Protein AF-0000000085087329 (afdb_homodimer)

Foldseek 3Di:
DPPPDDPDPPDPVQWAWDDWQDADPVQGKTWTWTAGPVRQIKIKIKGKDDFDPVCVVVCVVFKAWDWDDDDVVDTDTDIDGDVVRIDMDMDMDPRDDPVNSVVSHDFDKDKDKAFLVNCVPQVVVVLVVQLVVCVQVVCCLVLVVVVHVQVVAWQDWDPDQQQIWIKTFDPPDPVAPQLWGKIKIAHNDFPAQFLQRFFPVCLSNLVCCLPVVLVSVCVVRVNHSVQWFKWGFVVDPTRGDMIMIGGVSHDPPCDPLTIGGSVRSSVQRVVPRNRSSGDIGIHIDTPPDPSNVSVVVD/DDPPDDPDPPDPVQWAWDDWQDADPVQGKTWTWTAGPVRQIKIKIKGKDDFDPVCVVVCVVFKAWDWDDDDVVDTDTDIDGDVVRIDMDMDMDPRDDPVNSVVSHDFDKDKDKAFLVNCVPQVVVVLVVQLVVCVQVVCCLVLVVVVHVQVVAWQDWDPDQQQIWIKTFDPPDPVAPQLWGKIKIAHNDFPAQFLQRFFPSCLSNLVCCLPVVLVSVCVVRVNHSVQWFKWGFVVDPTRGDMIMIGGVSHDPPCDPLTIGGSVVSSVQRVVPRNRSSGDIGIHIDTPPDPSNVSVVVD

Radius of gyration: 25.57 Å; Cα contacts (8 Å, |Δi|>4): 1222; chains: 2; bounding box: 70×67×62 Å

pLDDT: mean 89.97, std 11.2, range [29.17, 98.88]

Nearest PDB structures (foldseek):
  1vlr-assembly1_B  TM=9.242E-01  e=2.473E-30  Mus musculus
  1xmm-assembly2_C  TM=8.039E-01  e=1.491E-29  Homo sapiens
  3bla-assembly1_B  TM=7.694E-01  e=6.250E-30  Homo sapiens
  1st4-assembly1_B  TM=7.820E-01  e=3.993E-29  Homo sapiens
  4qdv-assembly2_D  TM=7.706E-01  e=2.111E-29  Homo sapiens

Organism: Oikopleura dioica (NCBI:txid34765)

Sequence (596 aa):
MSLKESGKYKSLDFLKFEEVLNENPENPSITILAKDENDEKAVILLRKKPFQSNECQEMLSECDLDLDLKNDRYHTFDGTIAAKYQPLRYSMTYPASELHIAKARSAPTEIWIETKEMFERLHQPFISSQLHSLQWVYNILDKNREKCNEVDRIVVEDPDPKTGFLVVPDLKWDGKDTKQLNLCVLINRRDIPTVRHLNSDHLDLLENILDKSSKEIAAKYKIPEKQLRMYFHYPPSHYHLHVHITSTFFGQGCNTERAILLTDVIENIKMKSSFYAERTMSLPLRVGHKLHNIFENEMSLKESGKYKSLDFLKFEEVLNENPENPSITILAKDENDEKAVILLRKKPFQSNECQEMLSECDLDLDLKNDRYHTFDGTIAAKYQPLRYSMTYPASELHIAKARSAPTEIWIETKEMFERLHQPFISSQLHSLQWVYNILDKNREKCNEVDRIVVEDPDPKTGFLVVPDLKWDGKDTKQLNLCVLINRRDIPTVRHLNSDHLDLLENILDKSSKEIAAKYKIPEKQLRMYFHYPPSHYHLHVHITSTFFGQGCNTERAILLTDVIENIKMKSSFYAERTMSLPLRVGHKLHNIFENE

Structure (mmCIF, N/CA/C/O backbone):
data_AF-0000000085087329-model_v1
#
loop_
_entity.id
_entity.type
_entity.pdbx_description
1 polymer 'm7GpppX diphosphatase'
#
loop_
_atom_site.group_PDB
_atom_site.id
_atom_site.type_symbol
_atom_site.label_atom_id
_atom_site.label_alt_id
_atom_site.label_comp_id
_atom_site.label_asym_id
_atom_site.label_entity_id
_atom_site.label_seq_id
_atom_site.pdbx_PDB_ins_code
_atom_site.Cartn_x
_atom_site.Cartn_y
_atom_site.Cartn_z
_atom_site.occupancy
_atom_site.B_iso_or_equiv
_atom_site.auth_seq_id
_atom_site.auth_comp_id
_atom_site.auth_asym_id
_atom_site.auth_atom_id
_atom_site.pdbx_PDB_model_num
ATOM 1 N N . MET A 1 1 ? -20.781 25.375 30.203 1 29.61 1 MET A N 1
ATOM 2 C CA . MET A 1 1 ? -21.484 25.641 28.938 1 29.61 1 MET A CA 1
ATOM 3 C C . MET A 1 1 ? -21.547 24.391 28.078 1 29.61 1 MET A C 1
ATOM 5 O O . MET A 1 1 ? -20.516 23.781 27.781 1 29.61 1 MET A O 1
ATOM 9 N N . SER A 1 2 ? -22.625 23.656 27.953 1 35.22 2 SER A N 1
ATOM 10 C CA . SER A 1 2 ? -22.953 22.391 27.297 1 35.22 2 SER A CA 1
ATOM 11 C C . SER A 1 2 ? -22.484 22.375 25.859 1 35.22 2 SER A C 1
ATOM 13 O O . SER A 1 2 ? -22.453 23.422 25.203 1 35.22 2 SER A O 1
ATOM 15 N N . LEU A 1 3 ? -21.719 21.562 25.406 1 43.72 3 LEU A N 1
ATOM 16 C CA . LEU A 1 3 ? -21.359 21.406 24 1 43.72 3 LEU A CA 1
ATOM 17 C C . LEU A 1 3 ? -22.531 21.766 23.094 1 43.72 3 LEU A C 1
ATOM 19 O O . LEU A 1 3 ? -22.422 21.672 21.875 1 43.72 3 LEU A O 1
ATOM 23 N N . LYS A 1 4 ? -23.781 21.703 23.531 1 40.72 4 LYS A N 1
ATOM 24 C CA . LYS A 1 4 ? -25.156 21.656 23.047 1 40.72 4 LYS A CA 1
ATOM 25 C C . LYS A 1 4 ? -25.516 22.922 22.266 1 40.72 4 LYS A C 1
ATOM 27 O O . LYS A 1 4 ? -26.219 22.859 21.25 1 40.72 4 LYS A O 1
ATOM 32 N N . GLU A 1 5 ? -25.625 24.078 22.844 1 40.22 5 GLU A N 1
ATOM 33 C CA . GLU A 1 5 ? -26.516 25.125 22.344 1 40.22 5 GLU A CA 1
ATOM 34 C C . GLU A 1 5 ? -25.984 25.75 21.062 1 40.22 5 GLU A C 1
ATOM 36 O O . GLU A 1 5 ? -26.75 26.031 20.141 1 40.22 5 GLU A O 1
ATOM 41 N N . SER A 1 6 ? -24.859 26.625 21.016 1 39.94 6 SER A N 1
ATOM 42 C CA . SER A 1 6 ? -24.719 27.578 19.922 1 39.94 6 SER A CA 1
ATOM 43 C C . SER A 1 6 ? -23.906 26.969 18.781 1 39.94 6 SER A C 1
ATOM 45 O O . SER A 1 6 ? -23.719 27.609 17.734 1 39.94 6 SER A O 1
ATOM 47 N N . GLY A 1 7 ? -23.953 25.703 18.234 1 48.5 7 GLY A N 1
ATOM 48 C CA . GLY A 1 7 ? -23.391 25.125 17.031 1 48.5 7 GLY A CA 1
ATOM 49 C C . GLY A 1 7 ? -21.938 25.484 16.812 1 48.5 7 GLY A C 1
ATOM 50 O O . GLY A 1 7 ? -21.328 25.047 15.836 1 48.5 7 GLY A O 1
ATOM 51 N N . LYS A 1 8 ? -21.453 26.547 17.484 1 55.28 8 LYS A N 1
ATOM 52 C CA . LYS A 1 8 ? -20.141 27.078 17.141 1 55.28 8 LYS A CA 1
ATOM 53 C C . LYS A 1 8 ? -19.047 26.469 18.016 1 55.28 8 LYS A C 1
ATOM 55 O O . LYS A 1 8 ? -18.922 26.812 19.188 1 55.28 8 LYS A O 1
ATOM 60 N N . TYR A 1 9 ? -18.609 25.219 17.875 1 64.12 9 TYR A N 1
ATOM 61 C CA . TYR A 1 9 ? -17.453 24.672 18.594 1 64.12 9 TYR A CA 1
ATOM 62 C C . TYR A 1 9 ? -16.172 25.391 18.188 1 64.12 9 TYR A C 1
ATOM 64 O O . TYR A 1 9 ? -15.766 25.328 17.031 1 64.12 9 TYR A O 1
ATOM 72 N N . LYS A 1 10 ? -15.719 26.359 19.031 1 74.12 10 LYS A N 1
ATOM 73 C CA . LYS A 1 10 ? -14.438 26.984 18.688 1 74.12 10 LYS A CA 1
ATOM 74 C C . LYS A 1 10 ? -13.273 26.078 19.078 1 74.12 10 LYS A C 1
ATOM 76 O O . LYS A 1 10 ? -12.211 26.125 18.453 1 74.12 10 LYS A O 1
ATOM 81 N N . SER A 1 11 ? -13.562 25.156 20.203 1 87.19 11 SER A N 1
ATOM 82 C CA . SER A 1 11 ? -12.547 24.188 20.625 1 87.19 11 SER A CA 1
ATOM 83 C C . SER A 1 11 ? -13.188 22.984 21.297 1 87.19 11 SER A C 1
ATOM 85 O O . SER A 1 11 ? -14.414 22.922 21.438 1 87.19 11 SER A O 1
ATOM 87 N N . LEU A 1 12 ? -12.43 21.984 21.562 1 92.38 12 LEU A N 1
ATOM 88 C CA . LEU A 1 12 ? -12.875 20.797 22.281 1 92.38 12 LEU A CA 1
ATOM 89 C C . LEU A 1 12 ? -12.305 20.766 23.688 1 92.38 12 LEU A C 1
ATOM 91 O O . LEU A 1 12 ? -11.922 19.703 24.188 1 92.38 12 LEU A O 1
ATOM 95 N N . ASP A 1 13 ? -12.25 21.906 24.312 1 90.94 13 ASP A N 1
ATOM 96 C CA . ASP A 1 13 ? -11.609 22.062 25.609 1 90.94 13 ASP A CA 1
ATOM 97 C C . ASP A 1 13 ? -12.438 21.422 26.719 1 90.94 13 ASP A C 1
ATOM 99 O O . ASP A 1 13 ? -11.961 21.234 27.844 1 90.94 13 ASP A O 1
ATOM 103 N N . PHE A 1 14 ? -13.625 21.016 26.469 1 91.31 14 PHE A N 1
ATOM 104 C CA . PHE A 1 14 ? -14.484 20.359 27.453 1 91.31 14 PHE A CA 1
ATOM 105 C C . PHE A 1 14 ? -14.125 18.891 27.578 1 91.31 14 PHE A C 1
ATOM 107 O O . PHE A 1 14 ? -14.617 18.188 28.469 1 91.31 14 PHE A O 1
ATOM 114 N N . LEU A 1 15 ? -13.297 18.406 26.688 1 94.62 15 LEU A N 1
ATOM 115 C CA . LEU A 1 15 ? -12.859 17.016 26.719 1 94.62 15 LEU A CA 1
ATOM 116 C C . LEU A 1 15 ? -11.461 16.906 27.312 1 94.62 15 LEU A C 1
ATOM 118 O O . LEU A 1 15 ? -10.602 17.75 27.062 1 94.62 15 LEU A O 1
ATOM 122 N N . LYS A 1 16 ? -11.258 15.922 28.125 1 95.56 16 LYS A N 1
ATOM 123 C CA . LYS A 1 16 ? -9.945 15.578 28.672 1 95.56 16 LYS A CA 1
ATOM 124 C C . LYS A 1 16 ? -9.375 14.344 27.969 1 95.56 16 LYS A C 1
ATOM 126 O O . LYS A 1 16 ? -10.047 13.312 27.875 1 95.56 16 LYS A O 1
ATOM 131 N N . PHE A 1 17 ? -8.188 14.469 27.609 1 95.94 17 PHE A N 1
ATOM 132 C CA . PHE A 1 17 ? -7.496 13.383 26.906 1 95.94 17 PHE A CA 1
ATOM 133 C C . PHE A 1 17 ? -7.34 12.172 27.828 1 95.94 17 PHE A C 1
ATOM 135 O O . PHE A 1 17 ? -6.988 12.312 29 1 95.94 17 PHE A O 1
ATOM 142 N N . GLU A 1 18 ? -7.59 10.977 27.25 1 94.94 18 GLU A N 1
ATOM 143 C CA . GLU A 1 18 ? -7.387 9.742 28 1 94.94 18 GLU A CA 1
ATOM 144 C C . GLU A 1 18 ? -6.262 8.906 27.406 1 94.94 18 GLU A C 1
ATOM 146 O O . GLU A 1 18 ? -5.281 8.602 28.078 1 94.94 18 GLU A O 1
ATOM 151 N N . GLU A 1 19 ? -6.414 8.539 26.156 1 93.88 19 GLU A N 1
ATOM 152 C CA . GLU A 1 19 ? -5.383 7.727 25.516 1 93.88 19 GLU A CA 1
ATOM 153 C C . GLU A 1 19 ? -5.465 7.828 24 1 93.88 19 GLU A C 1
ATOM 155 O O . GLU A 1 19 ? -6.484 8.266 23.453 1 93.88 19 GLU A O 1
ATOM 160 N N . VAL A 1 20 ? -4.371 7.516 23.391 1 91.81 20 VAL A N 1
ATOM 161 C CA . VAL A 1 20 ? -4.344 7.383 21.938 1 91.81 20 VAL A CA 1
ATOM 162 C C . VAL A 1 20 ? -4.852 5.996 21.531 1 91.81 20 VAL A C 1
ATOM 164 O O . VAL A 1 20 ? -4.348 4.98 22.016 1 91.81 20 VAL A O 1
ATOM 167 N N . LEU A 1 21 ? -5.91 5.996 20.688 1 89.19 21 LEU A N 1
ATOM 168 C CA . LEU A 1 21 ? -6.496 4.738 20.234 1 89.19 21 LEU A CA 1
ATOM 169 C C . LEU A 1 21 ? -5.773 4.211 19 1 89.19 21 LEU A C 1
ATOM 171 O O . LEU A 1 21 ? -5.684 2.998 18.797 1 89.19 21 LEU A O 1
ATOM 175 N N . ASN A 1 22 ? -5.34 5.121 18.188 1 86.12 22 ASN A N 1
ATOM 176 C CA . ASN A 1 22 ? -4.727 4.746 16.922 1 86.12 22 ASN A CA 1
ATOM 177 C C . ASN A 1 22 ? -3.859 5.875 16.359 1 86.12 22 ASN A C 1
ATOM 179 O O . ASN A 1 22 ? -4.184 7.051 16.531 1 86.12 22 ASN A O 1
ATOM 183 N N . GLU A 1 23 ? -2.762 5.504 15.859 1 81.69 23 GLU A N 1
ATOM 184 C CA . GLU A 1 23 ? -1.896 6.434 15.141 1 81.69 23 GLU A CA 1
ATOM 185 C C . GLU A 1 23 ? -1.461 5.859 13.797 1 81.69 23 GLU A C 1
ATOM 187 O O . GLU A 1 23 ? -1.172 4.664 13.688 1 81.69 23 GLU A O 1
ATOM 192 N N . ASN A 1 24 ? -1.629 6.676 12.773 1 74.06 24 ASN A N 1
ATOM 193 C CA . ASN A 1 24 ? -1.161 6.293 11.445 1 74.06 24 ASN A CA 1
ATOM 194 C C . ASN A 1 24 ? -0.101 7.262 10.93 1 74.06 24 ASN A C 1
ATOM 196 O O . ASN A 1 24 ? -0.427 8.359 10.477 1 74.06 24 ASN A O 1
ATOM 200 N N . PRO A 1 25 ? 1.104 6.887 10.945 1 64.69 25 PRO A N 1
ATOM 201 C CA . PRO A 1 25 ? 2.164 7.801 10.523 1 64.69 25 PRO A CA 1
ATOM 202 C C . PRO A 1 25 ? 2.213 7.984 9.008 1 64.69 25 PRO A C 1
ATOM 204 O O . PRO A 1 25 ? 2.738 8.992 8.523 1 64.69 25 PRO A O 1
ATOM 207 N N . GLU A 1 26 ? 1.748 7 8.25 1 64.38 26 GLU A N 1
ATOM 208 C CA . GLU A 1 26 ? 1.775 7.105 6.793 1 64.38 26 GLU A CA 1
ATOM 209 C C . GLU A 1 26 ? 0.733 8.102 6.293 1 64.38 26 GLU A C 1
ATOM 211 O O . GLU A 1 26 ? 0.994 8.867 5.363 1 64.38 26 GLU A O 1
ATOM 216 N N . ASN A 1 27 ? -0.421 7.93 6.793 1 66.25 27 ASN A N 1
ATOM 217 C CA . ASN A 1 27 ? -1.467 8.938 6.66 1 66.25 27 ASN A CA 1
ATOM 218 C C . ASN A 1 27 ? -1.706 9.672 7.977 1 66.25 27 ASN A C 1
ATOM 220 O O . ASN A 1 27 ? -2.52 9.242 8.797 1 66.25 27 ASN A O 1
ATOM 224 N N . PRO A 1 28 ? -0.811 10.664 8.062 1 72.69 28 PRO A N 1
ATOM 225 C CA . PRO A 1 28 ? -0.733 11.203 9.422 1 72.69 28 PRO A CA 1
ATOM 226 C C . PRO A 1 28 ? -2.107 11.492 10.023 1 72.69 28 PRO A C 1
ATOM 228 O O . PRO A 1 28 ? -2.77 12.453 9.625 1 72.69 28 PRO A O 1
ATOM 231 N N . SER A 1 29 ? -2.578 10.602 10.781 1 83.31 29 SER A N 1
ATOM 232 C CA . SER A 1 29 ? -3.799 10.719 11.57 1 83.31 29 SER A CA 1
ATOM 233 C C . SER A 1 29 ? -3.609 10.133 12.969 1 83.31 29 SER A C 1
ATOM 235 O O . SER A 1 29 ? -2.68 9.367 13.203 1 83.31 29 SER A O 1
ATOM 237 N N . ILE A 1 30 ? -4.391 10.656 13.883 1 88.44 30 ILE A N 1
ATOM 238 C CA . ILE A 1 30 ? -4.375 10.156 15.258 1 88.44 30 ILE A CA 1
ATOM 239 C C . ILE A 1 30 ? -5.801 10.062 15.789 1 88.44 30 ILE A C 1
ATOM 241 O O . ILE A 1 30 ? -6.633 10.93 15.508 1 88.44 30 ILE A O 1
ATOM 245 N N . THR A 1 31 ? -6.094 8.969 16.375 1 92.31 31 THR A N 1
ATOM 246 C CA . THR A 1 31 ? -7.383 8.797 17.047 1 92.31 31 THR A CA 1
ATOM 247 C C . THR A 1 31 ? -7.227 8.828 18.562 1 92.31 31 THR A C 1
ATOM 249 O O . THR A 1 31 ? -6.453 8.055 19.125 1 92.31 31 THR A O 1
ATOM 252 N N . ILE A 1 32 ? -8.062 9.711 19.172 1 94.75 32 ILE A N 1
ATOM 253 C CA . ILE A 1 32 ? -7.926 9.992 20.594 1 94.75 32 ILE A CA 1
ATOM 254 C C . ILE A 1 32 ? -9.211 9.602 21.312 1 94.75 32 ILE A C 1
ATOM 256 O O . ILE A 1 32 ? -10.312 9.852 20.828 1 94.75 32 ILE A O 1
ATOM 260 N N . LEU A 1 33 ? -9.016 8.938 22.406 1 96.12 33 LEU A N 1
ATOM 261 C CA . LEU A 1 33 ? -10.102 8.773 23.375 1 96.12 33 LEU A CA 1
ATOM 262 C C . LEU A 1 33 ? -10.07 9.891 24.422 1 96.12 33 LEU A C 1
ATOM 264 O O . LEU A 1 33 ? -9.016 10.188 24.984 1 96.12 33 LEU A O 1
ATOM 268 N N . ALA A 1 34 ? -11.133 10.516 24.578 1 96.38 34 ALA A N 1
ATOM 269 C CA . ALA A 1 34 ? -11.258 11.586 25.578 1 96.38 34 ALA A CA 1
ATOM 270 C C . ALA A 1 34 ? -12.562 11.453 26.359 1 96.38 34 ALA A C 1
ATOM 272 O O . ALA A 1 34 ? -13.414 10.625 26.016 1 96.38 34 ALA A O 1
ATOM 273 N N . LYS A 1 35 ? -12.609 12.125 27.469 1 96.44 35 LYS A N 1
ATOM 274 C CA . LYS A 1 35 ? -13.812 12.125 28.281 1 96.44 35 LYS A CA 1
ATOM 275 C C . LYS A 1 35 ? -14.18 13.539 28.734 1 96.44 35 LYS A C 1
ATOM 277 O O . LYS A 1 35 ? -13.305 14.398 28.859 1 96.44 35 LYS A O 1
ATOM 282 N N . ASP A 1 36 ? -15.445 13.703 29.016 1 94.38 36 ASP A N 1
ATOM 283 C CA . ASP A 1 36 ? -15.875 14.984 29.562 1 94.38 36 ASP A CA 1
ATOM 284 C C . ASP A 1 36 ? -15.961 14.93 31.078 1 94.38 36 ASP A C 1
ATOM 286 O O . ASP A 1 36 ? -15.484 13.984 31.703 1 94.38 36 ASP A O 1
ATOM 290 N N . GLU A 1 37 ? -16.469 16 31.656 1 92.81 37 GLU A N 1
ATOM 291 C CA . GLU A 1 37 ? -16.531 16.109 33.125 1 92.81 37 GLU A CA 1
ATOM 292 C C . GLU A 1 37 ? -17.438 15.039 33.719 1 92.81 37 GLU A C 1
ATOM 294 O O . GLU A 1 37 ? -17.266 14.641 34.875 1 92.81 37 GLU A O 1
ATOM 299 N N . ASN A 1 38 ? -18.375 14.531 32.969 1 94.06 38 ASN A N 1
ATOM 300 C CA . ASN A 1 38 ? -19.312 13.508 33.406 1 94.06 38 ASN A CA 1
ATOM 301 C C . ASN A 1 38 ? -18.859 12.109 33.031 1 94.06 38 ASN A C 1
ATOM 303 O O . ASN A 1 38 ? -19.641 11.156 33.031 1 94.06 38 ASN A O 1
ATOM 307 N N . ASP A 1 39 ? -17.734 11.953 32.5 1 93.06 39 ASP A N 1
ATOM 308 C CA . ASP A 1 39 ? -17.094 10.688 32.125 1 93.06 39 ASP A CA 1
ATOM 309 C C . ASP A 1 39 ? -17.719 10.109 30.859 1 93.06 39 ASP A C 1
ATOM 311 O O . ASP A 1 39 ? -17.641 8.898 30.625 1 93.06 39 ASP A O 1
ATOM 315 N N . GLU A 1 40 ? -18.406 11.016 30.234 1 94.19 40 GLU A N 1
ATOM 316 C CA . GLU A 1 40 ? -18.844 10.594 28.906 1 94.19 40 GLU A CA 1
ATOM 317 C C . GLU A 1 40 ? -17.672 10.562 27.922 1 94.19 40 GLU A C 1
ATOM 319 O O . GLU A 1 40 ? -16.906 11.523 27.828 1 94.19 40 GLU A O 1
ATOM 324 N N . LYS A 1 41 ? -17.594 9.547 27.156 1 95.81 41 LYS A N 1
ATOM 325 C CA . LYS A 1 41 ? -16.422 9.297 26.328 1 95.81 41 LYS A CA 1
ATOM 326 C C . LYS A 1 41 ? -16.594 9.891 24.938 1 95.81 41 LYS A C 1
ATOM 328 O O . LYS A 1 41 ? -17.719 9.984 24.438 1 95.81 41 LYS A O 1
ATOM 333 N N . ALA A 1 42 ? -15.516 10.328 24.344 1 96 42 ALA A N 1
ATOM 334 C CA . ALA A 1 42 ? -15.461 10.812 22.969 1 96 42 ALA A CA 1
ATOM 335 C C . ALA A 1 42 ? -14.305 10.172 22.203 1 96 42 ALA A C 1
ATOM 337 O O . ALA A 1 42 ? -13.219 9.992 22.75 1 96 42 ALA A O 1
ATOM 338 N N . VAL A 1 43 ? -14.57 9.758 20.969 1 95.56 43 VAL A N 1
ATOM 339 C CA . VAL A 1 43 ? -13.539 9.305 20.047 1 95.56 43 VAL A CA 1
ATOM 340 C C . VAL A 1 43 ? -13.312 10.359 18.953 1 95.56 43 VAL A C 1
ATOM 342 O O . VAL A 1 43 ? -14.25 10.734 18.25 1 95.56 43 VAL A O 1
ATOM 345 N N . ILE A 1 44 ? -12.094 10.828 18.922 1 94.88 44 ILE A N 1
ATOM 346 C CA . ILE A 1 44 ? -11.797 11.914 17.984 1 94.88 44 ILE A CA 1
ATOM 347 C C . ILE A 1 44 ? -10.688 11.477 17.031 1 94.88 44 ILE A C 1
ATOM 349 O O . ILE A 1 44 ? -9.586 11.133 17.469 1 94.88 44 ILE A O 1
ATOM 353 N N . LEU A 1 45 ? -11 11.492 15.781 1 92.5 45 LEU A N 1
ATOM 354 C CA . LEU A 1 45 ? -10.023 11.234 14.727 1 92.5 45 LEU A CA 1
ATOM 355 C C . LEU A 1 45 ? -9.531 12.547 14.117 1 92.5 45 LEU A C 1
ATOM 357 O O . LEU A 1 45 ? -10.328 13.344 13.625 1 92.5 45 LEU A O 1
ATOM 361 N N . LEU A 1 46 ? -8.234 12.781 14.25 1 91.44 46 LEU A N 1
ATOM 362 C CA . LEU A 1 46 ? -7.598 13.938 13.633 1 91.44 46 LEU A CA 1
ATOM 363 C C . LEU A 1 46 ? -6.844 13.523 12.367 1 91.44 46 LEU A C 1
ATOM 365 O O . LEU A 1 46 ? -6.043 12.586 12.398 1 91.44 46 LEU A O 1
ATOM 369 N N . ARG A 1 47 ? -7.09 14.25 11.297 1 86.81 47 ARG A N 1
ATOM 370 C CA . ARG A 1 47 ? -6.398 14.016 10.031 1 86.81 47 ARG A CA 1
ATOM 371 C C . ARG A 1 47 ? -5.84 15.32 9.469 1 86.81 47 ARG A C 1
ATOM 373 O O . ARG A 1 47 ? -6.496 16.359 9.523 1 86.81 47 ARG A O 1
ATOM 380 N N . LYS A 1 48 ? -4.641 15.195 8.984 1 86.56 48 LYS A N 1
ATOM 381 C CA . LYS A 1 48 ? -4.059 16.344 8.297 1 86.56 48 LYS A CA 1
ATOM 382 C C . LYS A 1 48 ? -4.57 16.438 6.859 1 86.56 48 LYS A C 1
ATOM 384 O O . LYS A 1 48 ? -4.59 15.445 6.133 1 86.56 48 LYS A O 1
ATOM 389 N N . LYS A 1 49 ? -4.98 17.578 6.406 1 83 49 LYS A N 1
ATOM 390 C CA . LYS A 1 49 ? -5.41 17.781 5.027 1 83 49 LYS A CA 1
ATOM 391 C C . LYS A 1 49 ? -4.215 17.938 4.098 1 83 49 LYS A C 1
ATOM 393 O O . LYS A 1 49 ? -3.145 18.391 4.52 1 83 49 LYS A O 1
ATOM 398 N N . PRO A 1 50 ? -4.41 17.578 2.844 1 81.06 50 PRO A N 1
ATOM 399 C CA . PRO A 1 50 ? -3.316 17.719 1.883 1 81.06 50 PRO A CA 1
ATOM 400 C C . PRO A 1 50 ? -2.92 19.188 1.662 1 81.06 50 PRO A C 1
ATOM 402 O O . PRO A 1 50 ? -3.703 20.094 1.953 1 81.06 50 PRO A O 1
ATOM 405 N N . PHE A 1 51 ? -1.674 19.312 1.177 1 84.88 51 PHE A N 1
ATOM 406 C CA . PHE A 1 51 ? -1.216 20.641 0.791 1 84.88 51 PHE A CA 1
ATOM 407 C C . PHE A 1 51 ? -2.027 21.172 -0.385 1 84.88 51 PHE A C 1
ATOM 409 O O . PHE A 1 51 ? -2.486 20.406 -1.229 1 84.88 51 PHE A O 1
ATOM 416 N N . GLN A 1 52 ? -2.182 22.422 -0.387 1 81.44 52 GLN A N 1
ATOM 417 C CA . GLN A 1 52 ? -2.848 23.047 -1.518 1 81.44 52 GLN A CA 1
ATOM 418 C C . GLN A 1 52 ? -1.835 23.703 -2.461 1 81.44 52 GLN A C 1
ATOM 420 O O . GLN A 1 52 ? -0.988 24.484 -2.029 1 81.44 52 GLN A O 1
ATOM 425 N N . SER A 1 53 ? -1.992 23.438 -3.746 1 82.31 53 SER A N 1
ATOM 426 C CA . SER A 1 53 ? -1.025 23.891 -4.742 1 82.31 53 SER A CA 1
ATOM 427 C C . SER A 1 53 ? -1.002 25.406 -4.852 1 82.31 53 SER A C 1
ATOM 429 O O . SER A 1 53 ? 0.029 26 -5.184 1 82.31 53 SER A O 1
ATOM 431 N N . ASN A 1 54 ? -2.111 26 -4.59 1 85.5 54 ASN A N 1
ATOM 432 C CA . ASN A 1 54 ? -2.195 27.453 -4.742 1 85.5 54 ASN A CA 1
ATOM 433 C C . ASN A 1 54 ? -1.507 28.172 -3.588 1 85.5 54 ASN A C 1
ATOM 435 O O . ASN A 1 54 ? -1.402 29.406 -3.596 1 85.5 54 ASN A O 1
ATOM 439 N N . GLU A 1 55 ? -0.996 27.469 -2.676 1 89.44 55 GLU A N 1
ATOM 440 C CA . GLU A 1 55 ? -0.362 28.078 -1.51 1 89.44 55 GLU A CA 1
ATOM 441 C C . GLU A 1 55 ? 1.144 27.828 -1.507 1 89.44 55 GLU A C 1
ATOM 443 O O . GLU A 1 55 ? 1.818 28.078 -0.507 1 89.44 55 GLU A O 1
ATOM 448 N N . CYS A 1 56 ? 1.672 27.359 -2.562 1 91.62 56 CYS A N 1
ATOM 449 C CA . CYS A 1 56 ? 3.061 26.906 -2.609 1 91.62 56 CYS A CA 1
ATOM 450 C C . CYS A 1 56 ? 4.012 28.078 -2.387 1 91.62 56 CYS A C 1
ATOM 452 O O . CYS A 1 56 ? 5.035 27.938 -1.712 1 91.62 56 CYS A O 1
ATOM 454 N N . GLN A 1 57 ? 3.65 29.219 -2.951 1 92.81 57 GLN A N 1
ATOM 455 C CA . GLN A 1 57 ? 4.527 30.359 -2.748 1 92.81 57 GLN A CA 1
ATOM 456 C C . GLN A 1 57 ? 4.582 30.75 -1.275 1 92.81 57 GLN A C 1
ATOM 458 O O . GLN A 1 57 ? 5.652 31.078 -0.754 1 92.81 57 GLN A O 1
ATOM 463 N N . GLU A 1 58 ? 3.504 30.766 -0.641 1 91.5 58 GLU A N 1
ATOM 464 C CA . GLU A 1 58 ? 3.439 31.109 0.777 1 91.5 58 GLU A CA 1
ATOM 465 C C . GLU A 1 58 ? 4.207 30.094 1.622 1 91.5 58 GLU A C 1
ATOM 467 O O . GLU A 1 58 ? 4.801 30.438 2.641 1 91.5 58 GLU A O 1
ATOM 472 N N . MET A 1 59 ? 4.211 28.859 1.218 1 91.12 59 MET A N 1
ATOM 473 C CA . MET A 1 59 ? 4.926 27.812 1.932 1 91.12 59 MET A CA 1
ATOM 474 C C . MET A 1 59 ? 6.43 28.062 1.912 1 91.12 59 MET A C 1
ATOM 476 O O . MET A 1 59 ? 7.152 27.594 2.793 1 91.12 59 MET A O 1
ATOM 480 N N . LEU A 1 60 ? 6.805 28.812 0.904 1 92.06 60 LEU A N 1
ATOM 481 C CA . LEU A 1 60 ? 8.219 29.141 0.792 1 92.06 60 LEU A CA 1
ATOM 482 C C . LEU A 1 60 ? 8.539 30.438 1.534 1 92.06 60 LEU A C 1
ATOM 484 O O . LEU A 1 60 ? 9.57 30.531 2.197 1 92.06 60 LEU A O 1
ATOM 488 N N . SER A 1 61 ? 7.578 31.312 1.512 1 91.25 61 SER A N 1
ATOM 489 C CA . SER A 1 61 ? 7.883 32.688 1.966 1 91.25 61 SER A CA 1
ATOM 490 C C . SER A 1 61 ? 7.461 32.875 3.418 1 91.25 61 SER A C 1
ATOM 492 O O . SER A 1 61 ? 7.992 33.75 4.105 1 91.25 61 SER A O 1
ATOM 494 N N . GLU A 1 62 ? 6.551 32.156 3.867 1 88.31 62 GLU A N 1
ATOM 495 C CA . GLU A 1 62 ? 5.996 32.375 5.199 1 88.31 62 GLU A CA 1
ATOM 496 C C . GLU A 1 62 ? 6.344 31.234 6.145 1 88.31 62 GLU A C 1
ATOM 498 O O . GLU A 1 62 ? 5.551 30.875 7.023 1 88.31 62 GLU A O 1
ATOM 503 N N . CYS A 1 63 ? 7.43 30.641 5.918 1 89.5 63 CYS A N 1
ATOM 504 C CA . CYS A 1 63 ? 7.84 29.531 6.77 1 89.5 63 CYS A CA 1
ATOM 505 C C . CYS A 1 63 ? 8.906 29.969 7.766 1 89.5 63 CYS A C 1
ATOM 507 O O . CYS A 1 63 ? 9.531 31.016 7.594 1 89.5 63 CYS A O 1
ATOM 509 N N . ASP A 1 64 ? 8.945 29.328 8.922 1 91.06 64 ASP A N 1
ATOM 510 C CA . ASP A 1 64 ? 10.008 29.422 9.914 1 91.06 64 ASP A CA 1
ATOM 511 C C . ASP A 1 64 ? 10.844 28.141 9.945 1 91.06 64 ASP A C 1
ATOM 513 O O . ASP A 1 64 ? 10.367 27.094 10.375 1 91.06 64 ASP A O 1
ATOM 517 N N . LEU A 1 65 ? 12.094 28.266 9.516 1 91.88 65 LEU A N 1
ATOM 518 C CA . LEU A 1 65 ? 12.867 27.062 9.266 1 91.88 65 LEU A CA 1
ATOM 519 C C . LEU A 1 65 ? 14.078 26.984 10.195 1 91.88 65 LEU A C 1
ATOM 521 O O . LEU A 1 65 ? 14.68 28.016 10.523 1 91.88 65 LEU A O 1
ATOM 525 N N . ASP A 1 66 ? 14.359 25.797 10.68 1 88.62 66 ASP A N 1
ATOM 526 C CA . ASP A 1 66 ? 15.586 25.453 11.383 1 88.62 66 ASP A CA 1
ATOM 527 C C . ASP A 1 66 ? 16.406 24.438 10.594 1 88.62 66 ASP A C 1
ATOM 529 O O . ASP A 1 66 ? 15.922 23.328 10.312 1 88.62 66 ASP A O 1
ATOM 533 N N . LEU A 1 67 ? 17.594 24.828 10.258 1 85.31 67 LEU A N 1
ATOM 534 C CA . LEU A 1 67 ? 18.438 23.922 9.492 1 85.31 67 LEU A CA 1
ATOM 535 C C . LEU A 1 67 ? 18.844 22.719 10.336 1 85.31 67 LEU A C 1
ATOM 537 O O . LEU A 1 67 ? 19.328 22.875 11.461 1 85.31 67 LEU A O 1
ATOM 541 N N . ASP A 1 68 ? 18.562 21.656 9.852 1 78.56 68 ASP A N 1
ATOM 542 C CA . ASP A 1 68 ? 18.906 20.391 10.516 1 78.56 68 ASP A CA 1
ATOM 543 C C . ASP A 1 68 ? 20.188 19.812 9.961 1 78.56 68 ASP A C 1
ATOM 545 O O . ASP A 1 68 ? 21.125 19.5 10.711 1 78.56 68 ASP A O 1
ATOM 549 N N . LEU A 1 69 ? 20.219 19.656 8.617 1 71.62 69 LEU A N 1
ATOM 550 C CA . LEU A 1 69 ? 21.359 19.031 7.941 1 71.62 69 LEU A CA 1
ATOM 551 C C . LEU A 1 69 ? 21.672 19.734 6.625 1 71.62 69 LEU A C 1
ATOM 553 O O . LEU A 1 69 ? 20.75 20.109 5.887 1 71.62 69 LEU A O 1
ATOM 557 N N . LYS A 1 70 ? 22.953 20.031 6.395 1 77.19 70 LYS A N 1
ATOM 558 C CA . LYS A 1 70 ? 23.438 20.562 5.117 1 77.19 70 LYS A CA 1
ATOM 559 C C . LYS A 1 70 ? 24.578 19.719 4.562 1 77.19 70 LYS A C 1
ATOM 561 O O . LYS A 1 70 ? 25.578 19.5 5.254 1 77.19 70 LYS A O 1
ATOM 566 N N . ASN A 1 71 ? 24.391 19.141 3.438 1 69.31 71 ASN A N 1
ATOM 567 C CA . ASN A 1 71 ? 25.406 18.375 2.705 1 69.31 71 ASN A CA 1
ATOM 568 C C . ASN A 1 71 ? 25.453 18.781 1.236 1 69.31 71 ASN A C 1
ATOM 570 O O . ASN A 1 71 ? 24.719 18.25 0.413 1 69.31 71 ASN A O 1
ATOM 574 N N . ASP A 1 72 ? 26.422 19.578 0.894 1 80.06 72 ASP A N 1
ATOM 575 C CA . ASP A 1 72 ? 26.547 20.047 -0.483 1 80.06 72 ASP A CA 1
ATOM 576 C C . ASP A 1 72 ? 25.297 20.812 -0.918 1 80.06 72 ASP A C 1
ATOM 578 O O . ASP A 1 72 ? 25 21.875 -0.372 1 80.06 72 ASP A O 1
ATOM 582 N N . ARG A 1 73 ? 24.609 20.234 -1.893 1 82.31 73 ARG A N 1
ATOM 583 C CA . ARG A 1 73 ? 23.453 20.906 -2.465 1 82.31 73 ARG A CA 1
ATOM 584 C C . ARG A 1 73 ? 22.172 20.516 -1.736 1 82.31 73 ARG A C 1
ATOM 586 O O . ARG A 1 73 ? 21.094 21.047 -2.031 1 82.31 73 ARG A O 1
ATOM 593 N N . TYR A 1 74 ? 22.344 19.672 -0.715 1 80.75 74 TYR A N 1
ATOM 594 C CA . TYR A 1 74 ? 21.172 19.141 -0.014 1 80.75 74 TYR A CA 1
ATOM 595 C C . TYR A 1 74 ? 21.016 19.812 1.346 1 80.75 74 TYR A C 1
ATOM 597 O O . TYR A 1 74 ? 21.969 19.875 2.129 1 80.75 74 TYR A O 1
ATOM 605 N N . HIS A 1 75 ? 19.828 20.375 1.508 1 83.06 75 HIS A N 1
ATOM 606 C CA . HIS A 1 75 ? 19.469 21.031 2.764 1 83.06 75 HIS A CA 1
ATOM 607 C C . HIS A 1 75 ? 18.203 20.422 3.363 1 83.06 75 HIS A C 1
ATOM 609 O O . HIS A 1 75 ? 17.234 20.188 2.652 1 83.06 75 HIS A O 1
ATOM 615 N N . THR A 1 76 ? 18.266 20.062 4.566 1 84.81 76 THR A N 1
ATOM 616 C CA . THR A 1 76 ? 17.078 19.609 5.281 1 84.81 76 THR A CA 1
ATOM 617 C C . THR A 1 76 ? 16.75 20.547 6.441 1 84.81 76 THR A C 1
ATOM 619 O O . THR A 1 76 ? 17.641 20.922 7.207 1 84.81 76 THR A O 1
ATOM 622 N N . PHE A 1 77 ? 15.43 20.984 6.488 1 87.56 77 PHE A N 1
ATOM 623 C CA . PHE A 1 77 ? 14.977 21.891 7.531 1 87.56 77 PHE A CA 1
ATOM 624 C C . PHE A 1 77 ? 13.812 21.297 8.305 1 87.56 77 PHE A C 1
ATOM 626 O O . PHE A 1 77 ? 12.977 20.594 7.73 1 87.56 77 PHE A O 1
ATOM 633 N N . ASP A 1 78 ? 13.812 21.5 9.547 1 88.44 78 ASP A N 1
ATOM 634 C CA . ASP A 1 78 ? 12.555 21.438 10.297 1 88.44 78 ASP A CA 1
ATOM 635 C C . ASP A 1 78 ? 11.891 22.812 10.344 1 88.44 78 ASP A C 1
ATOM 637 O O . ASP A 1 78 ? 12.562 23.828 10.516 1 88.44 78 ASP A O 1
ATOM 641 N N . GLY A 1 79 ? 10.633 22.812 10.047 1 91.06 79 GLY A N 1
ATOM 642 C CA . GLY A 1 79 ? 10.016 24.125 10 1 91.06 79 GLY A CA 1
ATOM 643 C C . GLY A 1 79 ? 8.539 24.109 10.352 1 91.06 79 GLY A C 1
ATOM 644 O O . GLY A 1 79 ? 7.984 23.047 10.641 1 91.06 79 GLY A O 1
ATOM 645 N N . THR A 1 80 ? 7.988 25.312 10.477 1 92.44 80 THR A N 1
ATOM 646 C CA . THR A 1 80 ? 6.559 25.516 10.672 1 92.44 80 THR A CA 1
ATOM 647 C C . THR A 1 80 ? 6.031 26.594 9.727 1 92.44 80 THR A C 1
ATOM 649 O O . THR A 1 80 ? 6.801 27.406 9.211 1 92.44 80 THR A O 1
ATOM 652 N N . ILE A 1 81 ? 4.824 26.5 9.461 1 92.31 81 ILE A N 1
ATOM 653 C CA . ILE A 1 81 ? 4.102 27.516 8.695 1 92.31 81 ILE A CA 1
ATOM 654 C C . ILE A 1 81 ? 2.811 27.891 9.422 1 92.31 81 ILE A C 1
ATOM 656 O O . ILE A 1 81 ? 2.441 27.25 10.414 1 92.31 81 ILE A O 1
ATOM 660 N N . ALA A 1 82 ? 2.273 28.984 8.922 1 90.19 82 ALA A N 1
ATOM 661 C CA . ALA A 1 82 ? 1.034 29.453 9.539 1 90.19 82 ALA A CA 1
ATOM 662 C C . ALA A 1 82 ? -0.021 28.344 9.539 1 90.19 82 ALA A C 1
ATOM 664 O O . ALA A 1 82 ? -0.127 27.578 8.578 1 90.19 82 ALA A O 1
ATOM 665 N N . ALA A 1 83 ? -0.833 28.344 10.539 1 90.75 83 ALA A N 1
ATOM 666 C CA . ALA A 1 83 ? -1.835 27.312 10.766 1 90.75 83 ALA A CA 1
ATOM 667 C C . ALA A 1 83 ? -2.844 27.266 9.617 1 90.75 83 ALA A C 1
ATOM 669 O O . ALA A 1 83 ? -3.344 26.188 9.266 1 90.75 83 ALA A O 1
ATOM 670 N N . LYS A 1 84 ? -3.062 28.438 9.055 1 89.75 84 LYS A N 1
ATOM 671 C CA . LYS A 1 84 ? -4.066 28.5 8 1 89.75 84 LYS A CA 1
ATOM 672 C C . LYS A 1 84 ? -3.666 27.656 6.801 1 89.75 84 LYS A C 1
ATOM 674 O O . LYS A 1 84 ? -4.523 27.234 6.02 1 89.75 84 LYS A O 1
ATOM 679 N N . TYR A 1 85 ? -2.387 27.328 6.68 1 90.12 85 TYR A N 1
ATOM 680 C CA . TYR A 1 85 ? -1.895 26.547 5.543 1 90.12 85 TYR A CA 1
ATOM 681 C C . TYR A 1 85 ? -1.854 25.062 5.871 1 90.12 85 TYR A C 1
ATOM 683 O O . TYR A 1 85 ? -1.47 24.25 5.027 1 90.12 85 TYR A O 1
ATOM 691 N N . GLN A 1 86 ? -2.242 24.734 7.109 1 89.75 86 GLN A N 1
ATOM 692 C CA . GLN A 1 86 ? -2.23 23.344 7.535 1 89.75 86 GLN A CA 1
ATOM 693 C C . GLN A 1 86 ? -3.547 22.953 8.211 1 89.75 86 GLN A C 1
ATOM 695 O O . GLN A 1 86 ? -3.562 22.578 9.383 1 89.75 86 GLN A O 1
ATOM 700 N N . PRO A 1 87 ? -4.523 23.031 7.48 1 89.44 87 PRO A N 1
ATOM 701 C CA . PRO A 1 87 ? -5.809 22.672 8.086 1 89.44 87 PRO A CA 1
ATOM 702 C C . PRO A 1 87 ? -5.891 21.203 8.469 1 89.44 87 PRO A C 1
ATOM 704 O O . PRO A 1 87 ? -5.176 20.375 7.902 1 89.44 87 PRO A O 1
ATOM 707 N N . LEU A 1 88 ? -6.73 20.938 9.492 1 91.12 88 LEU A N 1
ATOM 708 C CA . LEU A 1 88 ? -6.996 19.594 9.992 1 91.12 88 LEU A CA 1
ATOM 709 C C . LEU A 1 88 ? -8.469 19.234 9.852 1 91.12 88 LEU A C 1
ATOM 711 O O . LEU A 1 88 ? -9.32 20.125 9.758 1 91.12 88 LEU A O 1
ATOM 715 N N . ARG A 1 89 ? -8.703 18.047 9.742 1 88.12 89 ARG A N 1
ATOM 716 C CA . ARG A 1 89 ? -10.062 17.531 9.836 1 88.12 89 ARG A CA 1
ATOM 717 C C . ARG A 1 89 ? -10.258 16.734 11.125 1 88.12 89 ARG A C 1
ATOM 719 O O . ARG A 1 89 ? -9.477 15.828 11.43 1 88.12 89 ARG A O 1
ATOM 726 N N . TYR A 1 90 ? -11.297 17.109 11.883 1 90.62 90 TYR A N 1
ATOM 727 C CA . TYR A 1 90 ? -11.68 16.406 13.109 1 90.62 90 TYR A CA 1
ATOM 728 C C . TYR A 1 90 ? -12.961 15.609 12.898 1 90.62 90 TYR A C 1
ATOM 730 O O . TYR A 1 90 ? -13.977 16.156 12.461 1 90.62 90 TYR A O 1
ATOM 738 N N . SER A 1 91 ? -12.93 14.391 13.141 1 90.19 91 SER A N 1
ATOM 739 C CA . SER A 1 91 ? -14.117 13.547 13.195 1 90.19 91 SER A CA 1
ATOM 740 C C . SER A 1 91 ? -14.352 13.023 14.609 1 90.19 91 SER A C 1
ATOM 742 O O . SER A 1 91 ? -13.578 12.211 15.117 1 90.19 91 SER A O 1
ATOM 744 N N . MET A 1 92 ? -15.477 13.469 15.18 1 91.25 92 MET A N 1
ATOM 745 C CA . MET A 1 92 ? -15.711 13.141 16.578 1 91.25 92 MET A CA 1
ATOM 746 C C . MET A 1 92 ? -17 12.328 16.734 1 91.25 92 MET A C 1
ATOM 748 O O . MET A 1 92 ? -18.016 12.648 16.141 1 91.25 92 MET A O 1
ATOM 752 N N . THR A 1 93 ? -16.906 11.289 17.406 1 91.12 93 THR A N 1
ATOM 753 C CA . THR A 1 93 ? -18.047 10.539 17.906 1 91.12 93 THR A CA 1
ATOM 754 C C . THR A 1 93 ? -18.281 10.812 19.391 1 91.12 93 THR A C 1
ATOM 756 O O . THR A 1 93 ? -17.453 10.477 20.219 1 91.12 93 THR A O 1
ATOM 759 N N . TYR A 1 94 ? -19.438 11.438 19.703 1 91.31 94 TYR A N 1
ATOM 760 C CA . TYR A 1 94 ? -19.703 11.867 21.062 1 91.31 94 TYR A CA 1
ATOM 761 C C . TYR A 1 94 ? -21.203 11.93 21.328 1 91.31 94 TYR A C 1
ATOM 763 O O . TYR A 1 94 ? -21.938 12.617 20.625 1 91.31 94 TYR A O 1
ATOM 771 N N . PRO A 1 95 ? -21.656 11.297 22.359 1 92.62 95 PRO A N 1
ATOM 772 C CA . PRO A 1 95 ? -20.922 10.344 23.203 1 92.62 95 PRO A CA 1
ATOM 773 C C . PRO A 1 95 ? -20.531 9.078 22.453 1 92.62 95 PRO A C 1
ATOM 775 O O . PRO A 1 95 ? -21.203 8.68 21.5 1 92.62 95 PRO A O 1
ATOM 778 N N . ALA A 1 96 ? -19.422 8.5 22.812 1 93.06 96 ALA A N 1
ATOM 779 C CA . ALA A 1 96 ? -18.922 7.285 22.172 1 93.06 96 ALA A CA 1
ATOM 780 C C . ALA A 1 96 ? -19.203 6.059 23.031 1 93.06 96 ALA A C 1
ATOM 782 O O . ALA A 1 96 ? -18.969 6.07 24.234 1 93.06 96 ALA A O 1
ATOM 783 N N . SER A 1 97 ? -19.75 5.039 22.484 1 88.69 97 SER A N 1
ATOM 784 C CA . SER A 1 97 ? -19.953 3.764 23.172 1 88.69 97 SER A CA 1
ATOM 785 C C . SER A 1 97 ? -18.688 2.922 23.141 1 88.69 97 SER A C 1
ATOM 787 O O . SER A 1 97 ? -17.703 3.289 22.484 1 88.69 97 SER A O 1
ATOM 789 N N . GLU A 1 98 ? -18.719 1.798 23.859 1 87.75 98 GLU A N 1
ATOM 790 C CA . GLU A 1 98 ? -17.594 0.873 23.859 1 87.75 98 GLU A CA 1
ATOM 791 C C . GLU A 1 98 ? -17.328 0.319 22.469 1 87.75 98 GLU A C 1
ATOM 793 O O . GLU A 1 98 ? -16.188 0.024 22.109 1 87.75 98 GLU A O 1
ATOM 798 N N . LEU A 1 99 ? -18.359 0.238 21.75 1 76.94 99 LEU A N 1
ATOM 799 C CA . LEU A 1 99 ? -18.234 -0.259 20.391 1 76.94 99 LEU A CA 1
ATOM 800 C C . LEU A 1 99 ? -17.453 0.718 19.516 1 76.94 99 LEU A C 1
ATOM 802 O O . LEU A 1 99 ? -16.594 0.305 18.734 1 76.94 99 LEU A O 1
ATOM 806 N N . HIS A 1 100 ? -17.734 2.012 19.672 1 83.69 100 HIS A N 1
ATOM 807 C CA . HIS A 1 100 ? -17 3.041 18.938 1 83.69 100 HIS A CA 1
ATOM 808 C C . HIS A 1 100 ? -15.516 3.018 19.281 1 83.69 100 HIS A C 1
ATOM 810 O O . HIS A 1 100 ? -14.672 3.125 18.391 1 83.69 100 HIS A O 1
ATOM 816 N N . ILE A 1 101 ? -15.273 2.861 20.484 1 89.38 101 ILE A N 1
ATOM 817 C CA . ILE A 1 101 ? -13.898 2.863 20.984 1 89.38 101 ILE A CA 1
ATOM 818 C C . ILE A 1 101 ? -13.148 1.656 20.438 1 89.38 101 ILE A C 1
ATOM 820 O O . ILE A 1 101 ? -12.023 1.785 19.953 1 89.38 101 ILE A O 1
ATOM 824 N N . ALA A 1 102 ? -13.758 0.529 20.484 1 77.62 102 ALA A N 1
ATOM 825 C CA . ALA A 1 102 ? -13.148 -0.701 19.984 1 77.62 102 ALA A CA 1
ATOM 826 C C . ALA A 1 102 ? -12.812 -0.586 18.5 1 77.62 102 ALA A C 1
ATOM 828 O O . ALA A 1 102 ? -11.742 -1.024 18.062 1 77.62 102 ALA A O 1
ATOM 829 N N . LYS A 1 103 ? -13.703 0.006 17.859 1 73 103 LYS A N 1
ATOM 830 C CA . LYS A 1 103 ? -13.508 0.172 16.406 1 73 103 LYS A CA 1
ATOM 831 C C . LYS A 1 103 ? -12.344 1.106 16.125 1 73 103 LYS A C 1
ATOM 833 O O . LYS A 1 103 ? -11.648 0.944 15.109 1 73 103 LYS A O 1
ATOM 838 N N . ALA A 1 104 ? -12.164 2.086 16.953 1 81 104 ALA A N 1
ATOM 839 C CA . ALA A 1 104 ? -11.141 3.105 16.75 1 81 104 ALA A CA 1
ATOM 840 C C . ALA A 1 104 ? -9.766 2.594 17.156 1 81 104 ALA A C 1
ATOM 842 O O . ALA A 1 104 ? -8.742 3.145 16.75 1 81 104 ALA A O 1
ATOM 843 N N . ARG A 1 105 ? -9.836 1.651 17.922 1 80.94 105 ARG A N 1
ATOM 844 C CA . ARG A 1 105 ? -8.578 1.112 18.422 1 80.94 105 ARG A CA 1
ATOM 845 C C . ARG A 1 105 ? -7.848 0.338 17.328 1 80.94 105 ARG A C 1
ATOM 847 O O . ARG A 1 105 ? -8.461 -0.446 16.609 1 80.94 105 ARG A O 1
ATOM 854 N N . SER A 1 106 ? -6.59 0.84 17.234 1 75.62 106 SER A N 1
ATOM 855 C CA . SER A 1 106 ? -5.754 0.175 16.25 1 75.62 106 SER A CA 1
ATOM 856 C C . SER A 1 106 ? -5.559 -1.299 16.578 1 75.62 106 SER A C 1
ATOM 858 O O . SER A 1 106 ? -5.273 -1.645 17.734 1 75.62 106 SER A O 1
ATOM 860 N N . ALA A 1 107 ? -6.07 -2.09 15.766 1 80.5 107 ALA A N 1
ATOM 861 C CA . ALA A 1 107 ? -5.789 -3.516 15.922 1 80.5 107 ALA A CA 1
ATOM 862 C C . ALA A 1 107 ? -4.805 -3.998 14.859 1 80.5 107 ALA A C 1
ATOM 864 O O . ALA A 1 107 ? -4.863 -3.564 13.703 1 80.5 107 ALA A O 1
ATOM 865 N N . PRO A 1 108 ? -3.803 -4.699 15.336 1 86.88 108 PRO A N 1
ATOM 866 C CA . PRO A 1 108 ? -2.838 -5.207 14.359 1 86.88 108 PRO A CA 1
ATOM 867 C C . PRO A 1 108 ? -3.457 -6.207 13.383 1 86.88 108 PRO A C 1
ATOM 869 O O . PRO A 1 108 ? -4.453 -6.859 13.711 1 86.88 108 PRO A O 1
ATOM 872 N N . THR A 1 109 ? -3.01 -6.168 12.164 1 92.62 109 THR A N 1
ATOM 873 C CA . THR A 1 109 ? -3.338 -7.215 11.203 1 92.62 109 THR A CA 1
ATOM 874 C C . THR A 1 109 ? -2.348 -8.367 11.305 1 92.62 109 THR A C 1
ATOM 876 O O . THR A 1 109 ? -1.139 -8.148 11.414 1 92.62 109 THR A O 1
ATOM 879 N N . GLU A 1 110 ? -2.857 -9.555 11.414 1 96.56 110 GLU A N 1
ATOM 880 C CA . GLU A 1 110 ? -2.035 -10.758 11.398 1 96.56 110 GLU A CA 1
ATOM 881 C C . GLU A 1 110 ? -2.199 -11.516 10.078 1 96.56 110 GLU A C 1
ATOM 883 O O . GLU A 1 110 ? -3.312 -11.656 9.57 1 96.56 110 GLU A O 1
ATOM 888 N N . ILE A 1 111 ? -1.087 -11.961 9.523 1 97.56 111 ILE A N 1
ATOM 889 C CA . ILE A 1 111 ? -1.139 -12.734 8.289 1 97.56 111 ILE A CA 1
ATOM 890 C C . ILE A 1 111 ? -1.177 -14.227 8.625 1 97.56 111 ILE A C 1
ATOM 892 O O . ILE A 1 111 ? -0.17 -14.805 9.047 1 97.56 111 ILE A O 1
ATOM 896 N N . TRP A 1 112 ? -2.277 -14.836 8.406 1 96.94 112 TRP A N 1
ATOM 897 C CA . TRP A 1 112 ? -2.484 -16.266 8.625 1 96.94 112 TRP A CA 1
ATOM 898 C C . TRP A 1 112 ? -2.232 -17.047 7.336 1 96.94 112 TRP A C 1
ATOM 900 O O . TRP A 1 112 ? -2.289 -16.484 6.242 1 96.94 112 TRP A O 1
ATOM 910 N N . ILE A 1 113 ? -1.853 -18.281 7.48 1 96.06 113 ILE A N 1
ATOM 911 C CA . ILE A 1 113 ? -1.727 -19.219 6.363 1 96.06 113 ILE A CA 1
ATOM 912 C C . ILE A 1 113 ? -2.941 -20.141 6.32 1 96.06 113 ILE A C 1
ATOM 914 O O . ILE A 1 113 ? -3.148 -20.938 7.23 1 96.06 113 ILE A O 1
ATOM 918 N N . GLU A 1 114 ? -3.699 -20.016 5.301 1 97.62 114 GLU A N 1
ATOM 919 C CA . GLU A 1 114 ? -4.941 -20.766 5.168 1 97.62 114 GLU A CA 1
ATOM 920 C C . GLU A 1 114 ? -4.777 -21.922 4.188 1 97.62 114 GLU A C 1
ATOM 922 O O . GLU A 1 114 ? -4.719 -21.719 2.975 1 97.62 114 GLU A O 1
ATOM 927 N N . THR A 1 115 ? -4.711 -23.125 4.672 1 96.94 115 THR A N 1
ATOM 928 C CA . THR A 1 115 ? -4.688 -24.312 3.836 1 96.94 115 THR A CA 1
ATOM 929 C C . THR A 1 115 ? -6.078 -24.609 3.279 1 96.94 115 THR A C 1
ATOM 931 O O . THR A 1 115 ? -7.066 -24.031 3.723 1 96.94 115 THR A O 1
ATOM 934 N N . LYS A 1 116 ? -6.082 -25.531 2.318 1 97.12 116 LYS A N 1
ATOM 935 C CA . LYS A 1 116 ? -7.359 -25.969 1.765 1 97.12 116 LYS A CA 1
ATOM 936 C C . LYS A 1 116 ? -8.289 -26.484 2.863 1 97.12 116 LYS A C 1
ATOM 938 O O . LYS A 1 116 ? -9.469 -26.141 2.891 1 97.12 116 LYS A O 1
ATOM 943 N N . GLU A 1 117 ? -7.766 -27.234 3.719 1 97.44 117 GLU A N 1
ATOM 944 C CA . GLU A 1 117 ? -8.539 -27.812 4.809 1 97.44 117 GLU A CA 1
ATOM 945 C C . GLU A 1 117 ? -9.102 -26.734 5.73 1 97.44 117 GLU A C 1
ATOM 947 O O . GLU A 1 117 ? -10.258 -26.797 6.141 1 97.44 117 GLU A O 1
ATOM 952 N N . MET A 1 118 ? -8.273 -25.812 6.062 1 97.25 118 MET A N 1
ATOM 953 C CA . MET A 1 118 ? -8.703 -24.719 6.93 1 97.25 118 MET A CA 1
ATOM 954 C C . MET A 1 118 ? -9.812 -23.922 6.27 1 97.25 118 MET A C 1
ATOM 956 O O . MET A 1 118 ? -10.766 -23.5 6.938 1 97.25 118 MET A O 1
ATOM 960 N N . PHE A 1 119 ? -9.688 -23.703 5.008 1 98.12 119 PHE A N 1
ATOM 961 C CA . PHE A 1 119 ? -10.727 -23 4.277 1 98.12 119 PHE A CA 1
ATOM 962 C C . PHE A 1 119 ? -12.062 -23.719 4.387 1 98.12 119 PHE A C 1
ATOM 964 O O . PHE A 1 119 ? -13.078 -23.109 4.734 1 98.12 119 PHE A O 1
ATOM 971 N N . GLU A 1 120 ? -12.023 -24.906 4.141 1 97.81 120 GLU A N 1
ATOM 972 C CA . GLU A 1 120 ? -13.242 -25.703 4.117 1 97.81 120 GLU A CA 1
ATOM 973 C C . GLU A 1 120 ? -13.867 -25.812 5.504 1 97.81 120 GLU A C 1
ATOM 975 O O . GLU A 1 120 ? -15.086 -25.75 5.648 1 97.81 120 GLU A O 1
ATOM 980 N N . ARG A 1 121 ? -13.062 -25.812 6.449 1 97.44 121 ARG A N 1
ATOM 981 C CA . ARG A 1 121 ? -13.547 -26.078 7.797 1 97.44 121 ARG A CA 1
ATOM 982 C C . ARG A 1 121 ? -13.922 -24.781 8.508 1 97.44 121 ARG A C 1
ATOM 984 O O . ARG A 1 121 ? -14.867 -24.766 9.312 1 97.44 121 ARG A O 1
ATOM 991 N N . LEU A 1 122 ? -13.195 -23.766 8.258 1 97.88 122 LEU A N 1
ATOM 992 C CA . LEU A 1 122 ? -13.344 -22.562 9.07 1 97.88 122 LEU A CA 1
ATOM 993 C C . LEU A 1 122 ? -13.906 -21.406 8.25 1 97.88 122 LEU A C 1
ATOM 995 O O . LEU A 1 122 ? -14.906 -20.797 8.641 1 97.88 122 LEU A O 1
ATOM 999 N N . HIS A 1 123 ? -13.281 -21.172 7.113 1 98.06 123 HIS A N 1
ATOM 1000 C CA . HIS A 1 123 ? -13.625 -19.984 6.344 1 98.06 123 HIS A CA 1
ATOM 1001 C C . HIS A 1 123 ? -14.938 -20.156 5.598 1 98.06 123 HIS A C 1
ATOM 1003 O O . HIS A 1 123 ? -15.766 -19.25 5.559 1 98.06 123 HIS A O 1
ATOM 1009 N N . GLN A 1 124 ? -15.141 -21.328 5 1 97.75 124 GLN A N 1
ATOM 1010 C CA . GLN A 1 124 ? -16.328 -21.562 4.184 1 97.75 124 GLN A CA 1
ATOM 1011 C C . GLN A 1 124 ? -17.609 -21.438 5.02 1 97.75 124 GLN A C 1
ATOM 1013 O O . GLN A 1 124 ? -18.562 -20.797 4.598 1 97.75 124 GLN A O 1
ATOM 1018 N N . PRO A 1 125 ? -17.625 -22.047 6.195 1 97.31 125 PRO A N 1
ATOM 1019 C CA . PRO A 1 125 ? -18.812 -21.844 7.039 1 97.31 125 PRO A CA 1
ATOM 1020 C C . PRO A 1 125 ? -19.016 -20.375 7.41 1 97.31 125 PRO A C 1
ATOM 1022 O O . PRO A 1 125 ? -20.156 -19.906 7.484 1 97.31 125 PRO A O 1
ATOM 1025 N N . PHE A 1 126 ? -18.016 -19.719 7.695 1 97.12 126 PHE A N 1
ATOM 1026 C CA . PHE A 1 126 ? -18.109 -18.297 7.984 1 97.12 126 PHE A CA 1
ATOM 1027 C C . PHE A 1 126 ? -18.703 -17.531 6.809 1 97.12 126 PHE A C 1
ATOM 1029 O O . PHE A 1 126 ? -19.594 -16.688 6.992 1 97.12 126 PHE A O 1
ATOM 1036 N N . ILE A 1 127 ? -18.203 -17.828 5.621 1 96.69 127 ILE A N 1
ATOM 1037 C CA . ILE A 1 127 ? -18.719 -17.203 4.406 1 96.69 127 ILE A CA 1
ATOM 1038 C C . ILE A 1 127 ? -20.219 -17.438 4.32 1 96.69 127 ILE A C 1
ATOM 1040 O O . ILE A 1 127 ? -20.984 -16.5 4.062 1 96.69 127 ILE A O 1
ATOM 1044 N N . SER A 1 128 ? -20.625 -18.625 4.535 1 95.75 128 SER A N 1
ATOM 1045 C CA . SER A 1 128 ? -22.047 -18.969 4.461 1 95.75 128 SER A CA 1
ATOM 1046 C C . SER A 1 128 ? -22.859 -18.156 5.449 1 95.75 128 SER A C 1
ATOM 1048 O O . SER A 1 128 ? -24 -17.766 5.152 1 95.75 128 SER A O 1
ATOM 1050 N N . SER A 1 129 ? -22.297 -17.844 6.535 1 93.94 129 SER A N 1
ATOM 1051 C CA . SER A 1 129 ? -23 -17.094 7.566 1 93.94 129 SER A CA 1
ATOM 1052 C C . SER A 1 129 ? -23.078 -15.609 7.207 1 93.94 129 SER A C 1
ATOM 1054 O O . SER A 1 129 ? -23.891 -14.875 7.77 1 93.94 129 SER A O 1
ATOM 1056 N N . GLN A 1 130 ? -22.203 -15.164 6.355 1 89.62 130 GLN A N 1
ATOM 1057 C CA . GLN A 1 130 ? -22.125 -13.75 6 1 89.62 130 GLN A CA 1
ATOM 1058 C C . GLN A 1 130 ? -23.016 -13.445 4.797 1 89.62 130 GLN A C 1
ATOM 1060 O O . GLN A 1 130 ? -23.25 -12.273 4.477 1 89.62 130 GLN A O 1
ATOM 1065 N N . LEU A 1 131 ? -23.594 -14.43 4.16 1 86.88 131 LEU A N 1
ATOM 1066 C CA . LEU A 1 131 ? -24.281 -14.25 2.889 1 86.88 131 LEU A CA 1
ATOM 1067 C C . LEU A 1 131 ? -25.578 -13.477 3.078 1 86.88 131 LEU A C 1
ATOM 1069 O O . LEU A 1 131 ? -26.078 -12.859 2.137 1 86.88 131 LEU A O 1
ATOM 1073 N N . HIS A 1 132 ? -26.031 -13.398 4.246 1 84.19 132 HIS A N 1
ATOM 1074 C CA . HIS A 1 132 ? -27.266 -12.68 4.516 1 84.19 132 HIS A CA 1
ATOM 1075 C C . HIS A 1 132 ? -27.031 -11.172 4.523 1 84.19 132 HIS A C 1
ATOM 1077 O O . HIS A 1 132 ? -27.984 -10.398 4.375 1 84.19 132 HIS A O 1
ATOM 1083 N N . SER A 1 133 ? -25.844 -10.742 4.59 1 83.62 133 SER A N 1
ATOM 1084 C CA . SER A 1 133 ? -25.531 -9.328 4.719 1 83.62 133 SER A CA 1
ATOM 1085 C C . SER A 1 133 ? -25.234 -8.703 3.363 1 83.62 133 SER A C 1
ATOM 1087 O O . SER A 1 133 ? -24.656 -7.609 3.293 1 83.62 133 SER A O 1
ATOM 1089 N N . LEU A 1 134 ? -25.656 -9.336 2.275 1 90.25 134 LEU A N 1
ATOM 1090 C CA . LEU A 1 134 ? -25.266 -8.883 0.945 1 90.25 134 LEU A CA 1
ATOM 1091 C C . LEU A 1 134 ? -26.375 -8.031 0.316 1 90.25 134 LEU A C 1
ATOM 1093 O O . LEU A 1 134 ? -26.344 -7.773 -0.89 1 90.25 134 LEU A O 1
ATOM 1097 N N . GLN A 1 135 ? -27.266 -7.598 1.077 1 86.25 135 GLN A N 1
ATOM 1098 C CA . GLN A 1 135 ? -28.422 -6.883 0.541 1 86.25 135 GLN A CA 1
ATOM 1099 C C . GLN A 1 135 ? -28 -5.59 -0.145 1 86.25 135 GLN A C 1
ATOM 1101 O O . GLN A 1 135 ? -28.562 -5.211 -1.172 1 86.25 135 GLN A O 1
ATOM 1106 N N . TRP A 1 136 ? -27.078 -4.867 0.405 1 80.94 136 TRP A N 1
ATOM 1107 C CA . TRP A 1 136 ? -26.594 -3.641 -0.21 1 80.94 136 TRP A CA 1
ATOM 1108 C C . TRP A 1 136 ? -26.094 -3.9 -1.631 1 80.94 136 TRP A C 1
ATOM 1110 O O . TRP A 1 136 ? -26.438 -3.16 -2.557 1 80.94 136 TRP A O 1
ATOM 1120 N N . VAL A 1 137 ? -25.281 -4.961 -1.799 1 90.12 137 VAL A N 1
ATOM 1121 C CA . VAL A 1 137 ? -24.734 -5.332 -3.1 1 90.12 137 VAL A CA 1
ATOM 1122 C C . VAL A 1 137 ? -25.875 -5.648 -4.066 1 90.12 137 VAL A C 1
ATOM 1124 O O . VAL A 1 137 ? -25.891 -5.168 -5.203 1 90.12 137 VAL A O 1
ATOM 1127 N N . TYR A 1 138 ? -26.844 -6.379 -3.613 1 93.06 138 TYR A N 1
ATOM 1128 C CA . TYR A 1 138 ? -27.938 -6.82 -4.473 1 93.06 138 TYR A CA 1
ATOM 1129 C C . TYR A 1 138 ? -28.859 -5.66 -4.82 1 93.06 138 TYR A C 1
ATOM 1131 O O . TYR A 1 138 ? -29.422 -5.613 -5.914 1 93.06 138 TYR A O 1
ATOM 1139 N N . ASN A 1 139 ? -28.984 -4.691 -3.924 1 89.81 139 ASN A N 1
ATOM 1140 C CA . ASN A 1 139 ? -29.734 -3.486 -4.246 1 89.81 139 ASN A CA 1
ATOM 1141 C C . ASN A 1 139 ? -29.094 -2.721 -5.402 1 89.81 139 ASN A C 1
ATOM 1143 O O . ASN A 1 139 ? -29.812 -2.162 -6.246 1 89.81 139 ASN A O 1
ATOM 1147 N N . ILE A 1 140 ? -27.812 -2.641 -5.418 1 89.44 140 ILE A N 1
ATOM 1148 C CA . ILE A 1 140 ? -27.109 -1.98 -6.516 1 89.44 140 ILE A CA 1
ATOM 1149 C C . ILE A 1 140 ? -27.344 -2.75 -7.812 1 89.44 140 ILE A C 1
ATOM 1151 O O . ILE A 1 140 ? -27.719 -2.162 -8.836 1 89.44 140 ILE A O 1
ATOM 1155 N N . LEU A 1 141 ? -27.188 -4.102 -7.758 1 94.25 141 LEU A N 1
ATOM 1156 C CA . LEU A 1 141 ? -27.312 -4.953 -8.938 1 94.25 141 LEU A CA 1
ATOM 1157 C C . LEU A 1 141 ? -28.719 -4.914 -9.492 1 94.25 141 LEU A C 1
ATOM 1159 O O . LEU A 1 141 ? -28.922 -4.953 -10.711 1 94.25 141 LEU A O 1
ATOM 1163 N N . ASP A 1 142 ? -29.625 -4.797 -8.625 1 93.69 142 ASP A N 1
ATOM 1164 C CA . ASP A 1 142 ? -31.031 -4.777 -9.039 1 93.69 142 ASP A CA 1
ATOM 1165 C C . ASP A 1 142 ? -31.484 -3.359 -9.383 1 93.69 142 ASP A C 1
ATOM 1167 O O . ASP A 1 142 ? -32.625 -3.145 -9.773 1 93.69 142 ASP A O 1
ATOM 1171 N N . LYS A 1 143 ? -30.656 -2.412 -9.281 1 92.31 143 LYS A N 1
ATOM 1172 C CA . LYS A 1 143 ? -30.922 -1.015 -9.609 1 92.31 143 LYS A CA 1
ATOM 1173 C C . LYS A 1 143 ? -32.094 -0.474 -8.805 1 92.31 143 LYS A C 1
ATOM 1175 O O . LYS A 1 143 ? -33 0.163 -9.359 1 92.31 143 LYS A O 1
ATOM 1180 N N . ASN A 1 144 ? -32.062 -0.878 -7.57 1 87.38 144 ASN A N 1
ATOM 1181 C CA . ASN A 1 144 ? -33.062 -0.356 -6.652 1 87.38 144 ASN A CA 1
ATOM 1182 C C . ASN A 1 144 ? -32.719 1.058 -6.191 1 87.38 144 ASN A C 1
ATOM 1184 O O . ASN A 1 144 ? -32.188 1.243 -5.102 1 87.38 144 ASN A O 1
ATOM 1188 N N . ARG A 1 145 ? -33.219 2.039 -6.805 1 80.69 145 ARG A N 1
ATOM 1189 C CA . ARG A 1 145 ? -32.875 3.443 -6.602 1 80.69 145 ARG A CA 1
ATOM 1190 C C . ARG A 1 145 ? -33.375 3.932 -5.242 1 80.69 145 ARG A C 1
ATOM 1192 O O . ARG A 1 145 ? -32.719 4.762 -4.605 1 80.69 145 ARG A O 1
ATOM 1199 N N . GLU A 1 146 ? -34.375 3.457 -4.871 1 78.94 146 GLU A N 1
ATOM 1200 C CA . GLU A 1 146 ? -34.969 3.906 -3.619 1 78.94 146 GLU A CA 1
ATOM 1201 C C . GLU A 1 146 ? -34.125 3.477 -2.416 1 78.94 146 GLU A C 1
ATOM 1203 O O . GLU A 1 146 ? -34.125 4.152 -1.384 1 78.94 146 GLU A O 1
ATOM 1208 N N . LYS A 1 147 ? -33.438 2.525 -2.732 1 72.75 147 LYS A N 1
ATOM 1209 C CA . LYS A 1 147 ? -32.75 1.94 -1.581 1 72.75 147 LYS A CA 1
ATOM 1210 C C . LYS A 1 147 ? -31.25 2.24 -1.612 1 72.75 147 LYS A C 1
ATOM 1212 O O . LYS A 1 147 ? -30.562 2.104 -0.599 1 72.75 147 LYS A O 1
ATOM 1217 N N . CYS A 1 148 ? -30.766 2.566 -2.785 1 76.19 148 CYS A N 1
ATOM 1218 C CA . CYS A 1 148 ? -29.328 2.711 -2.885 1 76.19 148 CYS A CA 1
ATOM 1219 C C . CYS A 1 148 ? -28.953 3.854 -3.822 1 76.19 148 CYS A C 1
ATOM 1221 O O . CYS A 1 148 ? -29.281 3.824 -5.008 1 76.19 148 CYS A O 1
ATOM 1223 N N . ASN A 1 149 ? -28.219 4.859 -3.342 1 73.38 149 ASN A N 1
ATOM 1224 C CA . ASN A 1 149 ? -27.828 6.039 -4.102 1 73.38 149 ASN A CA 1
ATOM 1225 C C . ASN A 1 149 ? -26.766 5.707 -5.145 1 73.38 149 ASN A C 1
ATOM 1227 O O . ASN A 1 149 ? -26.609 6.43 -6.129 1 73.38 149 ASN A O 1
ATOM 1231 N N . GLU A 1 150 ? -26.094 4.613 -4.945 1 76.62 150 GLU A N 1
ATOM 1232 C CA . GLU A 1 150 ? -25.016 4.215 -5.848 1 76.62 150 GLU A CA 1
ATOM 1233 C C . GLU A 1 150 ? -25.547 3.912 -7.246 1 76.62 150 GLU A C 1
ATOM 1235 O O . GLU A 1 150 ? -24.812 3.996 -8.227 1 76.62 150 GLU A O 1
ATOM 1240 N N . VAL A 1 151 ? -26.812 3.602 -7.379 1 82.69 151 VAL A N 1
ATOM 1241 C CA . VAL A 1 151 ? -27.438 3.236 -8.648 1 82.69 151 VAL A CA 1
ATOM 1242 C C . VAL A 1 151 ? -27.297 4.387 -9.641 1 82.69 151 VAL A C 1
ATOM 1244 O O . VAL A 1 151 ? -27.062 4.164 -10.836 1 82.69 151 VAL A O 1
ATOM 1247 N N . ASP A 1 152 ? -27.328 5.586 -9.188 1 84.75 152 ASP A N 1
ATOM 1248 C CA . ASP A 1 152 ? -27.25 6.758 -10.055 1 84.75 152 ASP A CA 1
ATOM 1249 C C . ASP A 1 152 ? -25.812 7.062 -10.438 1 84.75 152 ASP A C 1
ATOM 1251 O O . ASP A 1 152 ? -25.547 7.914 -11.289 1 84.75 152 ASP A O 1
ATOM 1255 N N . ARG A 1 153 ? -24.938 6.285 -9.891 1 87.5 153 ARG A N 1
ATOM 1256 C CA . ARG A 1 153 ? -23.531 6.582 -10.094 1 87.5 153 ARG A CA 1
ATOM 1257 C C . ARG A 1 153 ? -22.859 5.492 -10.922 1 87.5 153 ARG A C 1
ATOM 1259 O O . ARG A 1 153 ? -21.625 5.477 -11.062 1 87.5 153 ARG A O 1
ATOM 1266 N N . ILE A 1 154 ? -23.641 4.598 -11.43 1 92.88 154 ILE A N 1
ATOM 1267 C CA . ILE A 1 154 ? -23.094 3.527 -12.258 1 92.88 154 ILE A CA 1
ATOM 1268 C C . ILE A 1 154 ? -22.391 4.121 -13.477 1 92.88 154 ILE A C 1
ATOM 1270 O O . ILE A 1 154 ? -22.969 4.953 -14.188 1 92.88 154 ILE A O 1
ATOM 1274 N N . VAL A 1 155 ? -21.188 3.627 -13.773 1 95.31 155 VAL A N 1
ATOM 1275 C CA . VAL A 1 155 ? -20.438 4.258 -14.852 1 95.31 155 VAL A CA 1
ATOM 1276 C C . VAL A 1 155 ? -20.266 3.277 -16.016 1 95.31 155 VAL A C 1
ATOM 1278 O O . VAL A 1 155 ? -20 3.686 -17.141 1 95.31 155 VAL A O 1
ATOM 1281 N N . VAL A 1 156 ? -20.281 2.012 -15.789 1 96.75 156 VAL A N 1
ATOM 1282 C CA . VAL A 1 156 ? -20.234 0.964 -16.812 1 96.75 156 VAL A CA 1
ATOM 1283 C C . VAL A 1 156 ? -21.234 -0.135 -16.469 1 96.75 156 VAL A C 1
ATOM 1285 O O . VAL A 1 156 ? -21.406 -0.474 -15.289 1 96.75 156 VAL A O 1
ATOM 1288 N N . GLU A 1 157 ? -21.859 -0.599 -17.453 1 96.81 157 GLU A N 1
ATOM 1289 C CA . GLU A 1 157 ? -22.797 -1.697 -17.25 1 96.81 157 GLU A CA 1
ATOM 1290 C C . GLU A 1 157 ? -22.719 -2.711 -18.391 1 96.81 157 GLU A C 1
ATOM 1292 O O . GLU A 1 157 ? -22.719 -2.336 -19.562 1 96.81 157 GLU A O 1
ATOM 1297 N N . ASP A 1 158 ? -22.562 -3.898 -18.078 1 98 158 ASP A N 1
ATOM 1298 C CA . ASP A 1 158 ? -22.734 -5.059 -18.953 1 98 158 ASP A CA 1
ATOM 1299 C C . ASP A 1 158 ? -23.844 -5.973 -18.438 1 98 158 ASP A C 1
ATOM 1301 O O . ASP A 1 158 ? -23.688 -6.637 -17.406 1 98 158 ASP A O 1
ATOM 1305 N N . PRO A 1 159 ? -24.938 -6.105 -19.094 1 96.94 159 PRO A N 1
ATOM 1306 C CA . PRO A 1 159 ? -26.141 -6.762 -18.562 1 96.94 159 PRO A CA 1
ATOM 1307 C C . PRO A 1 159 ? -26.094 -8.281 -18.688 1 96.94 159 PRO A C 1
ATOM 1309 O O . PRO A 1 159 ? -26.984 -8.977 -18.203 1 96.94 159 PRO A O 1
ATOM 1312 N N . ASP A 1 160 ? -25.047 -8.812 -19.328 1 98.06 160 ASP A N 1
ATOM 1313 C CA . ASP A 1 160 ? -25 -10.258 -19.484 1 98.06 160 ASP A CA 1
ATOM 1314 C C . ASP A 1 160 ? -25.141 -10.961 -18.141 1 98.06 160 ASP A C 1
ATOM 1316 O O . ASP A 1 160 ? -24.422 -10.641 -17.188 1 98.06 160 ASP A O 1
ATOM 1320 N N . PRO A 1 161 ? -26 -11.922 -18 1 97 161 PRO A N 1
ATOM 1321 C CA . PRO A 1 161 ? -26.234 -12.547 -16.703 1 97 161 PRO A CA 1
ATOM 1322 C C . PRO A 1 161 ? -25.062 -13.414 -16.234 1 97 161 PRO A C 1
ATOM 1324 O O . PRO A 1 161 ? -24.891 -13.633 -15.031 1 97 161 PRO A O 1
ATOM 1327 N N . LYS A 1 162 ? -24.25 -13.891 -17.109 1 97.69 162 LYS A N 1
ATOM 1328 C CA . LYS A 1 162 ? -23.188 -14.812 -16.75 1 97.69 162 LYS A CA 1
ATOM 1329 C C . LYS A 1 162 ? -21.828 -14.086 -16.703 1 97.69 162 LYS A C 1
ATOM 1331 O O . LYS A 1 162 ? -21.031 -14.336 -15.805 1 97.69 162 LYS A O 1
ATOM 1336 N N . THR A 1 163 ? -21.578 -13.195 -17.625 1 98.38 163 THR A N 1
ATOM 1337 C CA . THR A 1 163 ? -20.266 -12.57 -17.734 1 98.38 163 THR A CA 1
ATOM 1338 C C . THR A 1 163 ? -20.359 -11.062 -17.516 1 98.38 163 THR A C 1
ATOM 1340 O O . THR A 1 163 ? -19.375 -10.336 -17.719 1 98.38 163 THR A O 1
ATOM 1343 N N . GLY A 1 164 ? -21.516 -10.609 -17.141 1 98.5 164 GLY A N 1
ATOM 1344 C CA . GLY A 1 164 ? -21.734 -9.18 -17.016 1 98.5 164 GLY A CA 1
ATOM 1345 C C . GLY A 1 164 ? -21.453 -8.656 -15.617 1 98.5 164 GLY A C 1
ATOM 1346 O O . GLY A 1 164 ? -21.203 -9.43 -14.695 1 98.5 164 GLY A O 1
ATOM 1347 N N . PHE A 1 165 ? -21.5 -7.305 -15.484 1 98.62 165 PHE A N 1
ATOM 1348 C CA . PHE A 1 165 ? -21.125 -6.621 -14.25 1 98.62 165 PHE A CA 1
ATOM 1349 C C . PHE A 1 165 ? -21.547 -5.156 -14.289 1 98.62 165 PHE A C 1
ATOM 1351 O O . PHE A 1 165 ? -21.938 -4.648 -15.344 1 98.62 165 PHE A O 1
ATOM 1358 N N . LEU A 1 166 ? -21.516 -4.57 -13.18 1 97.5 166 LEU A N 1
ATOM 1359 C CA . LEU A 1 166 ? -21.672 -3.131 -13.008 1 97.5 166 LEU A CA 1
ATOM 1360 C C . LEU A 1 166 ? -20.406 -2.523 -12.391 1 97.5 166 LEU A C 1
ATOM 1362 O O . LEU A 1 166 ? -19.734 -3.17 -11.594 1 97.5 166 LEU A O 1
ATOM 1366 N N . VAL A 1 167 ? -20.094 -1.274 -12.812 1 97.62 167 VAL A N 1
ATOM 1367 C CA . VAL A 1 167 ? -18.984 -0.542 -12.188 1 97.62 167 VAL A CA 1
ATOM 1368 C C . VAL A 1 167 ? -19.531 0.7 -11.484 1 97.62 167 VAL A C 1
ATOM 1370 O O . VAL A 1 167 ? -20.234 1.505 -12.094 1 97.62 167 VAL A O 1
ATOM 1373 N N . VAL A 1 168 ? -19.172 0.841 -10.203 1 93.31 168 VAL A N 1
ATOM 1374 C CA . VAL A 1 168 ? -19.641 1.979 -9.414 1 93.31 168 VAL A CA 1
ATOM 1375 C C . VAL A 1 168 ? -18.469 2.635 -8.703 1 93.31 168 VAL A C 1
ATOM 1377 O O . VAL A 1 168 ? -17.516 1.953 -8.305 1 93.31 168 VAL A O 1
ATOM 1380 N N . PRO A 1 169 ? -18.484 3.936 -8.531 1 91.19 169 PRO A N 1
ATOM 1381 C CA . PRO A 1 169 ? -17.422 4.59 -7.742 1 91.19 169 PRO A CA 1
ATOM 1382 C C . PRO A 1 169 ? -17.562 4.328 -6.246 1 91.19 169 PRO A C 1
ATOM 1384 O O . PRO A 1 169 ? -18.688 4.184 -5.738 1 91.19 169 PRO A O 1
ATOM 1387 N N . ASP A 1 170 ? -16.375 4.18 -5.641 1 81.31 170 ASP A N 1
ATOM 1388 C CA . ASP A 1 170 ? -16.375 4.191 -4.184 1 81.31 170 ASP A CA 1
ATOM 1389 C C . ASP A 1 170 ? -17.031 5.461 -3.645 1 81.31 170 ASP A C 1
ATOM 1391 O O . ASP A 1 170 ? -16.891 6.539 -4.23 1 81.31 170 ASP A O 1
ATOM 1395 N N . LEU A 1 171 ? -17.641 5.363 -2.551 1 67.44 171 LEU A N 1
ATOM 1396 C CA . LEU A 1 171 ? -18.359 6.488 -1.983 1 67.44 171 LEU A CA 1
ATOM 1397 C C . LEU A 1 171 ? -17.422 7.617 -1.601 1 67.44 171 LEU A C 1
ATOM 1399 O O . LEU A 1 171 ? -17.797 8.789 -1.613 1 67.44 171 LEU A O 1
ATOM 1403 N N . LYS A 1 172 ? -16.203 7.25 -1.26 1 63.03 172 LYS A N 1
ATOM 1404 C CA . LYS A 1 172 ? -15.242 8.242 -0.77 1 63.03 172 LYS A CA 1
ATOM 1405 C C . LYS A 1 172 ? -14.594 8.992 -1.926 1 63.03 172 LYS A C 1
ATOM 1407 O O . LYS A 1 172 ? -13.977 10.047 -1.721 1 63.03 172 LYS A O 1
ATOM 1412 N N . TRP A 1 173 ? -14.633 8.469 -3.115 1 78.81 173 TRP A N 1
ATOM 1413 C CA . TRP A 1 173 ? -14.031 9.125 -4.273 1 78.81 173 TRP A CA 1
ATOM 1414 C C . TRP A 1 173 ? -14.938 10.219 -4.82 1 78.81 173 TRP A C 1
ATOM 1416 O O . TRP A 1 173 ? -16.156 10.031 -4.918 1 78.81 173 TRP A O 1
ATOM 1426 N N . ASP A 1 174 ? -14.391 11.289 -5.152 1 71.56 174 ASP A N 1
ATOM 1427 C CA . ASP A 1 174 ? -15.172 12.445 -5.578 1 71.56 174 ASP A CA 1
ATOM 1428 C C . ASP A 1 174 ? -15.594 12.312 -7.039 1 71.56 174 ASP A C 1
ATOM 1430 O O . ASP A 1 174 ? -16.391 13.125 -7.535 1 71.56 174 ASP A O 1
ATOM 1434 N N . GLY A 1 175 ? -15.055 11.367 -7.707 1 81.19 175 GLY A N 1
ATOM 1435 C CA . GLY A 1 175 ? -15.438 11.141 -9.094 1 81.19 175 GLY A CA 1
ATOM 1436 C C . GLY A 1 175 ? -14.688 12.031 -10.07 1 81.19 175 GLY A C 1
ATOM 1437 O O . GLY A 1 175 ? -14.875 11.922 -11.281 1 81.19 175 GLY A O 1
ATOM 1438 N N . LYS A 1 176 ? -13.742 12.805 -9.562 1 79.88 176 LYS A N 1
ATOM 1439 C CA . LYS A 1 176 ? -13.094 13.797 -10.414 1 79.88 176 LYS A CA 1
ATOM 1440 C C . LYS A 1 176 ? -11.578 13.609 -10.43 1 79.88 176 LYS A C 1
ATOM 1442 O O . LYS A 1 176 ? -10.961 13.578 -11.492 1 79.88 176 LYS A O 1
ATOM 1447 N N . ASP A 1 177 ? -10.969 13.508 -9.352 1 81.44 177 ASP A N 1
ATOM 1448 C CA . ASP A 1 177 ? -9.516 13.359 -9.273 1 81.44 177 ASP A CA 1
ATOM 1449 C C . ASP A 1 177 ? -9.086 11.969 -9.734 1 81.44 177 ASP A C 1
ATOM 1451 O O . ASP A 1 177 ? -9.172 11 -8.977 1 81.44 177 ASP A O 1
ATOM 1455 N N . THR A 1 178 ? -8.547 11.898 -10.82 1 88.88 178 THR A N 1
ATOM 1456 C CA . THR A 1 178 ? -8.219 10.609 -11.43 1 88.88 178 THR A CA 1
ATOM 1457 C C . THR A 1 178 ? -7.047 9.953 -10.711 1 88.88 178 THR A C 1
ATOM 1459 O O . THR A 1 178 ? -6.855 8.742 -10.797 1 88.88 178 THR A O 1
ATOM 1462 N N . LYS A 1 179 ? -6.23 10.664 -10.031 1 83.94 179 LYS A N 1
ATOM 1463 C CA . LYS A 1 179 ? -5.156 10.086 -9.227 1 83.94 179 LYS A CA 1
ATOM 1464 C C . LYS A 1 179 ? -5.711 9.312 -8.039 1 83.94 179 LYS A C 1
ATOM 1466 O O . LYS A 1 179 ? -5.039 8.43 -7.5 1 83.94 179 LYS A O 1
ATOM 1471 N N . GLN A 1 180 ? -6.969 9.664 -7.719 1 83.44 180 GLN A N 1
ATOM 1472 C CA . GLN A 1 180 ? -7.629 8.992 -6.605 1 83.44 180 GLN A CA 1
ATOM 1473 C C . GLN A 1 180 ? -8.758 8.086 -7.098 1 83.44 180 GLN A C 1
ATOM 1475 O O . GLN A 1 180 ? -9.664 7.754 -6.34 1 83.44 180 GLN A O 1
ATOM 1480 N N . LEU A 1 181 ? -8.711 7.82 -8.352 1 92.69 181 LEU A N 1
ATOM 1481 C CA . LEU A 1 181 ? -9.734 6.965 -8.945 1 92.69 181 LEU A CA 1
ATOM 1482 C C . LEU A 1 181 ? -9.93 5.695 -8.117 1 92.69 181 LEU A C 1
ATOM 1484 O O . LEU A 1 181 ? -8.953 5.023 -7.773 1 92.69 181 LEU A O 1
ATOM 1488 N N . ASN A 1 182 ? -11.102 5.422 -7.754 1 92.56 182 ASN A N 1
ATOM 1489 C CA . ASN A 1 182 ? -11.5 4.281 -6.934 1 92.56 182 ASN A CA 1
ATOM 1490 C C . ASN A 1 182 ? -12.883 3.77 -7.316 1 92.56 182 ASN A C 1
ATOM 1492 O O . ASN A 1 182 ? -13.898 4.367 -6.945 1 92.56 182 ASN A O 1
ATOM 1496 N N . LEU A 1 183 ? -12.883 2.666 -8.055 1 96.75 183 LEU A N 1
ATOM 1497 C CA . LEU A 1 183 ? -14.109 2.061 -8.555 1 96.75 183 LEU A CA 1
ATOM 1498 C C . LEU A 1 183 ? -14.219 0.604 -8.117 1 96.75 183 LEU A C 1
ATOM 1500 O O . LEU A 1 183 ? -13.227 0.006 -7.691 1 96.75 183 LEU A O 1
ATOM 1504 N N . CYS A 1 184 ? -15.406 0.073 -8.219 1 96.44 184 CYS A N 1
ATOM 1505 C CA . CYS A 1 184 ? -15.672 -1.318 -7.871 1 96.44 184 CYS A CA 1
ATOM 1506 C C . CYS A 1 184 ? -16.531 -1.998 -8.938 1 96.44 184 CYS A C 1
ATOM 1508 O O . CYS A 1 184 ? -17.578 -1.479 -9.32 1 96.44 184 CYS A O 1
ATOM 1510 N N . VAL A 1 185 ? -16.062 -3.086 -9.422 1 98.31 185 VAL A N 1
ATOM 1511 C CA . VAL A 1 185 ? -16.812 -3.922 -10.344 1 98.31 185 VAL A CA 1
ATOM 1512 C C . VAL A 1 185 ? -17.609 -4.969 -9.57 1 98.31 185 VAL A C 1
ATOM 1514 O O . VAL A 1 185 ? -17.031 -5.785 -8.852 1 98.31 185 VAL A O 1
ATOM 1517 N N . LEU A 1 186 ? -18.922 -4.969 -9.703 1 97.69 186 LEU A N 1
ATOM 1518 C CA . LEU A 1 186 ? -19.812 -5.965 -9.117 1 97.69 186 LEU A CA 1
ATOM 1519 C C . LEU A 1 186 ? -20.359 -6.902 -10.18 1 97.69 186 LEU A C 1
ATOM 1521 O O . LEU A 1 186 ? -21.047 -6.461 -11.109 1 97.69 186 LEU A O 1
ATOM 1525 N N . ILE A 1 187 ? -20.094 -8.172 -10.023 1 98.75 187 ILE A N 1
ATOM 1526 C CA . ILE A 1 187 ? -20.547 -9.117 -11.047 1 98.75 187 ILE A CA 1
ATOM 1527 C C . ILE A 1 187 ? -22.047 -9.359 -10.883 1 98.75 187 ILE A C 1
ATOM 1529 O O . ILE A 1 187 ? -22.578 -9.281 -9.773 1 98.75 187 ILE A O 1
ATOM 1533 N N . ASN A 1 188 ? -22.688 -9.734 -11.984 1 98.06 188 ASN A N 1
ATOM 1534 C CA . ASN A 1 188 ? -24.125 -9.992 -11.945 1 98.06 188 ASN A CA 1
ATOM 1535 C C . ASN A 1 188 ? -24.438 -11.32 -11.266 1 98.06 188 ASN A C 1
ATOM 1537 O O . ASN A 1 188 ? -25.453 -11.445 -10.586 1 98.06 188 ASN A O 1
ATOM 1541 N N . ARG A 1 189 ? -23.531 -12.25 -11.5 1 97.75 189 ARG A N 1
ATOM 1542 C CA . ARG A 1 189 ? -23.719 -13.547 -10.844 1 97.75 189 ARG A CA 1
ATOM 1543 C C . ARG A 1 189 ? -23.688 -13.398 -9.328 1 97.75 189 ARG A C 1
ATOM 1545 O O . ARG A 1 189 ? -22.969 -12.562 -8.789 1 97.75 189 ARG A O 1
ATOM 1552 N N . ARG A 1 190 ? -24.422 -14.281 -8.656 1 96.75 190 ARG A N 1
ATOM 1553 C CA . ARG A 1 190 ? -24.531 -14.164 -7.203 1 96.75 190 ARG A CA 1
ATOM 1554 C C . ARG A 1 190 ? -24.016 -15.414 -6.508 1 96.75 190 ARG A C 1
ATOM 1556 O O . ARG A 1 190 ? -24.188 -15.578 -5.297 1 96.75 190 ARG A O 1
ATOM 1563 N N . ASP A 1 191 ? -23.344 -16.297 -7.227 1 96.88 191 ASP A N 1
ATOM 1564 C CA . ASP A 1 191 ? -22.953 -17.609 -6.699 1 96.88 191 ASP A CA 1
ATOM 1565 C C . ASP A 1 191 ? -21.438 -17.672 -6.473 1 96.88 191 ASP A C 1
ATOM 1567 O O . ASP A 1 191 ? -20.906 -18.75 -6.199 1 96.88 191 ASP A O 1
ATOM 1571 N N . ILE A 1 192 ? -20.703 -16.625 -6.617 1 98.06 192 ILE A N 1
ATOM 1572 C CA . ILE A 1 192 ? -19.25 -16.609 -6.449 1 98.06 192 ILE A CA 1
ATOM 1573 C C . ILE A 1 192 ? -18.875 -15.672 -5.309 1 98.06 192 ILE A C 1
ATOM 1575 O O . ILE A 1 192 ? -18.766 -14.461 -5.508 1 98.06 192 ILE A O 1
ATOM 1579 N N . PRO A 1 193 ? -18.516 -16.188 -4.215 1 97.75 193 PRO A N 1
ATOM 1580 C CA . PRO A 1 193 ? -18.25 -15.312 -3.064 1 97.75 193 PRO A CA 1
ATOM 1581 C C . PRO A 1 193 ? -16.844 -14.703 -3.105 1 97.75 193 PRO A C 1
ATOM 1583 O O . PRO A 1 193 ? -16.672 -13.516 -2.805 1 97.75 193 PRO A O 1
ATOM 1586 N N . THR A 1 194 ? -15.836 -15.5 -3.369 1 97.81 194 THR A N 1
ATOM 1587 C CA . THR A 1 194 ? -14.453 -15.039 -3.328 1 97.81 194 THR A CA 1
ATOM 1588 C C . THR A 1 194 ? -13.641 -15.656 -4.465 1 97.81 194 THR A C 1
ATOM 1590 O O . THR A 1 194 ? -14.156 -16.469 -5.23 1 97.81 194 THR A O 1
ATOM 1593 N N . VAL A 1 195 ? -12.359 -15.297 -4.527 1 98.44 195 VAL A N 1
ATOM 1594 C CA . VAL A 1 195 ? -11.43 -15.812 -5.539 1 98.44 195 VAL A CA 1
ATOM 1595 C C . VAL A 1 195 ? -11.266 -17.312 -5.371 1 98.44 195 VAL A C 1
ATOM 1597 O O . VAL A 1 195 ? -10.977 -18.031 -6.336 1 98.44 195 VAL A O 1
ATOM 1600 N N . ARG A 1 196 ? -11.477 -17.859 -4.184 1 98 196 ARG A N 1
ATOM 1601 C CA . ARG A 1 196 ? -11.289 -19.281 -3.936 1 98 196 ARG A CA 1
ATOM 1602 C C . ARG A 1 196 ? -12.352 -20.109 -4.656 1 98 196 ARG A C 1
ATOM 1604 O O . ARG A 1 196 ? -12.211 -21.328 -4.805 1 98 196 ARG A O 1
ATOM 1611 N N . HIS A 1 197 ? -13.383 -19.516 -5.105 1 98.31 197 HIS A N 1
ATOM 1612 C CA . HIS A 1 197 ? -14.477 -20.203 -5.777 1 98.31 197 HIS A CA 1
ATOM 1613 C C . HIS A 1 197 ? -14.328 -20.125 -7.293 1 98.31 197 HIS A C 1
ATOM 1615 O O . HIS A 1 197 ? -15.188 -20.609 -8.031 1 98.31 197 HIS A O 1
ATOM 1621 N N . LEU A 1 198 ? -13.25 -19.531 -7.758 1 98.69 198 LEU A N 1
ATOM 1622 C CA . LEU A 1 198 ? -13.031 -19.344 -9.188 1 98.69 198 LEU A CA 1
ATOM 1623 C C . LEU A 1 198 ? -12.344 -20.562 -9.805 1 98.69 198 LEU A C 1
ATOM 1625 O O . LEU A 1 198 ? -11.523 -21.203 -9.148 1 98.69 198 LEU A O 1
ATOM 1629 N N . ASN A 1 199 ? -12.633 -20.859 -11 1 98.5 199 ASN A N 1
ATOM 1630 C CA . ASN A 1 199 ? -12.008 -21.875 -11.836 1 98.5 199 ASN A CA 1
ATOM 1631 C C . ASN A 1 199 ? -12.125 -21.531 -13.32 1 98.5 199 ASN A C 1
ATOM 1633 O O . ASN A 1 199 ? -12.461 -20.406 -13.68 1 98.5 199 ASN A O 1
ATOM 1637 N N . SER A 1 200 ? -11.828 -22.484 -14.188 1 98.5 200 SER A N 1
ATOM 1638 C CA . SER A 1 200 ? -11.766 -22.234 -15.625 1 98.5 200 SER A CA 1
ATOM 1639 C C . SER A 1 200 ? -13.133 -21.859 -16.188 1 98.5 200 SER A C 1
ATOM 1641 O O . SER A 1 200 ? -13.234 -21.203 -17.219 1 98.5 200 SER A O 1
ATOM 1643 N N . ASP A 1 201 ? -14.211 -22.25 -15.516 1 98.38 201 ASP A N 1
ATOM 1644 C CA . ASP A 1 201 ? -15.562 -21.922 -15.961 1 98.38 201 ASP A CA 1
ATOM 1645 C C . ASP A 1 201 ? -15.828 -20.422 -15.844 1 98.38 201 ASP A C 1
ATOM 1647 O O . ASP A 1 201 ? -16.797 -19.906 -16.406 1 98.38 201 ASP A O 1
ATOM 1651 N N . HIS A 1 202 ? -15 -19.75 -15.133 1 98.69 202 HIS A N 1
ATOM 1652 C CA . HIS A 1 202 ? -15.242 -18.328 -14.859 1 98.69 202 HIS A CA 1
ATOM 1653 C C . HIS A 1 202 ? -14.305 -17.438 -15.672 1 98.69 202 HIS A C 1
ATOM 1655 O O . HIS A 1 202 ? -14.297 -16.219 -15.5 1 98.69 202 HIS A O 1
ATOM 1661 N N . LEU A 1 203 ? -13.453 -17.984 -16.531 1 98.75 203 LEU A N 1
ATOM 1662 C CA . LEU A 1 203 ? -12.445 -17.234 -17.266 1 98.75 203 LEU A CA 1
ATOM 1663 C C . LEU A 1 203 ? -13.094 -16.188 -18.172 1 98.75 203 LEU A C 1
ATOM 1665 O O . LEU A 1 203 ? -12.602 -15.062 -18.266 1 98.75 203 LEU A O 1
ATOM 1669 N N . ASP A 1 204 ? -14.195 -16.547 -18.797 1 98.69 204 ASP A N 1
ATOM 1670 C CA . ASP A 1 204 ? -14.883 -15.602 -19.672 1 98.69 204 ASP A CA 1
ATOM 1671 C C . ASP A 1 204 ? -15.32 -14.352 -18.906 1 98.69 204 ASP A C 1
ATOM 1673 O O . ASP A 1 204 ? -15.203 -13.234 -19.406 1 98.69 204 ASP A O 1
ATOM 1677 N N . LEU A 1 205 ? -15.844 -14.562 -17.766 1 98.81 205 LEU A N 1
ATOM 1678 C CA . LEU A 1 205 ? -16.266 -13.461 -16.906 1 98.81 205 LEU A CA 1
ATOM 1679 C C . LEU A 1 205 ? -15.086 -12.562 -16.54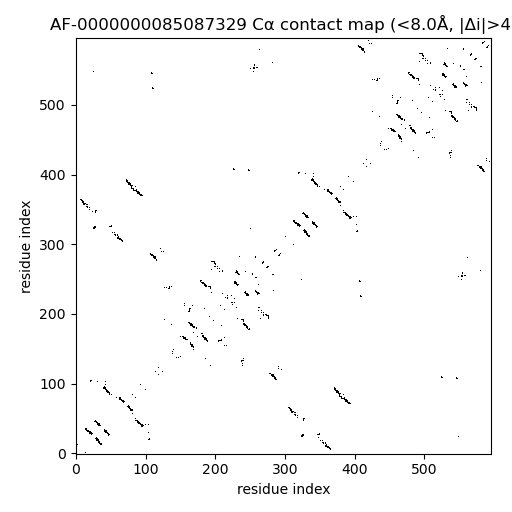7 1 98.81 205 LEU A C 1
ATOM 1681 O O . LEU A 1 205 ? -15.172 -11.344 -16.703 1 98.81 205 LEU A O 1
ATOM 1685 N N . LEU A 1 206 ? -14.008 -13.164 -16.109 1 98.88 206 LEU A N 1
ATOM 1686 C CA . LEU A 1 206 ? -12.828 -12.43 -15.656 1 98.88 206 LEU A CA 1
ATOM 1687 C C . LEU A 1 206 ? -12.195 -11.656 -16.812 1 98.88 206 LEU A C 1
ATOM 1689 O O . LEU A 1 206 ? -11.82 -10.492 -16.641 1 98.88 206 LEU A O 1
ATOM 1693 N N . GLU A 1 207 ? -12.102 -12.289 -17.922 1 98.75 207 GLU A N 1
ATOM 1694 C CA . GLU A 1 207 ? -11.516 -11.641 -19.094 1 98.75 207 GLU A CA 1
ATOM 1695 C C . GLU A 1 207 ? -12.406 -10.516 -19.594 1 98.75 207 GLU A C 1
ATOM 1697 O O . GLU A 1 207 ? -11.906 -9.492 -20.094 1 98.75 207 GLU A O 1
ATOM 1702 N N . ASN A 1 208 ? -13.68 -10.727 -19.531 1 98.81 208 ASN A N 1
ATOM 1703 C CA . ASN A 1 208 ? -14.602 -9.664 -19.906 1 98.81 208 ASN A CA 1
ATOM 1704 C C . ASN A 1 208 ? -14.438 -8.438 -19 1 98.81 208 ASN A C 1
ATOM 1706 O O . ASN A 1 208 ? -14.43 -7.305 -19.484 1 98.81 208 ASN A O 1
ATOM 1710 N N . ILE A 1 209 ? -14.375 -8.641 -17.719 1 98.75 209 ILE A N 1
ATOM 1711 C CA . ILE A 1 209 ? -14.172 -7.551 -16.781 1 98.75 209 ILE A CA 1
ATOM 1712 C C . ILE A 1 209 ? -12.883 -6.805 -17.125 1 98.75 209 ILE A C 1
ATOM 1714 O O . ILE A 1 209 ? -12.883 -5.574 -17.234 1 98.75 209 ILE A O 1
ATOM 1718 N N . LEU A 1 210 ? -11.82 -7.574 -17.328 1 98.5 210 LEU A N 1
ATOM 1719 C CA . LEU A 1 210 ? -10.516 -6.988 -17.625 1 98.5 210 LEU A CA 1
ATOM 1720 C C . LEU A 1 210 ? -10.578 -6.129 -18.875 1 98.5 210 LEU A C 1
ATOM 1722 O O . LEU A 1 210 ? -10.117 -4.988 -18.875 1 98.5 210 LEU A O 1
ATOM 1726 N N . ASP A 1 211 ? -11.148 -6.621 -19.875 1 97.88 211 ASP A N 1
ATOM 1727 C CA . ASP A 1 211 ? -11.156 -5.973 -21.172 1 97.88 211 ASP A CA 1
ATOM 1728 C C . ASP A 1 211 ? -12.141 -4.805 -21.203 1 97.88 211 ASP A C 1
ATOM 1730 O O . ASP A 1 211 ? -11.742 -3.656 -21.422 1 97.88 211 ASP A O 1
ATOM 1734 N N . LYS A 1 212 ? -13.375 -5.074 -20.938 1 97.94 212 LYS A N 1
ATOM 1735 C CA . LYS A 1 212 ? -14.43 -4.074 -21.094 1 97.94 212 LYS A CA 1
ATOM 1736 C C . LYS A 1 212 ? -14.281 -2.957 -20.062 1 97.94 212 LYS A C 1
ATOM 1738 O O . LYS A 1 212 ? -14.375 -1.776 -20.406 1 97.94 212 LYS A O 1
ATOM 1743 N N . SER A 1 213 ? -14.102 -3.312 -18.797 1 97.12 213 SER A N 1
ATOM 1744 C CA . SER A 1 213 ? -14.023 -2.277 -17.766 1 97.12 213 SER A CA 1
ATOM 1745 C C . SER A 1 213 ? -12.805 -1.383 -17.969 1 97.12 213 SER A C 1
ATOM 1747 O O . SER A 1 213 ? -12.898 -0.162 -17.828 1 97.12 213 SER A O 1
ATOM 1749 N N . SER A 1 214 ? -11.672 -1.992 -18.25 1 97.12 214 SER A N 1
ATOM 1750 C CA . SER A 1 214 ? -10.461 -1.193 -18.422 1 97.12 214 SER A CA 1
ATOM 1751 C C . SER A 1 214 ? -10.617 -0.196 -19.578 1 97.12 214 SER A C 1
ATOM 1753 O O . SER A 1 214 ? -10.266 0.977 -19.438 1 97.12 214 SER A O 1
ATOM 1755 N N . LYS A 1 215 ? -11.141 -0.607 -20.703 1 97.44 215 LYS A N 1
ATOM 1756 C CA . LYS A 1 215 ? -11.312 0.241 -21.875 1 97.44 215 LYS A CA 1
ATOM 1757 C C . LYS A 1 215 ? -12.297 1.372 -21.609 1 97.44 215 LYS A C 1
ATOM 1759 O O . LYS A 1 215 ? -12.016 2.535 -21.891 1 97.44 215 LYS A O 1
ATOM 1764 N N . GLU A 1 216 ? -13.398 1.029 -21.062 1 97.75 216 GLU A N 1
ATOM 1765 C CA . GLU A 1 216 ? -14.445 2.021 -20.844 1 97.75 216 GLU A CA 1
ATOM 1766 C C . GLU A 1 216 ? -14.039 3.033 -19.781 1 97.75 216 GLU A C 1
ATOM 1768 O O . GLU A 1 216 ? -14.312 4.227 -19.906 1 97.75 216 GLU A O 1
ATOM 1773 N N . ILE A 1 217 ? -13.438 2.562 -18.719 1 97.44 217 ILE A N 1
ATOM 1774 C CA . ILE A 1 217 ? -13 3.459 -17.656 1 97.44 217 ILE A CA 1
ATOM 1775 C C . ILE A 1 217 ? -11.891 4.375 -18.188 1 97.44 217 ILE A C 1
ATOM 1777 O O . ILE A 1 217 ? -11.883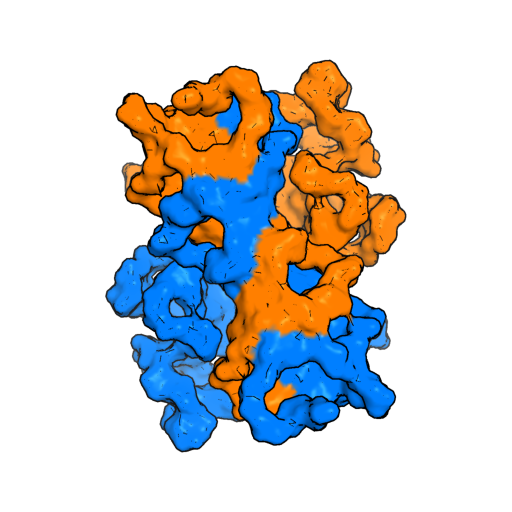 5.574 -17.891 1 97.44 217 ILE A O 1
ATOM 1781 N N . ALA A 1 218 ? -10.93 3.793 -18.906 1 96.81 218 ALA A N 1
ATOM 1782 C CA . ALA A 1 218 ? -9.852 4.578 -19.5 1 96.81 218 ALA A CA 1
ATOM 1783 C C . ALA A 1 218 ? -10.406 5.691 -20.391 1 96.81 218 ALA A C 1
ATOM 1785 O O . ALA A 1 218 ? -9.938 6.828 -20.328 1 96.81 218 ALA A O 1
ATOM 1786 N N . ALA A 1 219 ? -11.359 5.348 -21.188 1 96.69 219 ALA A N 1
ATOM 1787 C CA . ALA A 1 219 ? -11.977 6.312 -22.094 1 96.69 219 ALA A CA 1
ATOM 1788 C C . ALA A 1 219 ? -12.742 7.379 -21.312 1 96.69 219 ALA A C 1
ATOM 1790 O O . ALA A 1 219 ? -12.625 8.57 -21.609 1 96.69 219 ALA A O 1
ATOM 1791 N N . LYS A 1 220 ? -13.492 6.973 -20.359 1 96 220 LYS A N 1
ATOM 1792 C CA . LYS A 1 220 ? -14.367 7.871 -19.609 1 96 220 LYS A CA 1
ATOM 1793 C C . LYS A 1 220 ? -13.562 8.891 -18.828 1 96 220 LYS A C 1
ATOM 1795 O O . LYS A 1 220 ? -13.906 10.078 -18.781 1 96 220 LYS A O 1
ATOM 1800 N N . TYR A 1 221 ? -12.57 8.445 -18.203 1 95.62 221 TYR A N 1
ATOM 1801 C CA . TYR A 1 221 ? -11.844 9.312 -17.281 1 95.62 221 TYR A CA 1
ATOM 1802 C C . TYR A 1 221 ? -10.531 9.781 -17.891 1 95.62 221 TYR A C 1
ATOM 1804 O O . TYR A 1 221 ? -9.742 10.453 -17.234 1 95.62 221 TYR A O 1
ATOM 1812 N N . LYS A 1 222 ? -10.195 9.352 -19.094 1 95 222 LYS A N 1
ATOM 1813 C CA . LYS A 1 222 ? -9.008 9.766 -19.828 1 95 222 LYS A CA 1
ATOM 1814 C C . LYS A 1 222 ? -7.734 9.383 -19.078 1 95 222 LYS A C 1
ATOM 1816 O O . LYS A 1 222 ? -6.852 10.227 -18.875 1 95 222 LYS A O 1
ATOM 1821 N N . ILE A 1 223 ? -7.672 8.219 -18.656 1 94.19 223 ILE A N 1
ATOM 1822 C CA . ILE A 1 223 ? -6.527 7.605 -17.984 1 94.19 223 ILE A CA 1
ATOM 1823 C C . ILE A 1 223 ? -6.07 6.383 -18.781 1 94.19 223 ILE A C 1
ATOM 1825 O O . ILE A 1 223 ? -6.887 5.551 -19.188 1 94.19 223 ILE A O 1
ATOM 1829 N N . PRO A 1 224 ? -4.777 6.352 -19.031 1 95.25 224 PRO A N 1
ATOM 1830 C CA . PRO A 1 224 ? -4.312 5.164 -19.75 1 95.25 224 PRO A CA 1
ATOM 1831 C C . PRO A 1 224 ? -4.664 3.865 -19.031 1 95.25 224 PRO A C 1
ATOM 1833 O O . PRO A 1 224 ? -4.598 3.799 -17.812 1 95.25 224 PRO A O 1
ATOM 1836 N N . GLU A 1 225 ? -4.969 2.826 -19.766 1 97.06 225 GLU A N 1
ATOM 1837 C CA . GLU A 1 225 ? -5.305 1.521 -19.203 1 97.06 225 GLU A CA 1
ATOM 1838 C C . GLU A 1 225 ? -4.184 0.996 -18.312 1 97.06 225 GLU A C 1
ATOM 1840 O O . GLU A 1 225 ? -4.441 0.389 -17.266 1 97.06 225 GLU A O 1
ATOM 1845 N N . LYS A 1 226 ? -2.994 1.298 -18.703 1 96.62 226 LYS A N 1
ATOM 1846 C CA . LYS A 1 226 ? -1.831 0.778 -17.984 1 96.62 226 LYS A CA 1
ATOM 1847 C C . LYS A 1 226 ? -1.647 1.487 -16.641 1 96.62 226 LYS A C 1
ATOM 1849 O O . LYS A 1 226 ? -0.809 1.088 -15.836 1 96.62 226 LYS A O 1
ATOM 1854 N N . GLN A 1 227 ? -2.426 2.445 -16.422 1 96.38 227 GLN A N 1
ATOM 1855 C CA . GLN A 1 227 ? -2.359 3.15 -15.148 1 96.38 227 GLN A CA 1
ATOM 1856 C C . GLN A 1 227 ? -3.535 2.775 -14.25 1 96.38 227 GLN A C 1
ATOM 1858 O O . GLN A 1 227 ? -3.773 3.424 -13.227 1 96.38 227 GLN A O 1
ATOM 1863 N N . LEU A 1 228 ? -4.242 1.758 -14.695 1 97.62 228 LEU A N 1
ATOM 1864 C CA . LEU A 1 228 ? -5.316 1.193 -13.883 1 97.62 228 LEU A CA 1
ATOM 1865 C C . LEU A 1 228 ? -4.855 -0.076 -13.172 1 97.62 228 LEU A C 1
ATOM 1867 O O . LEU A 1 228 ? -4.312 -0.984 -13.812 1 97.62 228 LEU A O 1
ATOM 1871 N N . ARG A 1 229 ? -5.02 -0.099 -11.891 1 97.69 229 ARG A N 1
ATOM 1872 C CA . ARG A 1 229 ? -4.797 -1.29 -11.078 1 97.69 229 ARG A CA 1
ATOM 1873 C C . ARG A 1 229 ? -6.105 -2.016 -10.797 1 97.69 229 ARG A C 1
ATOM 1875 O O . ARG A 1 229 ? -7.035 -1.431 -10.234 1 97.69 229 ARG A O 1
ATOM 1882 N N . MET A 1 230 ? -6.211 -3.281 -11.211 1 98.38 230 MET A N 1
ATOM 1883 C CA . MET A 1 230 ? -7.414 -4.082 -10.992 1 98.38 230 MET A CA 1
ATOM 1884 C C . MET A 1 230 ? -7.109 -5.305 -10.133 1 98.38 230 MET A C 1
ATOM 1886 O O . MET A 1 230 ? -6.238 -6.105 -10.477 1 98.38 230 MET A O 1
ATOM 1890 N N . TYR A 1 231 ? -7.84 -5.434 -9.047 1 98.69 231 TYR A N 1
ATOM 1891 C CA . TYR A 1 231 ? -7.465 -6.504 -8.125 1 98.69 231 TYR A CA 1
ATOM 1892 C C . TYR A 1 231 ? -8.648 -6.922 -7.266 1 98.69 231 TYR A C 1
ATOM 1894 O O . TYR A 1 231 ? -9.633 -6.184 -7.145 1 98.69 231 TYR A O 1
ATOM 1902 N N . PHE A 1 232 ? -8.531 -8.148 -6.699 1 98.62 232 PHE A N 1
ATOM 1903 C CA . PHE A 1 232 ? -9.438 -8.68 -5.691 1 98.62 232 PHE A CA 1
ATOM 1904 C C . PHE A 1 232 ? -8.875 -8.484 -4.293 1 98.62 232 PHE A C 1
ATOM 1906 O O . PHE A 1 232 ? -7.652 -8.398 -4.117 1 98.62 232 PHE A O 1
ATOM 1913 N N . HIS A 1 233 ? -9.766 -8.375 -3.369 1 97.44 233 HIS A N 1
ATOM 1914 C CA . HIS A 1 233 ? -9.367 -8.555 -1.977 1 97.44 233 HIS A CA 1
ATOM 1915 C C . HIS A 1 233 ? -9.664 -9.969 -1.496 1 97.44 233 HIS A C 1
ATOM 1917 O O . HIS A 1 233 ? -10.695 -10.539 -1.836 1 97.44 233 HIS A O 1
ATOM 1923 N N . TYR A 1 234 ? -8.758 -10.461 -0.673 1 97.38 234 TYR A N 1
ATOM 1924 C CA . TYR A 1 234 ? -9 -11.711 0.035 1 97.38 234 TYR A CA 1
ATOM 1925 C C . TYR A 1 234 ? -8.492 -11.633 1.471 1 97.38 234 TYR A C 1
ATOM 1927 O O . TYR A 1 234 ? -7.289 -11.484 1.706 1 97.38 234 TYR A O 1
ATOM 1935 N N . PRO A 1 235 ? -9.289 -11.719 2.535 1 96.12 235 PRO A N 1
ATOM 1936 C CA . PRO A 1 235 ? -10.734 -11.867 2.363 1 96.12 235 PRO A CA 1
ATOM 1937 C C . PRO A 1 235 ? -11.422 -10.562 1.953 1 96.12 235 PRO A C 1
ATOM 1939 O O . PRO A 1 235 ? -10.883 -9.477 2.191 1 96.12 235 PRO A O 1
ATOM 1942 N N . PRO A 1 236 ? -12.57 -10.711 1.242 1 94.75 236 PRO A N 1
ATOM 1943 C CA . PRO A 1 236 ? -13.312 -9.5 0.895 1 94.75 236 PRO A CA 1
ATOM 1944 C C . PRO A 1 236 ? -14.172 -8.984 2.047 1 94.75 236 PRO A C 1
ATOM 1946 O O . PRO A 1 236 ? -14.414 -9.711 3.016 1 94.75 236 PRO A O 1
ATOM 1949 N N . SER A 1 237 ? -14.531 -7.68 1.964 1 87.25 237 SER A N 1
ATOM 1950 C CA . SER A 1 237 ? -15.477 -7.133 2.93 1 87.25 237 SER A CA 1
ATOM 1951 C C . SER A 1 237 ? -16.891 -7.684 2.697 1 87.25 237 SER A C 1
ATOM 1953 O O . SER A 1 237 ? -17.625 -7.926 3.65 1 87.25 237 SER A O 1
ATOM 1955 N N . HIS A 1 238 ? -17.266 -7.844 1.454 1 90.19 238 HIS A N 1
ATOM 1956 C CA . HIS A 1 238 ? -18.516 -8.461 1.032 1 90.19 238 HIS A CA 1
ATOM 1957 C C . HIS A 1 238 ? -18.266 -9.734 0.237 1 90.19 238 HIS A C 1
ATOM 1959 O O . HIS A 1 238 ? -17.609 -9.703 -0.802 1 90.19 238 HIS A O 1
ATOM 1965 N N . TYR A 1 239 ? -18.859 -10.773 0.73 1 95.81 239 TYR A N 1
ATOM 1966 C CA . TYR A 1 239 ? -18.609 -12.062 0.107 1 95.81 239 TYR A CA 1
ATOM 1967 C C . TYR A 1 239 ? -19.453 -12.242 -1.148 1 95.81 239 TYR A C 1
ATOM 1969 O O . TYR A 1 239 ? -20.234 -13.188 -1.251 1 95.81 239 TYR A O 1
ATOM 1977 N N . HIS A 1 240 ? -19.344 -11.359 -2.033 1 97.5 240 HIS A N 1
ATOM 1978 C CA . HIS A 1 240 ? -19.75 -11.281 -3.428 1 97.5 240 HIS A CA 1
ATOM 1979 C C . HIS A 1 240 ? -18.594 -10.852 -4.328 1 97.5 240 HIS A C 1
ATOM 1981 O O . HIS A 1 240 ? -18.062 -9.758 -4.164 1 97.5 240 HIS A O 1
ATOM 1987 N N . LEU A 1 241 ? -18.219 -11.727 -5.227 1 98.38 241 LEU A N 1
ATOM 1988 C CA . LEU A 1 241 ? -17.031 -11.461 -6.016 1 98.38 241 LEU A CA 1
ATOM 1989 C C . LEU A 1 241 ? -17.078 -10.07 -6.641 1 98.38 241 LEU A C 1
ATOM 1991 O O . LEU A 1 241 ? -18.078 -9.711 -7.27 1 98.38 241 LEU A O 1
ATOM 1995 N N . HIS A 1 242 ? -16.078 -9.273 -6.445 1 98.38 242 HIS A N 1
ATOM 1996 C CA . HIS A 1 242 ? -15.984 -7.922 -6.984 1 98.38 242 HIS A CA 1
ATOM 1997 C C . HIS A 1 242 ? -14.531 -7.52 -7.211 1 98.38 242 HIS A C 1
ATOM 1999 O O . HIS A 1 242 ? -13.633 -8.047 -6.555 1 98.38 242 HIS A O 1
ATOM 2005 N N . VAL A 1 243 ? -14.273 -6.684 -8.164 1 98.62 243 VAL A N 1
ATOM 2006 C CA . VAL A 1 243 ? -12.938 -6.227 -8.531 1 98.62 243 VAL A CA 1
ATOM 2007 C C . VAL A 1 243 ? -12.797 -4.734 -8.227 1 98.62 243 VAL A C 1
ATOM 2009 O O . VAL A 1 243 ? -13.664 -3.938 -8.594 1 98.62 243 VAL A O 1
ATOM 2012 N N . HIS A 1 244 ? -11.766 -4.402 -7.539 1 98 244 HIS A N 1
ATOM 2013 C CA . HIS A 1 244 ? -11.422 -3 -7.355 1 98 244 HIS A CA 1
ATOM 2014 C C . HIS A 1 244 ? -10.617 -2.469 -8.539 1 98 244 HIS A C 1
ATOM 2016 O O . HIS A 1 244 ? -9.742 -3.164 -9.062 1 98 244 HIS A O 1
ATOM 2022 N N . ILE A 1 245 ? -10.93 -1.285 -8.961 1 98.06 245 ILE A N 1
ATOM 2023 C CA . ILE A 1 245 ? -10.156 -0.559 -9.969 1 98.06 245 ILE A CA 1
ATOM 2024 C C . ILE A 1 245 ? -9.664 0.763 -9.383 1 98.06 245 ILE A C 1
ATOM 2026 O O . ILE A 1 245 ? -10.469 1.636 -9.047 1 98.06 245 ILE A O 1
ATOM 2030 N N . THR A 1 246 ? -8.367 0.888 -9.305 1 96.44 246 THR A N 1
ATOM 2031 C CA . THR A 1 246 ? -7.793 2.117 -8.773 1 96.44 246 THR A CA 1
ATOM 2032 C C . THR A 1 246 ? -6.684 2.631 -9.688 1 96.44 246 THR A C 1
ATOM 2034 O O . THR A 1 246 ? -6.156 1.886 -10.516 1 96.44 246 THR A O 1
ATOM 2037 N N . SER A 1 247 ? -6.426 3.922 -9.555 1 94.06 247 SER A N 1
ATOM 2038 C CA . SER A 1 247 ? -5.23 4.484 -10.18 1 94.06 247 SER A CA 1
ATOM 2039 C C . SER A 1 247 ? -3.961 3.943 -9.531 1 94.06 247 SER A C 1
ATOM 2041 O O . SER A 1 247 ? -3.949 3.631 -8.344 1 94.06 247 SER A O 1
ATOM 2043 N N . THR A 1 248 ? -2.918 3.883 -10.297 1 93.5 248 THR A N 1
ATOM 2044 C CA . THR A 1 248 ? -1.644 3.438 -9.742 1 93.5 248 THR A CA 1
ATOM 2045 C C . THR A 1 248 ? -1.081 4.477 -8.773 1 93.5 248 THR A C 1
ATOM 2047 O O . THR A 1 248 ? -0.15 4.188 -8.023 1 93.5 248 THR A O 1
ATOM 2050 N N . PHE A 1 249 ? -1.7 5.609 -8.703 1 85.56 249 PHE A N 1
ATOM 2051 C CA . PHE A 1 249 ? -1.314 6.637 -7.742 1 85.56 249 PHE A CA 1
ATOM 2052 C C . PHE A 1 249 ? -1.96 6.379 -6.387 1 85.56 249 PHE A C 1
ATOM 2054 O O . PHE A 1 249 ? -1.495 6.891 -5.367 1 85.56 249 PHE A O 1
ATOM 2061 N N . PHE A 1 250 ? -3.002 5.605 -6.48 1 85.69 250 PHE A N 1
ATOM 2062 C CA . PHE A 1 250 ? -3.781 5.363 -5.273 1 85.69 250 PHE A CA 1
ATOM 2063 C C . PHE A 1 250 ? -3.238 4.164 -4.508 1 85.69 250 PHE A C 1
ATOM 2065 O O . PHE A 1 250 ? -3.389 3.021 -4.949 1 85.69 250 PHE A O 1
ATOM 2072 N N . GLY A 1 251 ? -2.805 4.312 -3.32 1 82.62 251 GLY A N 1
ATOM 2073 C CA . GLY A 1 251 ? -2.037 3.273 -2.65 1 82.62 251 GLY A CA 1
ATOM 2074 C C . GLY A 1 251 ? -2.82 2.555 -1.57 1 82.62 251 GLY A C 1
ATOM 2075 O O . GLY A 1 251 ? -2.355 1.556 -1.018 1 82.62 251 GLY A O 1
ATOM 2076 N N . GLN A 1 252 ? -3.99 2.945 -1.304 1 80.44 252 GLN A N 1
ATOM 2077 C CA . GLN A 1 252 ? -4.711 2.359 -0.18 1 80.44 252 GLN A CA 1
ATOM 2078 C C . GLN A 1 252 ? -5.406 1.062 -0.586 1 80.44 252 GLN A C 1
ATOM 2080 O O . GLN A 1 252 ? -6.027 0.991 -1.648 1 80.44 252 GLN A O 1
ATOM 2085 N N . GLY A 1 253 ? -5.188 0.02 0.224 1 87.38 253 GLY A N 1
ATOM 2086 C CA . GLY A 1 253 ? -5.961 -1.205 0.078 1 87.38 253 GLY A CA 1
ATOM 2087 C C . GLY A 1 253 ? -5.367 -2.164 -0.937 1 87.38 253 GLY A C 1
ATOM 2088 O O . GLY A 1 253 ? -5.98 -3.18 -1.271 1 87.38 253 GLY A O 1
ATOM 2089 N N . CY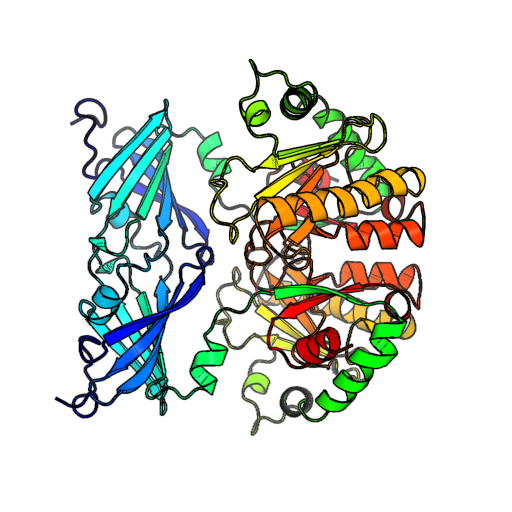S A 1 254 ? -4.219 -1.837 -1.399 1 92.94 254 CYS A N 1
ATOM 2090 C CA . CYS A 1 254 ? -3.662 -2.668 -2.463 1 92.94 254 CYS A CA 1
ATOM 2091 C C . CYS A 1 254 ? -2.43 -3.422 -1.978 1 92.94 254 CYS A C 1
ATOM 2093 O O . CYS A 1 254 ? -1.576 -3.805 -2.779 1 92.94 254 CYS A O 1
ATOM 2095 N N . ASN A 1 255 ? -2.357 -3.621 -0.713 1 94.69 255 ASN A N 1
ATOM 2096 C CA . ASN A 1 255 ? -1.236 -4.367 -0.154 1 94.69 255 ASN A CA 1
ATOM 2097 C C . ASN A 1 255 ? -1.229 -5.816 -0.642 1 94.69 255 ASN A C 1
ATOM 2099 O O . ASN A 1 255 ? -2.285 -6.438 -0.774 1 94.69 255 ASN A O 1
ATOM 2103 N N . THR A 1 256 ? -0.087 -6.395 -0.758 1 96.56 256 THR A N 1
ATOM 2104 C CA . THR A 1 256 ? 0.128 -7.668 -1.437 1 96.56 256 THR A CA 1
ATOM 2105 C C . THR A 1 256 ? -0.491 -8.812 -0.644 1 96.56 256 THR A C 1
ATOM 2107 O O . THR A 1 256 ? -0.803 -9.867 -1.204 1 96.56 256 THR A O 1
ATOM 2110 N N . GLU A 1 257 ? -0.666 -8.672 0.698 1 95.62 257 GLU A N 1
ATOM 2111 C CA . GLU A 1 257 ? -1.209 -9.789 1.476 1 95.62 257 GLU A CA 1
ATOM 2112 C C . GLU A 1 257 ? -2.727 -9.867 1.331 1 95.62 257 GLU A C 1
ATOM 2114 O O . GLU A 1 257 ? -3.33 -10.891 1.664 1 95.62 257 GLU A O 1
ATOM 2119 N N . ARG A 1 258 ? -3.209 -8.781 0.861 1 95.44 258 ARG A N 1
ATOM 2120 C CA . ARG A 1 258 ? -4.668 -8.727 0.821 1 95.44 258 ARG A CA 1
ATOM 2121 C C . ARG A 1 258 ? -5.172 -8.641 -0.614 1 95.44 258 ARG A C 1
ATOM 2123 O O . ARG A 1 258 ? -6.25 -9.148 -0.932 1 95.44 258 ARG A O 1
ATOM 2130 N N . ALA A 1 259 ? -4.449 -7.988 -1.415 1 97.62 259 ALA A N 1
ATOM 2131 C CA . ALA A 1 259 ? -4.871 -7.734 -2.791 1 97.62 259 ALA A CA 1
ATOM 2132 C C . ALA A 1 259 ? -4.258 -8.75 -3.748 1 97.62 259 ALA A C 1
ATOM 2134 O O . ALA A 1 259 ? -3.09 -9.125 -3.605 1 97.62 259 ALA A O 1
ATOM 2135 N N . ILE A 1 260 ? -5.039 -9.219 -4.715 1 98.19 260 ILE A N 1
ATOM 2136 C CA . ILE A 1 260 ? -4.602 -10.133 -5.766 1 98.19 260 ILE A CA 1
ATOM 2137 C C . ILE A 1 260 ? -4.984 -9.57 -7.133 1 98.19 260 ILE A C 1
ATOM 2139 O O . ILE A 1 260 ? -6.164 -9.352 -7.41 1 98.19 260 ILE A O 1
ATOM 2143 N N . LEU A 1 261 ? -4.012 -9.391 -7.988 1 98.38 261 LEU A N 1
ATOM 2144 C CA . LEU A 1 261 ? -4.262 -8.789 -9.297 1 98.38 261 LEU A CA 1
ATOM 2145 C C . LEU A 1 261 ? -5.184 -9.664 -10.133 1 98.38 261 LEU A C 1
ATOM 2147 O O . LEU A 1 261 ? -5.023 -10.891 -10.164 1 98.38 261 LEU A O 1
ATOM 2151 N N . LEU A 1 262 ? -6.125 -9.008 -10.812 1 98.69 262 LEU A N 1
ATOM 2152 C CA . LEU A 1 262 ? -7.023 -9.703 -11.727 1 98.69 262 LEU A CA 1
ATOM 2153 C C . LEU A 1 262 ? -6.238 -10.461 -12.789 1 98.69 262 LEU A C 1
ATOM 2155 O O . LEU A 1 262 ? -6.543 -11.617 -13.086 1 98.69 262 LEU A O 1
ATOM 2159 N N . THR A 1 263 ? -5.238 -9.859 -13.359 1 97.69 263 THR A N 1
ATOM 2160 C CA . THR A 1 263 ? -4.414 -10.484 -14.383 1 97.69 263 THR A CA 1
ATOM 2161 C C . THR A 1 263 ? -3.75 -11.75 -13.836 1 97.69 263 THR A C 1
ATOM 2163 O O . THR A 1 263 ? -3.652 -12.758 -14.539 1 97.69 263 THR A O 1
ATOM 2166 N N . ASP A 1 264 ? -3.293 -11.68 -12.609 1 97.12 264 ASP A N 1
ATOM 2167 C CA . ASP A 1 264 ? -2.689 -12.852 -11.992 1 97.12 264 ASP A CA 1
ATOM 2168 C C . ASP A 1 264 ? -3.715 -13.969 -11.812 1 97.12 264 ASP A C 1
ATOM 2170 O O . ASP A 1 264 ? -3.412 -15.141 -12.047 1 97.12 264 ASP A O 1
ATOM 2174 N N . VAL A 1 265 ? -4.871 -13.625 -11.352 1 98.38 265 VAL A N 1
ATOM 2175 C CA . VAL A 1 265 ? -5.926 -14.609 -11.148 1 98.38 265 VAL A CA 1
ATOM 2176 C C . VAL A 1 265 ? -6.23 -15.328 -12.461 1 98.38 265 VAL A C 1
ATOM 2178 O O . VAL A 1 265 ? -6.332 -16.547 -12.5 1 98.38 265 VAL A O 1
ATOM 2181 N N . ILE A 1 266 ? -6.348 -14.555 -13.508 1 98.31 266 ILE A N 1
ATOM 2182 C CA . ILE A 1 266 ? -6.633 -15.117 -14.828 1 98.31 266 ILE A CA 1
ATOM 2183 C C . ILE A 1 266 ? -5.52 -16.078 -15.227 1 98.31 266 ILE A C 1
ATOM 2185 O O . ILE A 1 266 ? -5.789 -17.219 -15.609 1 98.31 266 ILE A O 1
ATOM 2189 N N . GLU A 1 267 ? -4.289 -15.672 -15.062 1 97 267 GLU A N 1
ATOM 2190 C CA . GLU A 1 267 ? -3.154 -16.5 -15.453 1 97 267 GLU A CA 1
ATOM 2191 C C . GLU A 1 267 ? -3.076 -17.766 -14.594 1 97 267 GLU A C 1
ATOM 2193 O O . GLU A 1 267 ? -2.744 -18.844 -15.094 1 97 267 GLU A O 1
ATOM 2198 N N . ASN A 1 268 ? -3.318 -17.625 -13.32 1 97.44 268 ASN A N 1
ATOM 2199 C CA . ASN A 1 268 ? -3.281 -18.766 -12.414 1 97.44 268 ASN A CA 1
ATOM 2200 C C . ASN A 1 268 ? -4.332 -19.812 -12.789 1 97.44 268 ASN A C 1
ATOM 2202 O O . ASN A 1 268 ? -4.039 -21 -12.828 1 97.44 268 ASN A O 1
ATOM 2206 N N . ILE A 1 269 ? -5.496 -19.375 -13.094 1 97.94 269 ILE A N 1
ATOM 2207 C CA . ILE A 1 269 ? -6.586 -20.281 -13.438 1 97.94 269 ILE A CA 1
ATOM 2208 C C . ILE A 1 269 ? -6.293 -20.953 -14.773 1 97.94 269 ILE A C 1
ATOM 2210 O O . ILE A 1 269 ? -6.574 -22.141 -14.953 1 97.94 269 ILE A O 1
ATOM 2214 N N . LYS A 1 270 ? -5.734 -20.203 -15.719 1 96.81 270 LYS A N 1
ATOM 2215 C CA . LYS A 1 270 ? -5.348 -20.781 -17 1 96.81 270 LYS A CA 1
ATOM 2216 C C . LYS A 1 270 ? -4.332 -21.906 -16.812 1 96.81 270 LYS A C 1
ATOM 2218 O O . LYS A 1 270 ? -4.359 -22.906 -17.531 1 96.81 270 LYS A O 1
ATOM 2223 N N . MET A 1 271 ? -3.514 -21.734 -15.883 1 95.5 271 MET A N 1
ATOM 2224 C CA . MET A 1 271 ? -2.488 -22.734 -15.602 1 95.5 271 MET A CA 1
ATOM 2225 C C . MET A 1 271 ? -3.098 -23.953 -14.93 1 95.5 271 MET A C 1
ATOM 2227 O O . MET A 1 271 ? -2.736 -25.094 -15.25 1 95.5 271 MET A O 1
ATOM 2231 N N . LYS A 1 272 ? -3.941 -23.734 -14 1 96.44 272 LYS A N 1
ATOM 2232 C CA . LYS A 1 272 ? -4.625 -24.781 -13.258 1 96.44 272 LYS A CA 1
ATOM 2233 C C . LYS A 1 272 ? -6.02 -24.344 -12.828 1 96.44 272 LYS A C 1
ATOM 2235 O O . LYS A 1 272 ? -6.16 -23.438 -11.992 1 96.44 272 LYS A O 1
ATOM 2240 N N . SER A 1 273 ? -7.012 -25.016 -13.32 1 98.06 273 SER A N 1
ATOM 2241 C CA . SER A 1 273 ? -8.398 -24.641 -13.078 1 98.06 273 SER A CA 1
ATOM 2242 C C . SER A 1 273 ? -8.719 -24.594 -11.586 1 98.06 273 SER A C 1
ATOM 2244 O O . SER A 1 273 ? -9.453 -23.719 -11.125 1 98.06 273 SER A O 1
ATOM 2246 N N . SER A 1 274 ? -8.148 -25.562 -10.844 1 97.12 274 SER A N 1
ATOM 2247 C CA . SER A 1 274 ? -8.461 -25.672 -9.422 1 97.12 274 SER A CA 1
ATOM 2248 C C . SER A 1 274 ? -7.426 -24.938 -8.57 1 97.12 274 SER A C 1
ATOM 2250 O O . SER A 1 274 ? -7.238 -25.25 -7.398 1 97.12 274 SER A O 1
ATOM 2252 N N . PHE A 1 275 ? -6.684 -23.984 -9.18 1 97.62 275 PHE A N 1
ATOM 2253 C CA . PHE A 1 275 ? -5.574 -23.297 -8.531 1 97.62 275 PHE A CA 1
ATOM 2254 C C . PHE A 1 275 ? -5.992 -22.75 -7.168 1 97.62 275 PHE A C 1
ATOM 2256 O O . PHE A 1 275 ? -5.371 -23.078 -6.152 1 97.62 275 PHE A O 1
ATOM 2263 N N . TYR A 1 276 ? -7.07 -21.984 -7.09 1 97.88 276 TYR A N 1
ATOM 2264 C CA . TYR A 1 276 ? -7.438 -21.266 -5.879 1 97.88 276 TYR A CA 1
ATOM 2265 C C . TYR A 1 276 ? -8.195 -22.172 -4.91 1 97.88 276 TYR A C 1
ATOM 2267 O O . TYR A 1 276 ? -8.156 -21.953 -3.697 1 97.88 276 TYR A O 1
ATOM 2275 N N . ALA A 1 277 ? -8.828 -23.172 -5.426 1 96.12 277 ALA A N 1
ATOM 2276 C CA . ALA A 1 277 ? -9.555 -24.109 -4.574 1 96.12 277 ALA A CA 1
ATOM 2277 C C . ALA A 1 277 ? -8.602 -24.953 -3.736 1 96.12 277 ALA A C 1
ATOM 2279 O O . ALA A 1 277 ? -8.945 -25.375 -2.633 1 96.12 277 ALA A O 1
ATOM 2280 N N . GLU A 1 278 ? -7.383 -25.125 -4.223 1 95.94 278 GLU A N 1
ATOM 2281 C CA . GLU A 1 278 ? -6.516 -26.125 -3.602 1 95.94 278 GLU A CA 1
ATOM 2282 C C . GLU A 1 278 ? -5.332 -25.469 -2.896 1 95.94 278 GLU A C 1
ATOM 2284 O O . GLU A 1 278 ? -4.758 -26.047 -1.969 1 95.94 278 GLU A O 1
ATOM 2289 N N . ARG A 1 279 ? -4.996 -24.375 -3.344 1 95.38 279 ARG A N 1
ATOM 2290 C CA . ARG A 1 279 ? -3.715 -23.828 -2.91 1 95.38 279 ARG A CA 1
ATOM 2291 C C . ARG A 1 279 ? -3.805 -23.281 -1.487 1 95.38 279 ARG A C 1
ATOM 2293 O O . ARG A 1 279 ? -4.883 -22.891 -1.033 1 95.38 279 ARG A O 1
ATOM 2300 N N . THR A 1 280 ? -2.674 -23.266 -0.794 1 96.81 280 THR A N 1
ATOM 2301 C CA . THR A 1 280 ? -2.518 -22.547 0.461 1 96.81 280 THR A CA 1
ATOM 2302 C C . THR A 1 280 ? -2.383 -21.047 0.205 1 96.81 280 THR A C 1
ATOM 2304 O O . THR A 1 280 ? -1.61 -20.625 -0.658 1 96.81 280 THR A O 1
ATOM 2307 N N . MET A 1 281 ? -3.154 -20.281 0.938 1 96.25 281 MET A N 1
ATOM 2308 C CA . MET A 1 281 ? -3.172 -18.844 0.681 1 96.25 281 MET A CA 1
ATOM 2309 C C . MET A 1 281 ? -2.869 -18.062 1.954 1 96.25 281 MET A C 1
ATOM 2311 O O . MET A 1 281 ? -3.172 -18.516 3.057 1 96.25 281 MET A O 1
ATOM 2315 N N . SER A 1 282 ? -2.238 -16.922 1.746 1 95.69 282 SER A N 1
ATOM 2316 C CA . SER A 1 282 ? -2.123 -15.961 2.84 1 95.69 282 SER A CA 1
ATOM 2317 C C . SER A 1 282 ? -3.465 -15.305 3.141 1 95.69 282 SER A C 1
ATOM 2319 O O . SER A 1 282 ? -4.23 -14.992 2.225 1 95.69 282 SER A O 1
ATOM 2321 N N . LEU A 1 283 ? -3.711 -15.141 4.438 1 97.12 283 LEU A N 1
ATOM 2322 C CA . LEU A 1 283 ? -4.977 -14.594 4.91 1 97.12 283 LEU A CA 1
ATOM 2323 C C . LEU A 1 283 ? -4.742 -13.516 5.969 1 97.12 283 LEU A C 1
ATOM 2325 O O . LEU A 1 283 ? -4.594 -13.828 7.152 1 97.12 283 LEU A O 1
ATOM 2329 N N . PRO A 1 284 ? -4.68 -12.266 5.555 1 97.06 284 PRO A N 1
ATOM 2330 C CA . PRO A 1 284 ? -4.559 -11.203 6.559 1 97.06 284 PRO A CA 1
ATOM 2331 C C . PRO A 1 284 ? -5.844 -10.992 7.355 1 97.06 284 PRO A C 1
ATOM 2333 O O . PRO A 1 284 ? -6.906 -10.773 6.77 1 97.06 284 PRO A O 1
ATOM 2336 N N . LEU A 1 285 ? -5.758 -11.055 8.656 1 95.94 285 LEU A N 1
ATOM 2337 C CA . LEU A 1 285 ? -6.906 -10.875 9.539 1 95.94 285 LEU A CA 1
ATOM 2338 C C . LEU A 1 285 ? -6.609 -9.828 10.609 1 95.94 285 LEU A C 1
ATOM 2340 O O . LEU A 1 285 ? -5.574 -9.891 11.273 1 95.94 285 LEU A O 1
ATOM 2344 N N . ARG A 1 286 ? -7.457 -8.891 10.703 1 90.12 286 ARG A N 1
ATOM 2345 C CA . ARG A 1 286 ? -7.355 -7.93 11.797 1 90.12 286 ARG A CA 1
ATOM 2346 C C . ARG A 1 286 ? -7.684 -8.586 13.133 1 90.12 286 ARG A C 1
ATOM 2348 O O . ARG A 1 286 ? -8.672 -9.312 13.25 1 90.12 286 ARG A O 1
ATOM 2355 N N . VAL A 1 287 ? -6.867 -8.281 14.078 1 89.5 287 VAL A N 1
ATOM 2356 C CA . VAL A 1 287 ? -7.113 -8.82 15.414 1 89.5 287 VAL A CA 1
ATOM 2357 C C . VAL A 1 287 ? -8.438 -8.297 15.953 1 89.5 287 VAL A C 1
ATOM 2359 O O . VAL A 1 287 ? -8.719 -7.094 15.875 1 89.5 287 VAL A O 1
ATOM 2362 N N . GLY A 1 288 ? -9.273 -9.227 16.406 1 85.62 288 GLY A N 1
ATOM 2363 C CA . GLY A 1 288 ? -10.578 -8.836 16.922 1 85.62 288 GLY A CA 1
ATOM 2364 C C . GLY A 1 288 ? -11.711 -9.094 15.938 1 85.62 288 GLY A C 1
ATOM 2365 O O . GLY A 1 288 ? -12.875 -9.148 16.328 1 85.62 288 GLY A O 1
ATOM 2366 N N . HIS A 1 289 ? -11.398 -9.172 14.672 1 86.94 289 HIS A N 1
ATOM 2367 C CA . HIS A 1 289 ? -12.414 -9.523 13.68 1 86.94 289 HIS A CA 1
ATOM 2368 C C . HIS A 1 289 ? -13 -10.906 13.953 1 86.94 289 HIS A C 1
ATOM 2370 O O . HIS A 1 289 ? -12.305 -11.789 14.477 1 86.94 289 HIS A O 1
ATOM 2376 N N . LYS A 1 290 ? -14.227 -11.109 13.555 1 90.19 290 LYS A N 1
ATOM 2377 C CA . LYS A 1 290 ? -14.922 -12.375 13.805 1 90.19 290 LYS A CA 1
ATOM 2378 C C . LYS A 1 290 ? -14.164 -13.547 13.211 1 90.19 290 LYS A C 1
ATOM 2380 O O . LYS A 1 290 ? -13.992 -14.578 13.867 1 90.19 290 LYS A O 1
ATOM 2385 N N . LEU A 1 291 ? -13.75 -13.43 11.953 1 94.62 291 LEU A N 1
ATOM 2386 C CA . LEU A 1 291 ? -13.008 -14.508 11.305 1 94.62 291 LEU A CA 1
ATOM 2387 C C . LEU A 1 291 ? -11.688 -14.758 12.016 1 94.62 291 LEU A C 1
ATOM 2389 O O . LEU A 1 291 ? -11.258 -15.906 12.148 1 94.62 291 LEU A O 1
ATOM 2393 N N . HIS A 1 292 ? -10.992 -13.688 12.43 1 95.38 292 HIS A N 1
ATOM 2394 C CA . HIS A 1 292 ? -9.773 -13.828 13.211 1 95.38 292 HIS A CA 1
ATOM 2395 C C . HIS A 1 292 ? -10 -14.68 14.453 1 95.38 292 HIS A C 1
ATOM 2397 O O . HIS A 1 292 ? -9.203 -15.57 14.758 1 95.38 292 HIS A O 1
ATOM 2403 N N . ASN A 1 293 ? -11.078 -14.445 15.125 1 94.5 293 ASN A N 1
ATOM 2404 C CA . ASN A 1 293 ? -11.414 -15.188 16.344 1 94.5 293 ASN A CA 1
ATOM 2405 C C . ASN A 1 293 ? -11.625 -16.672 16.047 1 94.5 293 ASN A C 1
ATOM 2407 O O . ASN A 1 293 ? -11.242 -17.531 16.844 1 94.5 293 ASN A O 1
ATOM 2411 N N . ILE A 1 294 ? -12.242 -16.922 14.938 1 96.06 294 ILE A N 1
ATOM 2412 C CA . ILE A 1 294 ? -12.484 -18.297 14.523 1 96.06 294 ILE A CA 1
ATOM 2413 C C . ILE A 1 294 ? -11.156 -19.016 14.312 1 96.06 294 ILE A C 1
ATOM 2415 O O . ILE A 1 294 ? -10.969 -20.141 14.773 1 96.06 294 ILE A O 1
ATOM 2419 N N . PHE A 1 295 ? -10.203 -18.375 13.648 1 95.94 295 PHE A N 1
ATOM 2420 C CA . PHE A 1 295 ? -8.898 -18.969 13.359 1 95.94 295 PHE A CA 1
ATOM 2421 C C . PHE A 1 295 ? -8.078 -19.109 14.633 1 95.94 295 PHE A C 1
ATOM 2423 O O . PHE A 1 295 ? -7.359 -20.094 14.805 1 95.94 295 PHE A O 1
ATOM 2430 N N . GLU A 1 296 ? -8.172 -18.156 15.492 1 93.56 296 GLU A N 1
ATOM 2431 C CA . GLU A 1 296 ? -7.434 -18.172 16.75 1 93.56 296 GLU A CA 1
ATOM 2432 C C . GLU A 1 296 ? -7.91 -19.297 17.656 1 93.56 296 GLU A C 1
ATOM 2434 O O . GLU A 1 296 ? -7.121 -19.875 18.406 1 93.56 296 GLU A O 1
ATOM 2439 N N . ASN A 1 297 ? -9.086 -19.625 17.641 1 90.88 297 ASN A N 1
ATOM 2440 C CA . ASN A 1 297 ? -9.68 -20.625 18.531 1 90.88 297 ASN A CA 1
ATOM 2441 C C . ASN A 1 297 ? -9.578 -22.031 17.969 1 90.88 297 ASN A C 1
ATOM 2443 O O . ASN A 1 297 ? -9.977 -23 18.609 1 90.88 297 ASN A O 1
ATOM 2447 N N . GLU A 1 298 ? -9.031 -22.125 16.828 1 84.62 298 GLU A N 1
ATOM 2448 C CA . GLU A 1 298 ? -8.859 -23.453 16.266 1 84.62 298 GLU A CA 1
ATOM 2449 C C . GLU A 1 298 ? -7.609 -24.141 16.828 1 84.62 298 GLU A C 1
ATOM 2451 O O . GLU A 1 298 ? -6.574 -23.5 17.016 1 84.62 298 GLU A O 1
ATOM 2456 N N . MET B 1 1 ? 20.656 39.75 0.245 1 29.17 1 MET B N 1
ATOM 2457 C CA . MET B 1 1 ? 21.344 38.938 1.245 1 29.17 1 MET B CA 1
ATOM 2458 C C . MET B 1 1 ? 21.406 37.469 0.803 1 29.17 1 MET B C 1
ATOM 2460 O O . MET B 1 1 ? 20.391 36.875 0.494 1 29.17 1 MET B O 1
ATOM 2464 N N . SER B 1 2 ? 22.5 36.938 0.338 1 34.38 2 SER B N 1
ATOM 2465 C CA . SER B 1 2 ? 22.844 35.656 -0.267 1 34.38 2 SER B CA 1
ATOM 2466 C C . SER B 1 2 ? 22.375 34.469 0.599 1 34.38 2 SER B C 1
ATOM 2468 O O . SER B 1 2 ? 22.281 34.594 1.822 1 34.38 2 SER B O 1
ATOM 2470 N N . LEU B 1 3 ? 21.688 33.594 0.202 1 42.84 3 LEU B N 1
ATOM 2471 C CA . LEU B 1 3 ? 21.359 32.375 0.929 1 42.84 3 LEU B CA 1
ATOM 2472 C C . LEU B 1 3 ? 22.516 31.953 1.828 1 42.84 3 LEU B C 1
ATOM 2474 O O . LEU B 1 3 ? 22.438 30.922 2.506 1 42.84 3 LEU B O 1
ATOM 2478 N N . LYS B 1 4 ? 23.766 32.219 1.537 1 39.22 4 LYS B N 1
ATOM 2479 C CA . LYS B 1 4 ? 25.141 31.859 1.825 1 39.22 4 LYS B CA 1
ATOM 2480 C C . LYS B 1 4 ? 25.469 32.062 3.301 1 39.22 4 LYS B C 1
ATOM 2482 O O . LYS B 1 4 ? 26.188 31.25 3.898 1 39.22 4 LYS B O 1
ATOM 2487 N N . GLU B 1 5 ? 25.578 33.25 3.83 1 40.16 5 GLU B N 1
ATOM 2488 C CA . GLU B 1 5 ? 26.453 33.531 4.969 1 40.16 5 GLU B CA 1
ATOM 2489 C C . GLU B 1 5 ? 25.891 32.938 6.25 1 40.16 5 GLU B C 1
ATOM 2491 O O . GLU B 1 5 ? 26.641 32.375 7.066 1 40.16 5 GLU B O 1
ATOM 2496 N N . SER B 1 6 ? 24.734 33.469 7.004 1 39 6 SER B N 1
ATOM 2497 C CA . SER B 1 6 ? 24.484 33.094 8.391 1 39 6 SER B CA 1
ATOM 2498 C C . SER B 1 6 ? 23.594 31.875 8.477 1 39 6 SER B C 1
ATOM 2500 O O . SER B 1 6 ? 22.594 31.766 7.762 1 39 6 SER B O 1
ATOM 2502 N N . GLY B 1 7 ? 23.891 30.531 8.273 1 47.41 7 GLY B N 1
ATOM 2503 C CA . GLY B 1 7 ? 23.344 29.219 8.594 1 47.41 7 GLY B CA 1
ATOM 2504 C C . GLY B 1 7 ? 21.875 29.266 8.961 1 47.41 7 GLY B C 1
ATOM 2505 O O . GLY B 1 7 ? 21.266 28.219 9.242 1 47.41 7 GLY B O 1
ATOM 2506 N N . LYS B 1 8 ? 21.375 30.438 9.32 1 54.44 8 LYS B N 1
ATOM 2507 C CA . LYS B 1 8 ? 20.047 30.5 9.93 1 54.44 8 LYS B CA 1
ATOM 2508 C C . LYS B 1 8 ? 18.969 30.797 8.898 1 54.44 8 LYS B C 1
ATOM 2510 O O . LYS B 1 8 ? 18.844 31.922 8.438 1 54.44 8 LYS B O 1
ATOM 2515 N N . TYR B 1 9 ? 18.562 29.906 8 1 63.5 9 TYR B N 1
ATOM 2516 C CA . TYR B 1 9 ? 17.422 30.141 7.125 1 63.5 9 TYR B CA 1
ATOM 2517 C C . TYR B 1 9 ? 16.125 30.266 7.93 1 63.5 9 TYR B C 1
ATOM 2519 O O . TYR B 1 9 ? 15.711 29.328 8.609 1 63.5 9 TYR B O 1
ATOM 2527 N N . LYS B 1 10 ? 15.664 31.531 8.117 1 73.94 10 LYS B N 1
ATOM 2528 C CA . LYS B 1 10 ? 14.375 31.672 8.805 1 73.94 10 LYS B CA 1
ATOM 2529 C C . LYS B 1 10 ? 13.219 31.391 7.852 1 73.94 10 LYS B C 1
ATOM 2531 O O . LYS B 1 10 ? 12.148 30.953 8.281 1 73.94 10 LYS B O 1
ATOM 2536 N N . SER B 1 11 ? 13.508 31.672 6.414 1 86.81 11 SER B N 1
ATOM 2537 C CA . SER B 1 11 ? 12.508 31.375 5.398 1 86.81 11 SER B CA 1
ATOM 2538 C C . SER B 1 11 ? 13.148 31.125 4.039 1 86.81 11 SER B C 1
ATOM 2540 O O . SER B 1 11 ? 14.367 31.203 3.9 1 86.81 11 SER B O 1
ATOM 2542 N N . LEU B 1 12 ? 12.406 30.688 3.084 1 92.25 12 LEU B N 1
ATOM 2543 C CA . LEU B 1 12 ? 12.859 30.469 1.713 1 92.25 12 LEU B CA 1
ATOM 2544 C C . LEU B 1 12 ? 12.281 31.547 0.784 1 92.25 12 LEU B C 1
ATOM 2546 O O . LEU B 1 12 ? 11.906 31.234 -0.351 1 92.25 12 LEU B O 1
ATOM 2550 N N . ASP B 1 13 ? 12.234 32.75 1.267 1 90.81 13 ASP B N 1
ATOM 2551 C CA . ASP B 1 13 ? 11.586 33.844 0.549 1 90.81 13 ASP B CA 1
ATOM 2552 C C . ASP B 1 13 ? 12.422 34.281 -0.65 1 90.81 13 ASP B C 1
ATOM 2554 O O . ASP B 1 13 ? 11.938 35.031 -1.51 1 90.81 13 ASP B O 1
ATOM 2558 N N . PHE B 1 14 ? 13.602 33.844 -0.788 1 91.25 14 PHE B N 1
ATOM 2559 C CA . PHE B 1 14 ? 14.461 34.188 -1.916 1 91.25 14 PHE B CA 1
ATOM 2560 C C . PHE B 1 14 ? 14.117 33.344 -3.135 1 91.25 14 PHE B C 1
ATOM 2562 O O . PHE B 1 14 ? 14.617 33.594 -4.234 1 91.25 14 PHE B O 1
ATOM 2569 N N . LEU B 1 15 ? 13.289 32.344 -2.934 1 94.56 15 LEU B N 1
ATOM 2570 C CA . LEU B 1 15 ? 12.852 31.484 -4.023 1 94.56 15 LEU B CA 1
ATOM 2571 C C . LEU B 1 15 ? 11.453 31.875 -4.496 1 94.56 15 LEU B C 1
ATOM 2573 O O . LEU B 1 15 ? 10.586 32.219 -3.688 1 94.56 15 LEU B O 1
ATOM 2577 N N . LYS B 1 16 ? 11.266 31.875 -5.777 1 95.44 16 LYS B N 1
ATOM 2578 C CA . LYS B 1 16 ? 9.961 32.062 -6.395 1 95.44 16 LYS B CA 1
ATOM 2579 C C . LYS B 1 16 ? 9.391 30.75 -6.906 1 95.44 16 LYS B C 1
ATOM 2581 O O . LYS B 1 16 ? 10.062 30.016 -7.629 1 95.44 16 LYS B O 1
ATOM 2586 N N . PHE B 1 17 ? 8.195 30.531 -6.582 1 95.81 17 PHE B N 1
ATOM 2587 C CA . PHE B 1 17 ? 7.512 29.312 -6.977 1 95.81 17 PHE B CA 1
ATOM 2588 C C . PHE B 1 17 ? 7.363 29.234 -8.492 1 95.81 17 PHE B C 1
ATOM 2590 O O . PHE B 1 17 ? 7.02 30.234 -9.133 1 95.81 17 PHE B O 1
ATOM 2597 N N . GLU B 1 18 ? 7.629 28.031 -9.047 1 94.88 18 GLU B N 1
ATOM 2598 C CA . GLU B 1 18 ? 7.434 27.828 -10.477 1 94.88 18 GLU B CA 1
ATOM 2599 C C . GLU B 1 18 ? 6.316 26.828 -10.742 1 94.88 18 GLU B C 1
ATOM 2601 O O . GLU B 1 18 ? 5.336 27.141 -11.422 1 94.88 18 GLU B O 1
ATOM 2606 N N . GLU B 1 19 ? 6.465 25.625 -10.234 1 93.75 19 GLU B N 1
ATOM 2607 C CA . GLU B 1 19 ? 5.441 24.609 -10.461 1 93.75 19 GLU B CA 1
ATOM 2608 C C . GLU B 1 19 ? 5.52 23.516 -9.406 1 93.75 19 GLU B C 1
ATOM 2610 O O . GLU B 1 19 ? 6.531 23.375 -8.719 1 93.75 19 GLU B O 1
ATOM 2615 N N . VAL B 1 20 ? 4.414 22.844 -9.266 1 91.75 20 VAL B N 1
ATOM 2616 C CA . VAL B 1 20 ? 4.391 21.641 -8.438 1 91.75 20 VAL B CA 1
ATOM 2617 C C . VAL B 1 20 ? 4.906 20.438 -9.242 1 91.75 20 VAL B C 1
ATOM 2619 O O . VAL B 1 20 ? 4.414 20.172 -10.344 1 91.75 20 VAL B O 1
ATOM 2622 N N . LEU B 1 21 ? 5.969 19.797 -8.703 1 89.19 21 LEU B N 1
ATOM 2623 C CA . LEU B 1 21 ? 6.566 18.656 -9.383 1 89.19 21 LEU B CA 1
ATOM 2624 C C . LEU B 1 21 ? 5.852 17.359 -9 1 89.19 21 LEU B C 1
ATOM 2626 O O . LEU B 1 21 ? 5.773 16.422 -9.805 1 89.19 21 LEU B O 1
ATOM 2630 N N . ASN B 1 22 ? 5.41 17.312 -7.777 1 86.12 22 ASN B N 1
ATOM 2631 C CA . ASN B 1 22 ? 4.801 16.094 -7.258 1 86.12 22 ASN B CA 1
ATOM 2632 C C . ASN B 1 22 ? 3.928 16.375 -6.039 1 86.12 22 ASN B C 1
ATOM 2634 O O . ASN B 1 22 ? 4.242 17.25 -5.238 1 86.12 22 ASN B O 1
ATOM 2638 N N . GLU B 1 23 ? 2.84 15.742 -6.008 1 81.5 23 GLU B N 1
ATOM 2639 C CA . GLU B 1 23 ? 1.967 15.781 -4.836 1 81.5 23 GLU B CA 1
ATOM 2640 C C . GLU B 1 23 ? 1.535 14.375 -4.426 1 81.5 23 GLU B C 1
ATOM 2642 O O . GLU B 1 23 ? 1.247 13.539 -5.281 1 81.5 23 GLU B O 1
ATOM 2647 N N . ASN B 1 24 ? 1.703 14.117 -3.146 1 73.81 24 ASN B N 1
ATOM 2648 C CA . ASN B 1 24 ? 1.239 12.844 -2.598 1 73.81 24 ASN B CA 1
ATOM 2649 C C . ASN B 1 24 ? 0.173 13.055 -1.525 1 73.81 24 ASN B C 1
ATOM 2651 O O . ASN B 1 24 ? 0.49 13.414 -0.391 1 73.81 24 ASN B O 1
ATOM 2655 N N . PRO B 1 25 ? -1.018 12.828 -1.825 1 64.25 25 PRO B N 1
ATOM 2656 C CA . PRO B 1 25 ? -2.086 13.078 -0.854 1 64.25 25 PRO B CA 1
ATOM 2657 C C . PRO B 1 25 ? -2.127 12.031 0.258 1 64.25 25 PRO B C 1
ATOM 2659 O O . PRO B 1 25 ? -2.666 12.289 1.337 1 64.25 25 PRO B O 1
ATOM 2662 N N . GLU B 1 26 ? -1.642 10.828 -0.005 1 64.25 26 GLU B N 1
ATOM 2663 C CA . GLU B 1 26 ? -1.667 9.781 1.01 1 64.25 26 GLU B CA 1
ATOM 2664 C C . GLU B 1 26 ? -0.629 10.039 2.098 1 64.25 26 GLU B C 1
ATOM 2666 O O . GLU B 1 26 ? -0.891 9.812 3.279 1 64.25 26 GLU B O 1
ATOM 2671 N N . ASN B 1 27 ? 0.525 10.297 1.645 1 65.94 27 ASN B N 1
ATOM 2672 C CA . ASN B 1 27 ? 1.564 10.844 2.508 1 65.94 27 ASN B CA 1
ATOM 2673 C C . ASN B 1 27 ? 1.79 12.336 2.236 1 65.94 27 ASN B C 1
ATOM 2675 O O . ASN B 1 27 ? 2.609 12.695 1.391 1 65.94 27 ASN B O 1
ATOM 2679 N N . PRO B 1 28 ? 0.875 13.039 2.924 1 72.38 28 PRO B N 1
ATOM 2680 C CA . PRO B 1 28 ? 0.786 14.43 2.477 1 72.38 28 PRO B CA 1
ATOM 2681 C C . PRO B 1 28 ? 2.154 15.086 2.316 1 72.38 28 PRO B C 1
ATOM 2683 O O . PRO B 1 28 ? 2.814 15.398 3.311 1 72.38 28 PRO B O 1
ATOM 2686 N N . SER B 1 29 ? 2.639 15.086 1.154 1 82.94 29 SER B N 1
ATOM 2687 C CA . SER B 1 29 ? 3.854 15.781 0.744 1 82.94 29 SER B CA 1
ATOM 2688 C C . SER B 1 29 ? 3.664 16.484 -0.597 1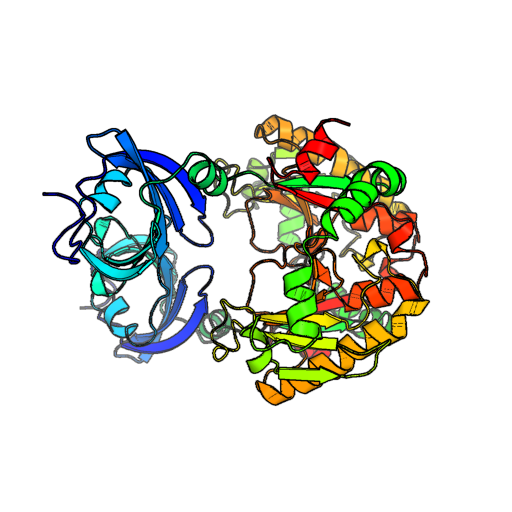 82.94 29 SER B C 1
ATOM 2690 O O . SER B 1 29 ? 2.74 16.156 -1.346 1 82.94 29 SER B O 1
ATOM 2692 N N . ILE B 1 30 ? 4.43 17.531 -0.775 1 88.38 30 ILE B N 1
ATOM 2693 C CA . ILE B 1 30 ? 4.414 18.266 -2.035 1 88.38 30 ILE B CA 1
ATOM 2694 C C . ILE B 1 30 ? 5.84 18.625 -2.445 1 88.38 30 ILE B C 1
ATOM 2696 O O . ILE B 1 30 ? 6.664 18.969 -1.599 1 88.38 30 ILE B O 1
ATOM 2700 N N . THR B 1 31 ? 6.145 18.375 -3.652 1 92.19 31 THR B N 1
ATOM 2701 C CA . THR B 1 31 ? 7.434 18.781 -4.203 1 92.19 31 THR B CA 1
ATOM 2702 C C . THR B 1 31 ? 7.273 19.969 -5.145 1 92.19 31 THR B C 1
ATOM 2704 O O . THR B 1 31 ? 6.496 19.906 -6.098 1 92.19 31 THR B O 1
ATOM 2707 N N . ILE B 1 32 ? 8.102 21 -4.859 1 94.62 32 ILE B N 1
ATOM 2708 C CA . ILE B 1 32 ? 7.965 22.281 -5.555 1 94.62 32 ILE B CA 1
ATOM 2709 C C . ILE B 1 32 ? 9.25 22.594 -6.309 1 94.62 32 ILE B C 1
ATOM 2711 O O . ILE B 1 32 ? 10.352 22.375 -5.797 1 94.62 32 ILE B O 1
ATOM 2715 N N . LEU B 1 33 ? 9.062 23.016 -7.523 1 96.06 33 LEU B N 1
ATOM 2716 C CA . LEU B 1 33 ? 10.141 23.656 -8.258 1 96.06 33 LEU B CA 1
ATOM 2717 C C . LEU B 1 33 ? 10.109 25.172 -8.055 1 96.06 33 LEU B C 1
ATOM 2719 O O . LEU B 1 33 ? 9.055 25.797 -8.188 1 96.06 33 LEU B O 1
ATOM 2723 N N . ALA B 1 34 ? 11.172 25.703 -7.68 1 96.25 34 ALA B N 1
ATOM 2724 C CA . ALA B 1 34 ? 11.297 27.141 -7.488 1 96.25 34 ALA B CA 1
ATOM 2725 C C . ALA B 1 34 ? 12.602 27.656 -8.078 1 96.25 34 ALA B C 1
ATOM 2727 O O . ALA B 1 34 ? 13.453 26.875 -8.508 1 96.25 34 ALA B O 1
ATOM 2728 N N . LYS B 1 35 ? 12.633 28.953 -8.281 1 96.38 35 LYS B N 1
ATOM 2729 C CA . LYS B 1 35 ? 13.844 29.578 -8.797 1 96.38 35 LYS B CA 1
ATOM 2730 C C . LYS B 1 35 ? 14.195 30.828 -8 1 96.38 35 LYS B C 1
ATOM 2732 O O . LYS B 1 35 ? 13.32 31.469 -7.418 1 96.38 35 LYS B O 1
ATOM 2737 N N . ASP B 1 36 ? 15.469 31.141 -8.039 1 94.38 36 ASP B N 1
ATOM 2738 C CA . ASP B 1 36 ? 15.891 32.375 -7.402 1 94.38 36 ASP B CA 1
ATOM 2739 C C . ASP B 1 36 ? 15.977 33.531 -8.414 1 94.38 36 ASP B C 1
ATOM 2741 O O . ASP B 1 36 ? 15.508 33.375 -9.547 1 94.38 36 ASP B O 1
ATOM 2745 N N . GLU B 1 37 ? 16.469 34.656 -7.961 1 92.75 37 GLU B N 1
ATOM 2746 C CA . GLU B 1 37 ? 16.531 35.844 -8.797 1 92.75 37 GLU B CA 1
ATOM 2747 C C . GLU B 1 37 ? 17.438 35.625 -10 1 92.75 37 GLU B C 1
ATOM 2749 O O . GLU B 1 37 ? 17.266 36.25 -11.047 1 92.75 37 GLU B O 1
ATOM 2754 N N . ASN B 1 38 ? 18.375 34.719 -9.914 1 94.06 38 ASN B N 1
ATOM 2755 C CA . ASN B 1 38 ? 19.328 34.438 -10.984 1 94.06 38 ASN B CA 1
ATOM 2756 C C . ASN B 1 38 ? 18.875 33.219 -11.812 1 94.06 38 ASN B C 1
ATOM 2758 O O . ASN B 1 38 ? 19.656 32.656 -12.562 1 94.06 38 ASN B O 1
ATOM 2762 N N . ASP B 1 39 ? 17.75 32.719 -11.594 1 93 39 ASP B N 1
ATOM 2763 C CA . ASP B 1 39 ? 17.125 31.641 -12.344 1 93 39 ASP B CA 1
ATOM 2764 C C . ASP B 1 39 ? 17.75 30.297 -11.969 1 93 39 ASP B C 1
ATOM 2766 O O . ASP B 1 39 ? 17.688 29.344 -12.75 1 93 39 ASP B O 1
ATOM 2770 N N . GLU B 1 40 ? 18.438 30.391 -10.867 1 94.12 40 GLU B N 1
ATOM 2771 C CA . GLU B 1 40 ? 18.875 29.094 -10.352 1 94.12 40 GLU B CA 1
ATOM 2772 C C . GLU B 1 40 ? 17.703 28.312 -9.75 1 94.12 40 GLU B C 1
ATOM 2774 O O . GLU B 1 40 ? 16.938 28.859 -8.961 1 94.12 40 GLU B O 1
ATOM 2779 N N . LYS B 1 41 ? 17.641 27.078 -10.055 1 95.75 41 LYS B N 1
ATOM 2780 C CA . LYS B 1 41 ? 16.469 26.281 -9.719 1 95.75 41 LYS B CA 1
ATOM 2781 C C . LYS B 1 41 ? 16.641 25.578 -8.375 1 95.75 41 LYS B C 1
ATOM 2783 O O . LYS B 1 41 ? 17.766 25.25 -7.977 1 95.75 41 LYS B O 1
ATOM 2788 N N . ALA B 1 42 ? 15.555 25.406 -7.648 1 95.94 42 ALA B N 1
ATOM 2789 C CA . ALA B 1 42 ? 15.5 24.656 -6.398 1 95.94 42 ALA B CA 1
ATOM 2790 C C . ALA B 1 42 ? 14.344 23.656 -6.41 1 95.94 42 ALA B C 1
ATOM 2792 O O . ALA B 1 42 ? 13.258 23.953 -6.906 1 95.94 42 ALA B O 1
ATOM 2793 N N . VAL B 1 43 ? 14.617 22.438 -5.941 1 95.5 43 VAL B N 1
ATOM 2794 C CA . VAL B 1 43 ? 13.586 21.438 -5.703 1 95.5 43 VAL B CA 1
ATOM 2795 C C . VAL B 1 43 ? 13.359 21.266 -4.203 1 95.5 43 VAL B C 1
ATOM 2797 O O . VAL B 1 43 ? 14.289 20.969 -3.455 1 95.5 43 VAL B O 1
ATOM 2800 N N . ILE B 1 44 ? 12.133 21.531 -3.822 1 94.75 44 ILE B N 1
ATOM 2801 C CA . ILE B 1 44 ? 11.828 21.516 -2.396 1 94.75 44 ILE B CA 1
ATOM 2802 C C . ILE B 1 44 ? 10.719 20.5 -2.125 1 94.75 44 ILE B C 1
ATOM 2804 O O . ILE B 1 44 ? 9.617 20.609 -2.67 1 94.75 44 ILE B O 1
ATOM 2808 N N . LEU B 1 45 ? 11.039 19.547 -1.312 1 92.38 45 LEU B N 1
ATOM 2809 C CA . LEU B 1 45 ? 10.062 18.562 -0.835 1 92.38 45 LEU B CA 1
ATOM 2810 C C . LEU B 1 45 ? 9.57 18.938 0.559 1 92.38 45 LEU B C 1
ATOM 2812 O O . LEU B 1 45 ? 10.359 19.062 1.492 1 92.38 45 LEU B O 1
ATOM 2816 N N . LEU B 1 46 ? 8.258 19.188 0.638 1 91.31 46 LEU B N 1
ATOM 2817 C CA . LEU B 1 46 ? 7.617 19.438 1.922 1 91.31 46 LEU B CA 1
ATOM 2818 C C . LEU B 1 46 ? 6.867 18.203 2.41 1 91.31 46 LEU B C 1
ATOM 2820 O O . LEU B 1 46 ? 6.074 17.625 1.667 1 91.31 46 LEU B O 1
ATOM 2824 N N . ARG B 1 47 ? 7.098 17.859 3.676 1 86.75 47 ARG B N 1
ATOM 2825 C CA . ARG B 1 47 ? 6.41 16.734 4.305 1 86.75 47 ARG B CA 1
ATOM 2826 C C . ARG B 1 47 ? 5.844 17.125 5.664 1 86.75 47 ARG B C 1
ATOM 2828 O O . ARG B 1 47 ? 6.496 17.844 6.43 1 86.75 47 ARG B O 1
ATOM 2835 N N . LYS B 1 48 ? 4.656 16.672 5.855 1 86.56 48 LYS B N 1
ATOM 2836 C CA . LYS B 1 48 ? 4.066 16.859 7.176 1 86.56 48 LYS B CA 1
ATOM 2837 C C . LYS B 1 48 ? 4.582 15.828 8.172 1 86.56 48 LYS B C 1
ATOM 2839 O O . LYS B 1 48 ? 4.609 14.633 7.867 1 86.56 48 LYS B O 1
ATOM 2844 N N . LYS B 1 49 ? 4.992 16.219 9.336 1 82.94 49 LYS B N 1
ATOM 2845 C CA . LYS B 1 49 ? 5.426 15.289 10.383 1 82.94 49 LYS B CA 1
ATOM 2846 C C . LYS B 1 49 ? 4.227 14.672 11.102 1 82.94 49 LYS B C 1
ATOM 2848 O O . LYS B 1 49 ? 3.158 15.281 11.172 1 82.94 49 LYS B O 1
ATOM 2853 N N . PRO B 1 50 ? 4.434 13.477 11.625 1 81.12 50 PRO B N 1
ATOM 2854 C CA . PRO B 1 50 ? 3.338 12.828 12.352 1 81.12 50 PRO B CA 1
ATOM 2855 C C . PRO B 1 50 ? 2.938 13.594 13.609 1 81.12 50 PRO B C 1
ATOM 2857 O O . PRO B 1 50 ? 3.719 14.398 14.125 1 81.12 50 PRO B O 1
ATOM 2860 N N . PHE B 1 51 ? 1.688 13.312 14.008 1 85.12 51 PHE B N 1
ATOM 2861 C CA . PHE B 1 51 ? 1.227 13.867 15.281 1 85.12 51 PHE B CA 1
ATOM 2862 C C . PHE B 1 51 ? 2.037 13.305 16.438 1 85.12 51 PHE B C 1
ATOM 2864 O O . PHE B 1 51 ? 2.496 12.164 16.391 1 85.12 51 PHE B O 1
ATOM 2871 N N . GLN B 1 52 ? 2.186 14.102 17.391 1 81.56 52 GLN B N 1
ATOM 2872 C CA . GLN B 1 52 ? 2.852 13.641 18.609 1 81.56 52 GLN B CA 1
ATOM 2873 C C . GLN B 1 52 ? 1.838 13.32 19.703 1 81.56 52 GLN B C 1
ATOM 2875 O O . GLN B 1 52 ? 0.985 14.148 20.031 1 81.56 52 GLN B O 1
ATOM 2880 N N . SER B 1 53 ? 2.006 12.164 20.328 1 82.69 53 SER B N 1
ATOM 2881 C CA . SER B 1 53 ? 1.04 11.672 21.312 1 82.69 53 SER B CA 1
ATOM 2882 C C . SER B 1 53 ? 1.01 12.562 22.547 1 82.69 53 SER B C 1
ATOM 2884 O O . SER B 1 53 ? -0.025 12.688 23.219 1 82.69 53 SER B O 1
ATOM 2886 N N . ASN B 1 54 ? 2.113 13.156 22.844 1 85.88 54 ASN B N 1
ATOM 2887 C CA . ASN B 1 54 ? 2.193 13.969 24.062 1 85.88 54 ASN B CA 1
ATOM 2888 C C . ASN B 1 54 ? 1.498 15.312 23.875 1 85.88 54 ASN B C 1
ATOM 2890 O O . ASN B 1 54 ? 1.384 16.094 24.828 1 85.88 54 ASN B O 1
ATOM 2894 N N . GLU B 1 55 ? 0.993 15.57 22.75 1 89.69 55 GLU B N 1
ATOM 2895 C CA . GLU B 1 55 ? 0.352 16.844 22.469 1 89.69 55 GLU B CA 1
ATOM 2896 C C . GLU B 1 55 ? -1.152 16.688 22.266 1 89.69 55 GLU B C 1
ATOM 2898 O O . GLU B 1 55 ? -1.833 17.609 21.828 1 89.69 55 GLU B O 1
ATOM 2903 N N . CYS B 1 56 ? -1.671 15.57 22.594 1 91.81 56 CYS B N 1
ATOM 2904 C CA . CYS B 1 56 ? -3.059 15.242 22.281 1 91.81 56 CYS B CA 1
ATOM 2905 C C . CYS B 1 56 ? -4.016 16.156 23.031 1 91.81 56 CYS B C 1
ATOM 2907 O O . CYS B 1 56 ? -5.039 16.578 22.484 1 91.81 56 CYS B O 1
ATOM 2909 N N . GLN B 1 57 ? -3.66 16.438 24.266 1 93 57 GLN B N 1
ATOM 2910 C CA . GLN B 1 57 ? -4.539 17.328 25.016 1 93 57 GLN B CA 1
ATOM 2911 C C . GLN B 1 57 ? -4.605 18.703 24.391 1 93 57 GLN B C 1
ATOM 2913 O O . GLN B 1 57 ? -5.68 19.312 24.297 1 93 57 GLN B O 1
ATOM 2918 N N . GLU B 1 58 ? -3.529 19.219 24 1 91.75 58 GLU B N 1
ATOM 2919 C CA . GLU B 1 58 ? -3.469 20.516 23.359 1 91.75 58 GLU B CA 1
ATOM 2920 C C . GLU B 1 58 ? -4.234 20.531 22.031 1 91.75 58 GLU B C 1
ATOM 2922 O O . GLU B 1 58 ? -4.836 21.531 21.656 1 91.75 58 GLU B O 1
ATOM 2927 N N . MET B 1 59 ? -4.227 19.422 21.344 1 91.25 59 MET B N 1
ATOM 2928 C CA . MET B 1 59 ? -4.941 19.297 20.078 1 91.25 59 MET B CA 1
ATOM 2929 C C . MET B 1 59 ? -6.445 19.438 20.281 1 91.25 59 MET B C 1
ATOM 2931 O O . MET B 1 59 ? -7.176 19.812 19.375 1 91.25 59 MET B O 1
ATOM 2935 N N . LEU B 1 60 ? -6.824 19.141 21.5 1 92.31 60 LEU B N 1
ATOM 2936 C CA . LEU B 1 60 ? -8.242 19.25 21.828 1 92.31 60 LEU B CA 1
ATOM 2937 C C . LEU B 1 60 ? -8.562 20.641 22.359 1 92.31 60 LEU B C 1
ATOM 2939 O O . LEU B 1 60 ? -9.602 21.219 22.016 1 92.31 60 LEU B O 1
ATOM 2943 N N . SER B 1 61 ? -7.617 21.203 23.047 1 91.5 61 SER B N 1
ATOM 2944 C CA . SER B 1 61 ? -7.922 22.422 23.812 1 91.5 61 SER B CA 1
ATOM 2945 C C . SER B 1 61 ? -7.508 23.672 23.031 1 91.5 61 SER B C 1
ATOM 2947 O O . SER B 1 61 ? -8.039 24.75 23.266 1 91.5 61 SER B O 1
ATOM 2949 N N . GLU B 1 62 ? -6.594 23.562 22.172 1 88.81 62 GLU B N 1
ATOM 2950 C CA . GLU B 1 62 ? -6.043 24.734 21.5 1 88.81 62 GLU B CA 1
ATOM 2951 C C . GLU B 1 62 ? -6.391 24.719 20.016 1 88.81 62 GLU B C 1
ATOM 2953 O O . GLU B 1 62 ? -5.605 25.188 19.188 1 88.81 62 GLU B O 1
ATOM 2958 N N . CYS B 1 63 ? -7.473 24.156 19.703 1 89.81 63 CYS B N 1
ATOM 2959 C CA . CYS B 1 63 ? -7.875 24.094 18.297 1 89.81 63 CYS B CA 1
ATOM 2960 C C . CYS B 1 63 ? -8.945 25.141 18 1 89.81 63 CYS B C 1
ATOM 2962 O O . CYS B 1 63 ? -9.562 25.688 18.922 1 89.81 63 CYS B O 1
ATOM 2964 N N . ASP B 1 64 ? -8.984 25.609 16.766 1 91.25 64 ASP B N 1
ATOM 2965 C CA . ASP B 1 64 ? -10.055 26.438 16.203 1 91.25 64 ASP B CA 1
ATOM 2966 C C . ASP B 1 64 ? -10.883 25.656 15.203 1 91.25 64 ASP B C 1
ATOM 2968 O O . ASP B 1 64 ? -10.406 25.312 14.117 1 91.25 64 ASP B O 1
ATOM 2972 N N . LEU B 1 65 ? -12.133 25.391 15.578 1 92 65 LEU B N 1
ATOM 2973 C CA . LEU B 1 65 ? -12.898 24.422 14.805 1 92 65 LEU B CA 1
ATOM 2974 C C . LEU B 1 65 ? -14.109 25.078 14.156 1 92 65 LEU B C 1
ATOM 2976 O O . LEU B 1 65 ? -14.719 25.984 14.734 1 92 65 LEU B O 1
ATOM 2980 N N . ASP B 1 66 ? -14.383 24.703 12.93 1 88.81 66 ASP B N 1
ATOM 2981 C CA . ASP B 1 66 ? -15.617 25.016 12.219 1 88.81 66 ASP B CA 1
ATOM 2982 C C . ASP B 1 66 ? -16.422 23.734 11.938 1 88.81 66 ASP B C 1
ATOM 2984 O O . ASP B 1 66 ? -15.945 22.828 11.266 1 88.81 66 ASP B O 1
ATOM 2988 N N . LEU B 1 67 ? -17.609 23.734 12.461 1 85.81 67 LEU B N 1
ATOM 2989 C CA . LEU B 1 67 ? -18.453 22.562 12.258 1 85.81 67 LEU B CA 1
ATOM 2990 C C . LEU B 1 67 ? -18.859 22.438 10.789 1 85.81 67 LEU B C 1
ATOM 2992 O O . LEU B 1 67 ? -19.344 23.391 10.188 1 85.81 67 LEU B O 1
ATOM 2996 N N . ASP B 1 68 ? -18.562 21.391 10.273 1 79.12 68 ASP B N 1
ATOM 2997 C CA . ASP B 1 68 ? -18.906 21.094 8.883 1 79.12 68 ASP B CA 1
ATOM 2998 C C . ASP B 1 68 ? -20.188 20.297 8.789 1 79.12 68 ASP B C 1
ATOM 3000 O O . ASP B 1 68 ? -21.125 20.672 8.062 1 79.12 68 ASP B O 1
ATOM 3004 N N . LEU B 1 69 ? -20.219 19.156 9.531 1 72 69 LEU B N 1
ATOM 3005 C CA . LEU B 1 69 ? -21.359 18.234 9.477 1 72 69 LEU B CA 1
ATOM 3006 C C . LEU B 1 69 ? -21.656 17.672 10.859 1 72 69 LEU B C 1
ATOM 3008 O O . LEU B 1 69 ? -20.75 17.344 11.617 1 72 69 LEU B O 1
ATOM 3012 N N . LYS B 1 70 ? -22.969 17.672 11.242 1 77.62 70 LYS B N 1
ATOM 3013 C CA . LYS B 1 70 ? -23.422 17.016 12.469 1 77.62 70 LYS B CA 1
ATOM 3014 C C . LYS B 1 70 ? -24.578 16.047 12.18 1 77.62 70 LYS B C 1
ATOM 3016 O O . LYS B 1 70 ? -25.562 16.438 11.555 1 77.62 70 LYS B O 1
ATOM 3021 N N . ASN B 1 71 ? -24.391 14.82 12.445 1 70.12 71 ASN B N 1
ATOM 3022 C CA . ASN B 1 71 ? -25.391 13.766 12.336 1 70.12 71 ASN B CA 1
ATOM 3023 C C . ASN B 1 71 ? -25.438 12.898 13.586 1 70.12 71 ASN B C 1
ATOM 3025 O O . ASN B 1 71 ? -24.688 11.922 13.703 1 70.12 71 ASN B O 1
ATOM 3029 N N . ASP B 1 72 ? -26.406 13.141 14.406 1 80.62 72 ASP B N 1
ATOM 3030 C CA . ASP B 1 72 ? -26.516 12.383 15.648 1 80.62 72 ASP B CA 1
ATOM 3031 C C . ASP B 1 72 ? -25.266 12.539 16.516 1 80.62 72 ASP B C 1
ATOM 3033 O O . ASP B 1 72 ? -24.953 13.648 16.969 1 80.62 72 ASP B O 1
ATOM 3037 N N . ARG B 1 73 ? -24.594 11.438 16.703 1 82.81 73 ARG B N 1
ATOM 3038 C CA . ARG B 1 73 ? -23.422 11.438 17.578 1 82.81 73 ARG B CA 1
ATOM 3039 C C . ARG B 1 73 ? -22.156 11.75 16.812 1 82.81 73 ARG B C 1
ATOM 3041 O O . ARG B 1 73 ? -21.078 11.867 17.406 1 82.81 73 ARG B O 1
ATOM 3048 N N . TYR B 1 74 ? -22.312 11.992 15.508 1 81 74 TYR B N 1
ATOM 3049 C CA . TYR B 1 74 ? -21.156 12.203 14.656 1 81 74 TYR B CA 1
ATOM 3050 C C . TYR B 1 74 ? -20.984 13.672 14.297 1 81 74 TYR B C 1
ATOM 3052 O O . TYR B 1 74 ? -21.953 14.32 13.859 1 81 74 TYR B O 1
ATOM 3060 N N . HIS B 1 75 ? -19.797 14.164 14.625 1 83.44 75 HIS B N 1
ATOM 3061 C CA . HIS B 1 75 ? -19.453 15.547 14.32 1 83.44 75 HIS B CA 1
ATOM 3062 C C . HIS B 1 75 ? -18.188 15.625 13.469 1 83.44 75 HIS B C 1
ATOM 3064 O O . HIS B 1 75 ? -17.219 14.922 13.742 1 83.44 75 HIS B O 1
ATOM 3070 N N . THR B 1 76 ? -18.25 16.312 12.422 1 85.19 76 THR B N 1
ATOM 3071 C CA . THR B 1 76 ? -17.062 16.578 11.617 1 85.19 76 THR B CA 1
ATOM 3072 C C . THR B 1 76 ? -16.75 18.078 11.602 1 85.19 76 THR B C 1
ATOM 3074 O O . THR B 1 76 ? -17.641 18.906 11.406 1 85.19 76 THR B O 1
ATOM 3077 N N . PHE B 1 77 ? -15.43 18.391 11.891 1 87.88 77 PHE B N 1
ATOM 3078 C CA . PHE B 1 77 ? -14.977 19.781 11.922 1 87.88 77 PHE B CA 1
ATOM 3079 C C . PHE B 1 77 ? -13.812 20 10.969 1 87.88 77 PHE B C 1
ATOM 3081 O O . PHE B 1 77 ? -12.969 19.109 10.805 1 87.88 77 PHE B O 1
ATOM 3088 N N . ASP B 1 78 ? -13.82 21.078 10.328 1 88.62 78 ASP B N 1
ATOM 3089 C CA . ASP B 1 78 ? -12.57 21.625 9.82 1 88.62 78 ASP B CA 1
ATOM 3090 C C . ASP B 1 78 ? -11.906 22.547 10.844 1 88.62 78 ASP B C 1
ATOM 3092 O O . ASP B 1 78 ? -12.586 23.312 11.523 1 88.62 78 ASP B O 1
ATOM 3096 N N . GLY B 1 79 ? -10.648 22.328 11.023 1 91.25 79 GLY B N 1
ATOM 3097 C CA . GLY B 1 79 ? -10.039 23.125 12.062 1 91.25 79 GLY B CA 1
ATOM 3098 C C . GLY B 1 79 ? -8.562 23.391 11.828 1 91.25 79 GLY B C 1
ATOM 3099 O O . GLY B 1 79 ? -7.996 22.938 10.828 1 91.25 79 GLY B O 1
ATOM 3100 N N . THR B 1 80 ? -8.008 24.25 12.688 1 92.56 80 THR B N 1
ATOM 3101 C CA . THR B 1 80 ? -6.582 24.547 12.727 1 92.56 80 THR B CA 1
ATOM 3102 C C . THR B 1 80 ? -6.059 24.5 14.156 1 92.56 80 THR B C 1
ATOM 3104 O O . THR B 1 80 ? -6.828 24.625 15.109 1 92.56 80 THR B O 1
ATOM 3107 N N . ILE B 1 81 ? -4.848 24.234 14.266 1 92.5 81 ILE B N 1
ATOM 3108 C CA . ILE B 1 81 ? -4.129 24.312 15.531 1 92.5 81 ILE B CA 1
ATOM 3109 C C . ILE B 1 81 ? -2.84 25.109 15.352 1 92.5 81 ILE B C 1
ATOM 3111 O O . ILE B 1 81 ? -2.473 25.453 14.227 1 92.5 81 ILE B O 1
ATOM 3115 N N . ALA B 1 82 ? -2.297 25.422 16.516 1 90.44 82 ALA B N 1
ATOM 3116 C CA . ALA B 1 82 ? -1.063 26.203 16.469 1 90.44 82 ALA B CA 1
ATOM 3117 C C . ALA B 1 82 ? -0.006 25.5 15.617 1 90.44 82 ALA B C 1
ATOM 3119 O O . ALA B 1 82 ? 0.101 24.281 15.641 1 90.44 82 ALA B O 1
ATOM 3120 N N . ALA B 1 83 ? 0.799 26.266 14.977 1 90.81 83 ALA B N 1
ATOM 3121 C CA . ALA B 1 83 ? 1.803 25.781 14.031 1 90.81 83 ALA B CA 1
ATOM 3122 C C . ALA B 1 83 ? 2.814 24.875 14.727 1 90.81 83 ALA B C 1
ATOM 3124 O O . ALA B 1 83 ? 3.318 23.922 14.133 1 90.81 83 ALA B O 1
ATOM 3125 N N . LYS B 1 84 ? 3.021 25.188 15.992 1 89.88 84 LYS B N 1
ATOM 3126 C CA . LYS B 1 84 ? 4.027 24.422 16.734 1 89.88 84 LYS B CA 1
ATOM 3127 C C . LYS B 1 84 ? 3.635 22.953 16.844 1 89.88 84 LYS B C 1
ATOM 3129 O O . LYS B 1 84 ? 4.492 22.094 17.016 1 89.88 84 LYS B O 1
ATOM 3134 N N . TYR B 1 85 ? 2.357 22.641 16.656 1 90.25 85 TYR B N 1
ATOM 3135 C CA . TYR B 1 85 ? 1.87 21.281 16.781 1 90.25 85 TYR B CA 1
ATOM 3136 C C . TYR B 1 85 ? 1.833 20.578 15.43 1 90.25 85 TYR B C 1
ATOM 3138 O O . TYR B 1 85 ? 1.452 19.406 15.336 1 90.25 85 TYR B O 1
ATOM 3146 N N . GLN B 1 86 ? 2.23 21.312 14.383 1 89.81 86 GLN B N 1
ATOM 3147 C CA . GLN B 1 86 ? 2.221 20.75 13.039 1 89.81 86 GLN B CA 1
ATOM 3148 C C . GLN B 1 86 ? 3.539 21.031 12.32 1 89.81 86 GLN B C 1
ATOM 3150 O O . GLN B 1 86 ? 3.557 21.703 11.273 1 89.81 86 GLN B O 1
ATOM 3155 N N . PRO B 1 87 ? 4.516 20.531 12.844 1 89.38 87 PRO B N 1
ATOM 3156 C CA . PRO B 1 87 ? 5.801 20.766 12.188 1 89.38 87 PRO B CA 1
ATOM 3157 C C . PRO B 1 87 ? 5.887 20.125 10.805 1 89.38 87 PRO B C 1
ATOM 3159 O O . PRO B 1 87 ? 5.18 19.141 10.531 1 89.38 87 PRO B O 1
ATOM 3162 N N . LEU B 1 88 ? 6.727 20.734 9.961 1 91.06 88 LEU B N 1
ATOM 3163 C CA . LEU B 1 88 ? 6.996 20.266 8.602 1 91.06 88 LEU B CA 1
ATOM 3164 C C . LEU B 1 88 ? 8.477 19.938 8.43 1 91.06 88 LEU B C 1
ATOM 3166 O O . LEU B 1 88 ? 9.32 20.438 9.18 1 91.06 88 LEU B O 1
ATOM 3170 N N . ARG B 1 89 ? 8.711 19.094 7.578 1 88 89 ARG B N 1
ATOM 3171 C CA . ARG B 1 89 ? 10.07 18.828 7.125 1 88 89 ARG B CA 1
ATOM 3172 C C . ARG B 1 89 ? 10.273 19.312 5.691 1 88 89 ARG B C 1
ATOM 3174 O O . ARG B 1 89 ? 9.492 18.969 4.801 1 88 89 ARG B O 1
ATOM 3181 N N . TYR B 1 90 ? 11.312 20.125 5.5 1 90.38 90 TYR B N 1
ATOM 3182 C CA . TYR B 1 90 ? 11.695 20.625 4.184 1 90.38 90 TYR B CA 1
ATOM 3183 C C . TYR B 1 90 ? 12.984 19.953 3.703 1 90.38 90 TYR B C 1
ATOM 3185 O O . TYR B 1 90 ? 13.992 19.969 4.406 1 90.38 90 TYR B O 1
ATOM 3193 N N . SER B 1 91 ? 12.945 19.375 2.615 1 90 91 SER B N 1
ATOM 3194 C CA . SER B 1 91 ? 14.141 18.875 1.935 1 90 91 SER B CA 1
ATOM 3195 C C . SER B 1 91 ? 14.383 19.625 0.629 1 90 91 SER B C 1
ATOM 3197 O O . SER B 1 91 ? 13.609 19.5 -0.319 1 90 91 SER B O 1
ATOM 3199 N N . MET B 1 92 ? 15.5 20.359 0.619 1 91.06 92 MET B N 1
ATOM 3200 C CA . MET B 1 92 ? 15.734 21.219 -0.53 1 91.06 92 MET B CA 1
ATOM 3201 C C . MET B 1 92 ? 17.016 20.828 -1.253 1 91.06 92 MET B C 1
ATOM 3203 O O . MET B 1 92 ? 18.047 20.578 -0.615 1 91.06 92 MET B O 1
ATOM 3207 N N . THR B 1 93 ? 16.938 20.672 -2.48 1 91 93 THR B N 1
ATOM 3208 C CA . THR B 1 93 ? 18.078 20.578 -3.373 1 91 93 THR B CA 1
ATOM 3209 C C . THR B 1 93 ? 18.312 21.891 -4.105 1 91 93 THR B C 1
ATOM 3211 O O . THR B 1 93 ? 17.484 22.328 -4.906 1 91 93 THR B O 1
ATOM 3214 N N . TYR B 1 94 ? 19.469 22.547 -3.811 1 91 94 TYR B N 1
ATOM 3215 C CA . TYR B 1 94 ? 19.734 23.875 -4.359 1 91 94 TYR B CA 1
ATOM 3216 C C . TYR B 1 94 ? 21.234 24.125 -4.473 1 91 94 TYR B C 1
ATOM 3218 O O . TYR B 1 94 ? 21.953 24.016 -3.482 1 91 94 TYR B O 1
ATOM 3226 N N . PRO B 1 95 ? 21.688 24.516 -5.621 1 92.5 95 PRO B N 1
ATOM 3227 C CA . PRO B 1 95 ? 20.969 24.547 -6.898 1 92.5 95 PRO B CA 1
ATOM 3228 C C . PRO B 1 95 ? 20.578 23.172 -7.395 1 92.5 95 PRO B C 1
ATOM 3230 O O . PRO B 1 95 ? 21.266 22.188 -7.086 1 92.5 95 PRO B O 1
ATOM 3233 N N . ALA B 1 96 ? 19.469 23.078 -8.055 1 93.06 96 ALA B N 1
ATOM 3234 C CA . ALA B 1 96 ? 18.969 21.812 -8.586 1 93.06 96 ALA B CA 1
ATOM 3235 C C . ALA B 1 96 ? 19.266 21.688 -10.078 1 93.06 96 ALA B C 1
ATOM 3237 O O . ALA B 1 96 ? 19.031 22.625 -10.844 1 93.06 96 ALA B O 1
ATOM 3238 N N . SER B 1 97 ? 19.828 20.609 -10.516 1 88.44 97 SER B N 1
ATOM 3239 C CA . SER B 1 97 ? 20.031 20.312 -11.93 1 88.44 97 SER B CA 1
ATOM 3240 C C . SER B 1 97 ? 18.766 19.75 -12.57 1 88.44 97 SER B C 1
ATOM 3242 O O . SER B 1 97 ? 17.781 19.484 -11.875 1 88.44 97 SER B O 1
ATOM 3244 N N . GLU B 1 98 ? 18.812 19.594 -13.883 1 87.56 98 GLU B N 1
ATOM 3245 C CA . GLU B 1 98 ? 17.688 19 -14.602 1 87.56 98 GLU B CA 1
ATOM 3246 C C . GLU B 1 98 ? 17.438 17.578 -14.141 1 87.56 98 GLU B C 1
ATOM 3248 O O . GLU B 1 98 ? 16.281 17.109 -14.148 1 87.56 98 GLU B O 1
ATOM 3253 N N . LEU B 1 99 ? 18.469 16.984 -13.75 1 76.88 99 LEU B N 1
ATOM 3254 C CA . LEU B 1 99 ? 18.344 15.609 -13.258 1 76.88 99 LEU B CA 1
ATOM 3255 C C . LEU B 1 99 ? 17.547 15.57 -11.961 1 76.88 99 LEU B C 1
ATOM 3257 O O . LEU B 1 99 ? 16.703 14.695 -11.773 1 76.88 99 LEU B O 1
ATOM 3261 N N . HIS B 1 100 ? 17.828 16.5 -11.055 1 83.62 100 HIS B N 1
ATOM 3262 C CA . HIS B 1 100 ? 17.094 16.594 -9.797 1 83.62 100 HIS B CA 1
ATOM 3263 C C . HIS B 1 100 ? 15.609 16.844 -10.039 1 83.62 100 HIS B C 1
ATOM 3265 O O . HIS B 1 100 ? 14.758 16.219 -9.391 1 83.62 100 HIS B O 1
ATOM 3271 N N . ILE B 1 101 ? 15.367 17.672 -10.93 1 89.31 101 ILE B N 1
ATOM 3272 C CA . ILE B 1 101 ? 13.992 18.047 -11.258 1 89.31 101 ILE B CA 1
ATOM 3273 C C . ILE B 1 101 ? 13.25 16.859 -11.836 1 89.31 101 ILE B C 1
ATOM 3275 O O . ILE B 1 101 ? 12.117 16.562 -11.438 1 89.31 101 ILE B O 1
ATOM 3279 N N . ALA B 1 102 ? 13.867 16.188 -12.727 1 77.44 102 ALA B N 1
ATOM 3280 C CA . ALA B 1 102 ? 13.266 15.016 -13.359 1 77.44 102 ALA B CA 1
ATOM 3281 C C . ALA B 1 102 ? 12.93 13.945 -12.328 1 77.44 102 ALA B C 1
ATOM 3283 O O . ALA B 1 102 ? 11.867 13.32 -12.391 1 77.44 102 ALA B O 1
ATOM 3284 N N . LYS B 1 103 ? 13.812 13.82 -11.453 1 72.88 103 LYS B N 1
ATOM 3285 C CA . LYS B 1 103 ? 13.617 12.82 -10.406 1 72.88 103 LYS B CA 1
ATOM 3286 C C . LYS B 1 103 ? 12.445 13.188 -9.508 1 72.88 103 LYS B C 1
ATOM 3288 O O . LYS B 1 103 ? 11.75 12.305 -8.992 1 72.88 103 LYS B O 1
ATOM 3293 N N . ALA B 1 104 ? 12.266 14.453 -9.289 1 80.94 104 ALA B N 1
ATOM 3294 C CA . ALA B 1 104 ? 11.234 14.938 -8.375 1 80.94 104 ALA B CA 1
ATOM 3295 C C . ALA B 1 104 ? 9.859 14.93 -9.039 1 80.94 104 ALA B C 1
ATOM 3297 O O . ALA B 1 104 ? 8.836 14.961 -8.359 1 80.94 104 ALA B O 1
ATOM 3298 N N . ARG B 1 105 ? 9.945 14.922 -10.258 1 80.94 105 ARG B N 1
ATOM 3299 C CA . ARG B 1 105 ? 8.688 14.953 -11 1 80.94 105 ARG B CA 1
ATOM 3300 C C . ARG B 1 105 ? 7.965 13.617 -10.898 1 80.94 105 ARG B C 1
ATOM 3302 O O . ARG B 1 105 ? 8.578 12.562 -11.039 1 80.94 105 ARG B O 1
ATOM 3309 N N . SER B 1 106 ? 6.703 13.867 -10.461 1 75.69 106 SER B N 1
ATOM 3310 C CA . SER B 1 106 ? 5.871 12.68 -10.352 1 75.69 106 SER B CA 1
ATOM 3311 C C . SER B 1 106 ? 5.691 12 -11.703 1 75.69 106 SER B C 1
ATOM 3313 O O . SER B 1 106 ? 5.414 12.664 -12.711 1 75.69 106 SER B O 1
ATOM 3315 N N . ALA B 1 107 ? 6.207 10.867 -11.797 1 80.62 107 ALA B N 1
ATOM 3316 C CA . ALA B 1 107 ? 5.945 10.07 -12.992 1 80.62 107 ALA B CA 1
ATOM 3317 C C . ALA B 1 107 ? 4.973 8.938 -12.695 1 80.62 107 ALA B C 1
ATOM 3319 O O . ALA B 1 107 ? 5.035 8.32 -11.625 1 80.62 107 ALA B O 1
ATOM 3320 N N . PRO B 1 108 ? 3.982 8.844 -13.555 1 86.94 108 PRO B N 1
ATOM 3321 C CA . PRO B 1 108 ? 3.031 7.754 -13.32 1 86.94 108 PRO B CA 1
ATOM 3322 C C . PRO B 1 108 ? 3.67 6.375 -13.461 1 86.94 108 PRO B C 1
ATOM 3324 O O . PRO B 1 108 ? 4.672 6.223 -14.164 1 86.94 108 PRO B O 1
ATOM 3327 N N . THR B 1 109 ? 3.23 5.469 -12.648 1 92.75 109 THR B N 1
ATOM 3328 C CA . THR B 1 109 ? 3.578 4.062 -12.828 1 92.75 109 THR B CA 1
ATOM 3329 C C . THR B 1 109 ? 2.604 3.385 -13.789 1 92.75 109 THR B C 1
ATOM 3331 O O . THR B 1 109 ? 1.392 3.596 -13.695 1 92.75 109 THR B O 1
ATOM 3334 N N . GLU B 1 110 ? 3.139 2.715 -14.766 1 96.56 110 GLU B N 1
ATOM 3335 C CA . GLU B 1 110 ? 2.334 1.915 -15.68 1 96.56 110 GLU B CA 1
ATOM 3336 C C . GLU B 1 110 ? 2.514 0.423 -15.414 1 96.56 110 GLU B C 1
ATOM 3338 O O . GLU B 1 110 ? 3.633 -0.042 -15.188 1 96.56 110 GLU B O 1
ATOM 3343 N N . ILE B 1 111 ? 1.396 -0.297 -15.391 1 97.62 111 ILE B N 1
ATOM 3344 C CA . ILE B 1 111 ? 1.466 -1.741 -15.195 1 97.62 111 ILE B CA 1
ATOM 3345 C C . ILE B 1 111 ? 1.52 -2.443 -16.547 1 97.62 111 ILE B C 1
ATOM 3347 O O . ILE B 1 111 ? 0.515 -2.508 -17.266 1 97.62 111 ILE B O 1
ATOM 3351 N N . TRP B 1 112 ? 2.643 -2.973 -16.875 1 96.94 112 TRP B N 1
ATOM 3352 C CA . TRP B 1 112 ? 2.867 -3.725 -18.109 1 96.94 112 TRP B CA 1
ATOM 3353 C C . TRP B 1 112 ? 2.637 -5.215 -17.891 1 96.94 112 TRP B C 1
ATOM 3355 O O . TRP B 1 112 ? 2.684 -5.695 -16.75 1 96.94 112 TRP B O 1
ATOM 3365 N N . ILE B 1 113 ? 2.271 -5.918 -18.938 1 96.12 113 ILE B N 1
ATOM 3366 C CA . ILE B 1 113 ? 2.166 -7.375 -18.922 1 96.12 113 ILE B CA 1
ATOM 3367 C C . ILE B 1 113 ? 3.393 -7.984 -19.609 1 96.12 113 ILE B C 1
ATOM 3369 O O . ILE B 1 113 ? 3.609 -7.793 -20.797 1 96.12 113 ILE B O 1
ATOM 3373 N N . GLU B 1 114 ? 4.16 -8.68 -18.844 1 97.62 114 GLU B N 1
ATOM 3374 C CA . GLU B 1 114 ? 5.41 -9.25 -19.328 1 97.62 114 GLU B CA 1
ATOM 3375 C C . GLU B 1 114 ? 5.27 -10.75 -19.578 1 97.62 114 GLU B C 1
ATOM 3377 O O . GLU B 1 114 ? 5.223 -11.547 -18.641 1 97.62 114 GLU B O 1
ATOM 3382 N N . THR B 1 115 ? 5.227 -11.148 -20.812 1 96.88 115 THR B N 1
ATOM 3383 C CA . THR B 1 115 ? 5.223 -12.555 -21.188 1 96.88 115 THR B CA 1
ATOM 3384 C C . THR B 1 115 ? 6.621 -13.156 -21.047 1 96.88 115 THR B C 1
ATOM 3386 O O . THR B 1 115 ? 7.598 -12.422 -20.875 1 96.88 115 THR B O 1
ATOM 3389 N N . LYS B 1 116 ? 6.641 -14.484 -21.141 1 97.12 116 LYS B N 1
ATOM 3390 C CA . LYS B 1 116 ? 7.93 -15.172 -21.109 1 97.12 116 LYS B CA 1
ATOM 3391 C C . LYS B 1 116 ? 8.859 -14.641 -22.203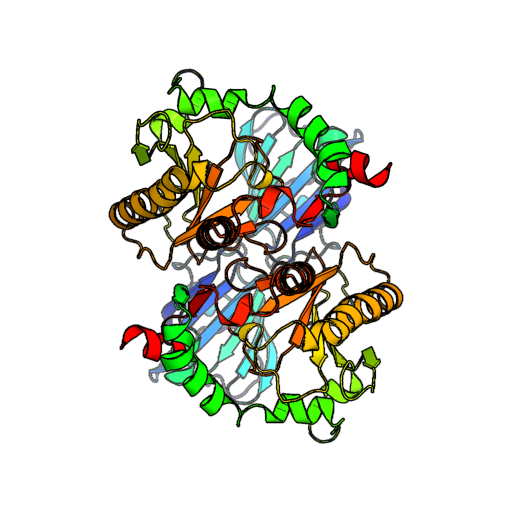 1 97.12 116 LYS B C 1
ATOM 3393 O O . LYS B 1 116 ? 10.039 -14.383 -21.953 1 97.12 116 LYS B O 1
ATOM 3398 N N . GLU B 1 117 ? 8.344 -14.469 -23.328 1 97.44 117 GLU B N 1
ATOM 3399 C CA . GLU B 1 117 ? 9.125 -14 -24.469 1 97.44 117 GLU B CA 1
ATOM 3400 C C . GLU B 1 117 ? 9.656 -12.586 -24.234 1 97.44 117 GLU B C 1
ATOM 3402 O O . GLU B 1 117 ? 10.812 -12.297 -24.531 1 97.44 117 GLU B O 1
ATOM 3407 N N . MET B 1 118 ? 8.812 -11.766 -23.75 1 97.25 118 MET B N 1
ATOM 3408 C CA . MET B 1 118 ? 9.219 -10.391 -23.469 1 97.25 118 MET B CA 1
ATOM 3409 C C . MET B 1 118 ? 10.328 -10.359 -22.422 1 97.25 118 MET B C 1
ATOM 3411 O O . MET B 1 118 ? 11.266 -9.562 -22.516 1 97.25 118 MET B O 1
ATOM 3415 N N . PHE B 1 119 ? 10.203 -11.195 -21.453 1 98.12 119 PHE B N 1
ATOM 3416 C CA . PHE B 1 119 ? 11.242 -11.281 -20.422 1 98.12 119 PHE B CA 1
ATOM 3417 C C . PHE B 1 119 ? 12.586 -11.641 -21.047 1 98.12 119 PHE B C 1
ATOM 3419 O O . PHE B 1 119 ? 13.586 -10.977 -20.797 1 98.12 119 PHE B O 1
ATOM 3426 N N . GLU B 1 120 ? 12.555 -12.586 -21.797 1 97.75 120 GLU B N 1
ATOM 3427 C CA . GLU B 1 120 ? 13.789 -13.109 -22.391 1 97.75 120 GLU B CA 1
ATOM 3428 C C . GLU B 1 120 ? 14.406 -12.094 -23.344 1 97.75 120 GLU B C 1
ATOM 3430 O O . GLU B 1 120 ? 15.625 -11.938 -23.391 1 97.75 120 GLU B O 1
ATOM 3435 N N . ARG B 1 121 ? 13.602 -11.391 -23.969 1 97.44 121 ARG B N 1
ATOM 3436 C CA . ARG B 1 121 ? 14.078 -10.523 -25.031 1 97.44 121 ARG B CA 1
ATOM 3437 C C . ARG B 1 121 ? 14.43 -9.141 -24.5 1 97.44 121 ARG B C 1
ATOM 3439 O O . ARG B 1 121 ? 15.359 -8.5 -24.984 1 97.44 121 ARG B O 1
ATOM 3446 N N . LEU B 1 122 ? 13.68 -8.688 -23.562 1 97.88 122 LEU B N 1
ATOM 3447 C CA . LEU B 1 122 ? 13.805 -7.289 -23.156 1 97.88 122 LEU B CA 1
ATOM 3448 C C . LEU B 1 122 ? 14.367 -7.176 -21.75 1 97.88 122 LEU B C 1
ATOM 3450 O O . LEU B 1 122 ? 15.352 -6.469 -21.516 1 97.88 122 LEU B O 1
ATOM 3454 N N . HIS B 1 123 ? 13.75 -7.887 -20.844 1 98.06 123 HIS B N 1
ATOM 3455 C CA . HIS B 1 123 ? 14.07 -7.703 -19.422 1 98.06 123 HIS B CA 1
ATOM 3456 C C . HIS B 1 123 ? 15.398 -8.375 -19.078 1 98.06 123 HIS B C 1
ATOM 3458 O O . HIS B 1 123 ? 16.219 -7.805 -18.344 1 98.06 123 HIS B O 1
ATOM 3464 N N . GLN B 1 124 ? 15.617 -9.586 -19.578 1 97.75 124 GLN B N 1
ATOM 3465 C CA . GLN B 1 124 ? 16.812 -10.344 -19.234 1 97.75 124 GLN B CA 1
ATOM 3466 C C . GLN B 1 124 ? 18.078 -9.609 -19.672 1 97.75 124 GLN B C 1
ATOM 3468 O O . GLN B 1 124 ? 19.031 -9.5 -18.891 1 97.75 124 GLN B O 1
ATOM 3473 N N . PRO B 1 125 ? 18.109 -9.102 -20.906 1 97.31 125 PRO B N 1
ATOM 3474 C CA . PRO B 1 125 ? 19.281 -8.305 -21.266 1 97.31 125 PRO B CA 1
ATOM 3475 C C . PRO B 1 125 ? 19.453 -7.074 -20.391 1 97.31 125 PRO B C 1
ATOM 3477 O O . PRO B 1 125 ? 20.578 -6.699 -20.062 1 97.31 125 PRO B O 1
ATOM 3480 N N . PHE B 1 126 ? 18.438 -6.457 -20.062 1 97.12 126 PHE B N 1
ATOM 3481 C CA . PHE B 1 126 ? 18.5 -5.316 -19.156 1 97.12 126 PHE B CA 1
ATOM 3482 C C . PHE B 1 126 ? 19.109 -5.719 -17.828 1 97.12 126 PHE B C 1
ATOM 3484 O O . PHE B 1 126 ? 19.969 -5.027 -17.297 1 97.12 126 PHE B O 1
ATOM 3491 N N . ILE B 1 127 ? 18.609 -6.828 -17.297 1 96.69 127 ILE B N 1
ATOM 3492 C CA . ILE B 1 127 ? 19.141 -7.348 -16.031 1 96.69 127 ILE B CA 1
ATOM 3493 C C . ILE B 1 127 ? 20.641 -7.531 -16.141 1 96.69 127 ILE B C 1
ATOM 3495 O O . ILE B 1 127 ? 21.391 -7.113 -15.25 1 96.69 127 ILE B O 1
ATOM 3499 N N . SER B 1 128 ? 21.062 -8.117 -17.188 1 95.75 128 SER B N 1
ATOM 3500 C CA . SER B 1 128 ? 22.484 -8.375 -17.406 1 95.75 128 SER B CA 1
ATOM 3501 C C . SER B 1 128 ? 23.297 -7.082 -17.406 1 95.75 128 SER B C 1
ATOM 3503 O O . SER B 1 128 ? 24.422 -7.047 -16.906 1 95.75 128 SER B O 1
ATOM 3505 N N . SER B 1 129 ? 22.703 -6.066 -17.875 1 93.88 129 SER B N 1
ATOM 3506 C CA . SER B 1 129 ? 23.391 -4.777 -17.953 1 93.88 129 SER B CA 1
ATOM 3507 C C . SER B 1 129 ? 23.453 -4.102 -16.594 1 93.88 129 SER B C 1
ATOM 3509 O O . SER B 1 129 ? 24.25 -3.184 -16.375 1 93.88 129 SER B O 1
ATOM 3511 N N . GLN B 1 130 ? 22.578 -4.484 -15.695 1 89.44 130 GLN B N 1
ATOM 3512 C CA . GLN B 1 130 ? 22.484 -3.848 -14.391 1 89.44 130 GLN B CA 1
ATOM 3513 C C . GLN B 1 130 ? 23.375 -4.555 -13.375 1 89.44 130 GLN B C 1
ATOM 3515 O O . GLN B 1 130 ? 23.594 -4.043 -12.273 1 89.44 130 GLN B O 1
ATOM 3520 N N . LEU B 1 131 ? 23.969 -5.664 -13.719 1 86.81 131 LEU B N 1
ATOM 3521 C CA . LEU B 1 131 ? 24.672 -6.512 -12.758 1 86.81 131 LEU B CA 1
ATOM 3522 C C . LEU B 1 131 ? 25.953 -5.848 -12.281 1 86.81 131 LEU B C 1
ATOM 3524 O O . LEU B 1 131 ? 26.453 -6.164 -11.195 1 86.81 131 LEU B O 1
ATOM 3528 N N . HIS B 1 132 ? 26.391 -4.906 -12.969 1 84.19 132 HIS B N 1
ATOM 3529 C CA . HIS B 1 132 ? 27.625 -4.219 -12.578 1 84.19 132 HIS B CA 1
ATOM 3530 C C . HIS B 1 132 ? 27.375 -3.25 -11.43 1 84.19 132 HIS B C 1
ATOM 3532 O O . HIS B 1 132 ? 28.312 -2.846 -10.734 1 84.19 132 HIS B O 1
ATOM 3538 N N . SER B 1 133 ? 26.188 -2.939 -11.156 1 83.44 133 SER B N 1
ATOM 3539 C CA . SER B 1 133 ? 25.844 -1.935 -10.148 1 83.44 133 SER B CA 1
ATOM 3540 C C . SER B 1 133 ? 25.531 -2.58 -8.805 1 83.44 133 SER B C 1
ATOM 3542 O O . SER B 1 133 ? 24.938 -1.948 -7.93 1 83.44 133 SER B O 1
ATOM 3544 N N . LEU B 1 134 ? 25.984 -3.811 -8.578 1 90.06 134 LEU B N 1
ATOM 3545 C CA . LEU B 1 134 ? 25.594 -4.547 -7.379 1 90.06 134 LEU B CA 1
ATOM 3546 C C . LEU B 1 134 ? 26.703 -4.465 -6.32 1 90.06 134 LEU B C 1
ATOM 3548 O O . LEU B 1 134 ? 26.688 -5.227 -5.352 1 90.06 134 LEU B O 1
ATOM 3552 N N . GLN B 1 135 ? 27.578 -3.586 -6.477 1 85.81 135 GLN B N 1
ATOM 3553 C CA . GLN B 1 135 ? 28.719 -3.518 -5.582 1 85.81 135 GLN B CA 1
ATOM 3554 C C . GLN B 1 135 ? 28.281 -3.221 -4.148 1 85.81 135 GLN B C 1
ATOM 3556 O O . GLN B 1 135 ? 28.859 -3.758 -3.197 1 85.81 135 GLN B O 1
ATOM 3561 N N . TRP B 1 136 ? 27.359 -2.361 -3.945 1 80.62 136 TRP B N 1
ATOM 3562 C CA . TRP B 1 136 ? 26.859 -2.055 -2.609 1 80.62 136 TRP B CA 1
ATOM 3563 C C . TRP B 1 136 ? 26.391 -3.32 -1.901 1 80.62 136 TRP B C 1
ATOM 3565 O O . TRP B 1 136 ? 26.719 -3.549 -0.736 1 80.62 136 TRP B O 1
ATOM 3575 N N . VAL B 1 137 ? 25.578 -4.133 -2.611 1 89.81 137 VAL B N 1
ATOM 3576 C CA . VAL B 1 137 ? 25.047 -5.379 -2.064 1 89.81 137 VAL B CA 1
ATOM 3577 C C . VAL B 1 137 ? 26.203 -6.305 -1.681 1 89.81 137 VAL B C 1
ATOM 3579 O O . VAL B 1 137 ? 26.219 -6.871 -0.584 1 89.81 137 VAL B O 1
ATOM 3582 N N . TYR B 1 138 ? 27.188 -6.414 -2.529 1 92.75 138 TYR B N 1
ATOM 3583 C CA . TYR B 1 138 ? 28.281 -7.34 -2.309 1 92.75 138 TYR B CA 1
ATOM 3584 C C . TYR B 1 138 ? 29.203 -6.844 -1.19 1 92.75 138 TYR B C 1
ATOM 3586 O O . TYR B 1 138 ? 29.781 -7.641 -0.45 1 92.75 138 TYR B O 1
ATOM 3594 N N . ASN B 1 139 ? 29.297 -5.531 -1.015 1 89.38 139 ASN B N 1
ATOM 3595 C CA . ASN B 1 139 ? 30.031 -4.996 0.122 1 89.38 139 ASN B CA 1
ATOM 3596 C C . ASN B 1 139 ? 29.391 -5.402 1.448 1 89.38 139 ASN B C 1
ATOM 3598 O O . ASN B 1 139 ? 30.094 -5.68 2.422 1 89.38 139 ASN B O 1
ATOM 3602 N N . ILE B 1 140 ? 28.109 -5.387 1.511 1 89.12 140 ILE B N 1
ATOM 3603 C CA . ILE B 1 140 ? 27.406 -5.816 2.715 1 89.12 140 ILE B CA 1
ATOM 3604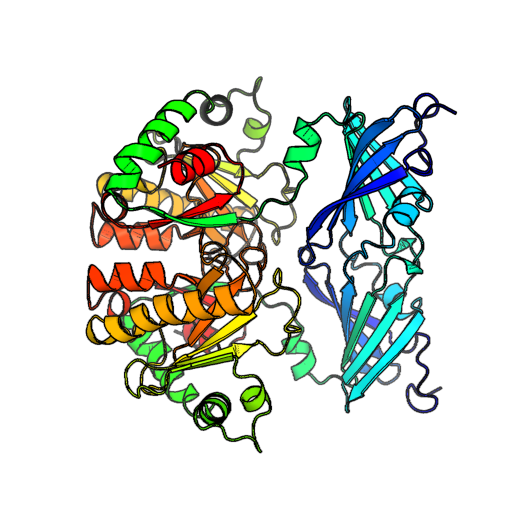 C C . ILE B 1 140 ? 27.656 -7.305 2.959 1 89.12 140 ILE B C 1
ATOM 3606 O O . ILE B 1 140 ? 28.031 -7.703 4.066 1 89.12 140 ILE B O 1
ATOM 3610 N N . LEU B 1 141 ? 27.531 -8.125 1.886 1 94.06 141 LEU B N 1
ATOM 3611 C CA . LEU B 1 141 ? 27.672 -9.578 1.989 1 94.06 141 LEU B CA 1
ATOM 3612 C C . LEU B 1 141 ? 29.078 -9.961 2.389 1 94.06 141 LEU B C 1
ATOM 3614 O O . LEU B 1 141 ? 29.281 -10.914 3.145 1 94.06 141 LEU B O 1
ATOM 3618 N N . ASP B 1 142 ? 29.984 -9.211 1.921 1 93.5 142 ASP B N 1
ATOM 3619 C CA . ASP B 1 142 ? 31.391 -9.492 2.209 1 93.5 142 ASP B CA 1
ATOM 3620 C C . ASP B 1 142 ? 31.812 -8.844 3.523 1 93.5 142 ASP B C 1
ATOM 3622 O O . ASP B 1 142 ? 32.969 -8.984 3.941 1 93.5 142 ASP B O 1
ATOM 3626 N N . LYS B 1 143 ? 30.969 -8.164 4.18 1 92.19 143 LYS B N 1
ATOM 3627 C CA . LYS B 1 143 ? 31.219 -7.512 5.465 1 92.19 143 LYS B CA 1
ATOM 3628 C C . LYS B 1 143 ? 32.375 -6.531 5.371 1 92.19 143 LYS B C 1
ATOM 3630 O O . LYS B 1 143 ? 33.281 -6.535 6.227 1 92.19 143 LYS B O 1
ATOM 3635 N N . ASN B 1 144 ? 32.344 -5.844 4.273 1 87.12 144 ASN B N 1
ATOM 3636 C CA . ASN B 1 144 ? 33.344 -4.789 4.094 1 87.12 144 ASN B CA 1
ATOM 3637 C C . ASN B 1 144 ? 32.969 -3.535 4.883 1 87.12 144 ASN B C 1
ATOM 3639 O O . ASN B 1 144 ? 32.406 -2.586 4.324 1 87.12 144 ASN B O 1
ATOM 3643 N N . ARG B 1 145 ? 33.438 -3.373 6.039 1 80.38 145 ARG B N 1
ATOM 3644 C CA . ARG B 1 145 ? 33.094 -2.324 6.988 1 80.38 145 ARG B CA 1
ATOM 3645 C C . ARG B 1 145 ? 33.562 -0.958 6.5 1 80.38 145 ARG B C 1
ATOM 3647 O O . ARG B 1 145 ? 32.875 0.051 6.723 1 80.38 145 ARG B O 1
ATOM 3654 N N . GLU B 1 146 ? 34.562 -0.972 5.895 1 78.69 146 GLU B N 1
ATOM 3655 C CA . GLU B 1 146 ? 35.156 0.286 5.445 1 78.69 146 GLU B CA 1
ATOM 3656 C C . GLU B 1 146 ? 34.312 0.921 4.34 1 78.69 146 GLU B C 1
ATOM 3658 O O . GLU B 1 146 ? 34.312 2.145 4.188 1 78.69 146 GLU B O 1
ATOM 3663 N N . LYS B 1 147 ? 33.625 0.068 3.818 1 72.25 147 LYS B N 1
ATOM 3664 C CA . LYS B 1 147 ? 32.938 0.568 2.623 1 72.25 147 LYS B CA 1
ATOM 3665 C C . LYS B 1 147 ? 31.438 0.72 2.859 1 72.25 147 LYS B C 1
ATOM 3667 O O . LYS B 1 147 ? 30.75 1.395 2.094 1 72.25 147 LYS B O 1
ATOM 3672 N N . CYS B 1 148 ? 30.969 0.028 3.859 1 75.38 148 CYS B N 1
ATOM 3673 C CA . CYS B 1 148 ? 29.516 0.031 4.016 1 75.38 148 CYS B CA 1
ATOM 3674 C C . CYS B 1 148 ? 29.125 0.041 5.492 1 75.38 148 CYS B C 1
ATOM 3676 O O . CYS B 1 148 ? 29.469 -0.878 6.234 1 75.38 148 CYS B O 1
ATOM 3678 N N . ASN B 1 149 ? 28.375 1.044 5.945 1 72.31 149 ASN B N 1
ATOM 3679 C CA . ASN B 1 149 ? 27.969 1.214 7.332 1 72.31 149 ASN B CA 1
ATOM 3680 C C . ASN B 1 149 ? 26.922 0.177 7.734 1 72.31 149 ASN B C 1
ATOM 3682 O O . ASN B 1 149 ? 26.75 -0.117 8.922 1 72.31 149 ASN B O 1
ATOM 3686 N N . GLU B 1 150 ? 26.266 -0.385 6.762 1 76.19 150 GLU B N 1
ATOM 3687 C CA . GLU B 1 150 ? 25.203 -1.353 7.023 1 76.19 150 GLU B CA 1
ATOM 3688 C C . GLU B 1 150 ? 25.75 -2.609 7.691 1 76.19 150 GLU B C 1
ATOM 3690 O O . GLU B 1 150 ? 25.016 -3.322 8.383 1 76.19 150 GLU B O 1
ATOM 3695 N N . VAL B 1 151 ? 27.031 -2.891 7.543 1 82.06 151 VAL B N 1
ATOM 3696 C CA . VAL B 1 151 ? 27.656 -4.09 8.086 1 82.06 151 VAL B CA 1
ATOM 3697 C C . VAL B 1 151 ? 27.516 -4.117 9.602 1 82.06 151 VAL B C 1
ATOM 3699 O O . VAL B 1 151 ? 27.297 -5.18 10.195 1 82.06 151 VAL B O 1
ATOM 3702 N N . ASP B 1 152 ? 27.531 -3.012 10.242 1 84.38 152 ASP B N 1
ATOM 3703 C CA . ASP B 1 152 ? 27.438 -2.926 11.695 1 84.38 152 ASP B CA 1
ATOM 3704 C C . ASP B 1 152 ? 25.984 -3.045 12.164 1 84.38 152 ASP B C 1
ATOM 3706 O O . ASP B 1 152 ? 25.734 -3.158 13.367 1 84.38 152 ASP B O 1
ATOM 3710 N N . ARG B 1 153 ? 25.141 -3.141 11.211 1 87.25 153 ARG B N 1
ATOM 3711 C CA . ARG B 1 153 ? 23.719 -3.133 11.562 1 87.25 153 ARG B CA 1
ATOM 3712 C C . ARG B 1 153 ? 23.062 -4.477 11.258 1 87.25 153 ARG B C 1
ATOM 3714 O O . ARG B 1 153 ? 21.844 -4.609 11.328 1 87.25 153 ARG B O 1
ATOM 3721 N N . ILE B 1 154 ? 23.859 -5.418 10.898 1 92.62 154 ILE B N 1
ATOM 3722 C CA . ILE B 1 154 ? 23.344 -6.75 10.602 1 92.62 154 ILE B CA 1
ATOM 3723 C C . ILE B 1 154 ? 22.641 -7.312 11.836 1 92.62 154 ILE B C 1
ATOM 3725 O O . ILE B 1 154 ? 23.203 -7.312 12.938 1 92.62 154 ILE B O 1
ATOM 3729 N N . VAL B 1 155 ? 21.453 -7.879 11.633 1 95.12 155 VAL B N 1
ATOM 3730 C CA . VAL B 1 155 ? 20.688 -8.312 12.797 1 95.12 155 VAL B CA 1
ATOM 3731 C C . VAL B 1 155 ? 20.547 -9.828 12.789 1 95.12 155 VAL B C 1
ATOM 3733 O O . VAL B 1 155 ? 20.281 -10.445 13.828 1 95.12 155 VAL B O 1
ATOM 3736 N N . VAL B 1 156 ? 20.578 -10.477 11.688 1 96.69 156 VAL B N 1
ATOM 3737 C CA . VAL B 1 156 ? 20.547 -11.93 11.531 1 96.69 156 VAL B CA 1
ATOM 3738 C C . VAL B 1 156 ? 21.562 -12.359 10.477 1 96.69 156 VAL B C 1
ATOM 3740 O O . VAL B 1 156 ? 21.734 -11.672 9.469 1 96.69 156 VAL B O 1
ATOM 3743 N N . GLU B 1 157 ? 22.219 -13.406 10.766 1 96.75 157 GLU B N 1
ATOM 3744 C CA . GLU B 1 157 ? 23.172 -13.938 9.789 1 96.75 157 GLU B CA 1
ATOM 3745 C C . GLU B 1 157 ? 23.109 -15.461 9.742 1 96.75 157 GLU B C 1
ATOM 3747 O O . GLU B 1 157 ? 23.109 -16.125 10.789 1 96.75 157 GLU B O 1
ATOM 3752 N N . ASP B 1 158 ? 22.969 -15.984 8.641 1 97.94 158 ASP B N 1
ATOM 3753 C CA . ASP B 1 158 ? 23.156 -17.391 8.312 1 97.94 158 ASP B CA 1
ATOM 3754 C C . ASP B 1 158 ? 24.281 -17.578 7.289 1 97.94 158 ASP B C 1
ATOM 3756 O O . ASP B 1 158 ? 24.125 -17.203 6.121 1 97.94 158 ASP B O 1
ATOM 3760 N N . PRO B 1 159 ? 25.391 -18.141 7.621 1 96.94 159 PRO B N 1
ATOM 3761 C CA . PRO B 1 159 ? 26.594 -18.141 6.789 1 96.94 159 PRO B CA 1
ATOM 3762 C C . PRO B 1 159 ? 26.562 -19.219 5.707 1 96.94 159 PRO B C 1
ATOM 3764 O O . PRO B 1 159 ? 27.469 -19.281 4.867 1 96.94 159 PRO B O 1
ATOM 3767 N N . ASP B 1 160 ? 25.547 -20.062 5.699 1 98.06 160 ASP B N 1
ATOM 3768 C CA . ASP B 1 160 ? 25.516 -21.109 4.688 1 98.06 160 ASP B CA 1
ATOM 3769 C C . ASP B 1 160 ? 25.641 -20.531 3.283 1 98.06 160 ASP B C 1
ATOM 3771 O O . ASP B 1 160 ? 24.906 -19.594 2.922 1 98.06 160 ASP B O 1
ATOM 3775 N N . PRO B 1 161 ? 26.516 -21.016 2.463 1 96.94 161 PRO B N 1
ATOM 3776 C CA . PRO B 1 161 ? 26.75 -20.422 1.146 1 96.94 161 PRO B CA 1
ATOM 3777 C C . PRO B 1 161 ? 25.578 -20.641 0.18 1 96.94 161 PRO B C 1
ATOM 3779 O O . PRO B 1 161 ? 25.406 -19.859 -0.759 1 96.94 161 PRO B O 1
ATOM 3782 N N . LYS B 1 162 ? 24.797 -21.625 0.37 1 97.69 162 LYS B N 1
ATOM 3783 C CA . LYS B 1 162 ? 23.734 -21.969 -0.57 1 97.69 162 LYS B CA 1
ATOM 3784 C C . LYS B 1 162 ? 22.375 -21.484 -0.06 1 97.69 162 LYS B C 1
ATOM 3786 O O . LYS B 1 162 ? 21.562 -20.969 -0.832 1 97.69 162 LYS B O 1
ATOM 3791 N N . THR B 1 163 ? 22.109 -21.625 1.22 1 98.38 163 THR B N 1
ATOM 3792 C CA . THR B 1 163 ? 20.781 -21.328 1.754 1 98.38 163 THR B CA 1
ATOM 3793 C C . THR B 1 163 ? 20.859 -20.188 2.77 1 98.38 163 THR B C 1
ATOM 3795 O O . THR B 1 163 ? 19.859 -19.891 3.443 1 98.38 163 THR B O 1
ATOM 3798 N N . GLY B 1 164 ? 22.016 -19.594 2.885 1 98.5 164 GLY B N 1
ATOM 3799 C CA . GLY B 1 164 ? 22.203 -18.578 3.904 1 98.5 164 GLY B CA 1
ATOM 3800 C C . GLY B 1 164 ? 21.906 -17.172 3.404 1 98.5 164 GLY B C 1
ATOM 3801 O O . GLY B 1 164 ? 21.656 -16.969 2.215 1 98.5 164 GLY B O 1
ATOM 3802 N N . PHE B 1 165 ? 21.922 -16.188 4.352 1 98.62 165 PHE B N 1
ATOM 3803 C CA . PHE B 1 165 ? 21.547 -14.812 4.078 1 98.62 165 PHE B CA 1
ATOM 3804 C C . PHE B 1 165 ? 21.938 -13.898 5.234 1 98.62 165 PHE B C 1
ATOM 3806 O O . PHE B 1 165 ? 22.328 -14.375 6.301 1 98.62 165 PHE B O 1
ATOM 3813 N N . LEU B 1 166 ? 21.906 -12.68 4.965 1 97.44 166 LEU B N 1
ATOM 3814 C CA . LEU B 1 166 ? 22.031 -11.625 5.961 1 97.44 166 LEU B CA 1
ATOM 3815 C C . LEU B 1 166 ? 20.766 -10.781 6.023 1 97.44 166 LEU B C 1
ATOM 3817 O O . LEU B 1 166 ? 20.078 -10.594 5.008 1 97.44 166 LEU B O 1
ATOM 3821 N N . VAL B 1 167 ? 20.422 -10.305 7.25 1 97.56 167 VAL B N 1
ATOM 3822 C CA . VAL B 1 167 ? 19.297 -9.367 7.402 1 97.56 167 VAL B CA 1
ATOM 3823 C C . VAL B 1 167 ? 19.828 -8.023 7.91 1 97.56 167 VAL B C 1
ATOM 3825 O O . VAL B 1 167 ? 20.516 -7.965 8.922 1 97.56 167 VAL B O 1
ATOM 3828 N N . VAL B 1 168 ? 19.453 -6.961 7.188 1 93.06 168 VAL B N 1
ATOM 3829 C CA . VAL B 1 168 ? 19.906 -5.621 7.562 1 93.06 168 VAL B CA 1
ATOM 3830 C C . VAL B 1 168 ? 18.719 -4.668 7.594 1 93.06 168 VAL B C 1
ATOM 3832 O O . VAL B 1 168 ? 17.766 -4.812 6.812 1 93.06 168 VAL B O 1
ATOM 3835 N N . PRO B 1 169 ? 18.688 -3.707 8.484 1 91.06 169 PRO B N 1
ATOM 3836 C CA . PRO B 1 169 ? 17.625 -2.697 8.477 1 91.06 169 PRO B CA 1
ATOM 3837 C C . PRO B 1 169 ? 17.766 -1.716 7.312 1 91.06 169 PRO B C 1
ATOM 3839 O O . PRO B 1 169 ? 18.875 -1.406 6.883 1 91.06 169 PRO B O 1
ATOM 3842 N N . ASP B 1 170 ? 16.578 -1.362 6.801 1 81.12 170 ASP B N 1
ATOM 3843 C CA . ASP B 1 170 ? 16.578 -0.235 5.875 1 81.12 170 ASP B CA 1
ATOM 3844 C C . ASP B 1 170 ? 17.203 1.004 6.512 1 81.12 170 ASP B C 1
ATOM 3846 O O . ASP B 1 170 ? 17.047 1.238 7.711 1 81.12 170 ASP B O 1
ATOM 3850 N N . LEU B 1 171 ? 17.781 1.795 5.73 1 66.69 171 LEU B N 1
ATOM 3851 C CA . LEU B 1 171 ? 18.5 2.963 6.238 1 66.69 171 LEU B CA 1
ATOM 3852 C C . LEU B 1 171 ? 17.531 3.965 6.855 1 66.69 171 LEU B C 1
ATOM 3854 O O . LEU B 1 171 ? 17.906 4.715 7.762 1 66.69 171 LEU B O 1
ATOM 3858 N N . LYS B 1 172 ? 16.312 3.967 6.355 1 62.41 172 LYS B N 1
ATOM 3859 C CA . LYS B 1 172 ? 15.336 4.961 6.797 1 62.41 172 LYS B CA 1
ATOM 3860 C C . LYS B 1 172 ? 14.688 4.547 8.109 1 62.41 172 LYS B C 1
ATOM 3862 O O . LYS B 1 172 ? 14.047 5.363 8.781 1 62.41 172 LYS B O 1
ATOM 3867 N N . TRP B 1 173 ? 14.758 3.309 8.477 1 78.69 173 TRP B N 1
ATOM 3868 C CA . TRP B 1 173 ? 14.148 2.828 9.711 1 78.69 173 TRP B CA 1
ATOM 3869 C C . TRP B 1 173 ? 15.047 3.121 10.906 1 78.69 173 TRP B C 1
ATOM 3871 O O . TRP B 1 173 ? 16.266 2.939 10.836 1 78.69 173 TRP B O 1
ATOM 3881 N N . ASP B 1 174 ? 14.5 3.545 11.93 1 71.38 174 ASP B N 1
ATOM 3882 C CA . ASP B 1 174 ? 15.266 3.969 13.102 1 71.38 174 ASP B CA 1
ATOM 3883 C C . ASP B 1 174 ? 15.703 2.768 13.938 1 71.38 174 ASP B C 1
ATOM 3885 O O . ASP B 1 174 ? 16.469 2.914 14.883 1 71.38 174 ASP B O 1
ATOM 3889 N N . GLY B 1 175 ? 15.172 1.639 13.633 1 81 175 GLY B N 1
ATOM 3890 C CA . GLY B 1 175 ? 15.57 0.436 14.352 1 81 175 GLY B CA 1
ATOM 3891 C C . GLY B 1 175 ? 14.812 0.246 15.656 1 81 175 GLY B C 1
ATOM 3892 O O . GLY B 1 175 ? 15.016 -0.747 16.359 1 81 175 GLY B O 1
ATOM 3893 N N . LYS B 1 176 ? 13.859 1.117 15.914 1 79.75 176 LYS B N 1
ATOM 3894 C CA . LYS B 1 176 ? 13.203 1.091 17.219 1 79.75 176 LYS B CA 1
ATOM 3895 C C . LYS B 1 176 ? 11.695 0.94 17.078 1 79.75 176 LYS B C 1
ATOM 3897 O O . LYS B 1 176 ? 11.086 0.091 17.734 1 79.75 176 LYS B O 1
ATOM 3902 N N . ASP B 1 177 ? 11.078 1.693 16.312 1 81.25 177 ASP B N 1
ATOM 3903 C CA . ASP B 1 177 ? 9.625 1.64 16.141 1 81.25 177 ASP B CA 1
ATOM 3904 C C . ASP B 1 177 ? 9.211 0.389 15.367 1 81.25 177 ASP B C 1
ATOM 3906 O O . ASP B 1 177 ? 9.305 0.353 14.141 1 81.25 177 ASP B O 1
ATOM 3910 N N . THR B 1 178 ? 8.688 -0.492 16 1 88.88 178 THR B N 1
ATOM 3911 C CA . THR B 1 178 ? 8.383 -1.787 15.406 1 88.88 178 THR B CA 1
ATOM 3912 C C . THR B 1 178 ? 7.211 -1.67 14.438 1 88.88 178 THR B C 1
ATOM 3914 O O . THR B 1 178 ? 7.039 -2.52 13.562 1 88.88 178 THR B O 1
ATOM 3917 N N . LYS B 1 179 ? 6.379 -0.706 14.547 1 83.94 179 LYS B N 1
ATOM 3918 C CA . LYS B 1 179 ? 5.305 -0.478 13.578 1 83.94 179 LYS B CA 1
ATOM 3919 C C . LYS B 1 179 ? 5.863 -0.061 12.219 1 83.94 179 LYS B C 1
ATOM 3921 O O . LYS B 1 179 ? 5.199 -0.214 11.195 1 83.94 179 LYS B O 1
ATOM 3926 N N . GLN B 1 180 ? 7.113 0.432 12.297 1 83.38 180 GLN B N 1
ATOM 3927 C CA . GLN B 1 180 ? 7.777 0.866 11.07 1 83.38 180 GLN B CA 1
ATOM 3928 C C . GLN B 1 180 ? 8.914 -0.078 10.703 1 83.38 180 GLN B C 1
ATOM 3930 O O . GLN B 1 180 ? 9.828 0.302 9.961 1 83.38 180 GLN B O 1
ATOM 3935 N N . LEU B 1 181 ? 8.891 -1.219 11.297 1 92.62 181 LEU B N 1
ATOM 3936 C CA . LEU B 1 181 ? 9.93 -2.207 11.023 1 92.62 181 LEU B CA 1
ATOM 3937 C C . LEU B 1 181 ? 10.133 -2.385 9.523 1 92.62 181 LEU B C 1
ATOM 3939 O O . LEU B 1 181 ? 9.164 -2.562 8.781 1 92.62 181 LEU B O 1
ATOM 3943 N N . ASN B 1 182 ? 11.305 -2.26 9.086 1 92.38 182 ASN B N 1
ATOM 3944 C CA . ASN B 1 182 ? 11.711 -2.357 7.688 1 92.38 182 ASN B CA 1
ATOM 3945 C C . ASN B 1 182 ? 13.109 -2.965 7.551 1 92.38 182 ASN B C 1
ATOM 3947 O O . ASN B 1 182 ? 14.109 -2.285 7.781 1 92.38 182 ASN B O 1
ATOM 3951 N N . LEU B 1 183 ? 13.117 -4.23 7.176 1 96.69 183 LEU B N 1
ATOM 3952 C CA . LEU B 1 183 ? 14.352 -4.988 7.043 1 96.69 183 LEU B CA 1
ATOM 3953 C C . LEU B 1 183 ? 14.477 -5.586 5.645 1 96.69 183 LEU B C 1
ATOM 3955 O O . LEU B 1 183 ? 13.492 -5.66 4.906 1 96.69 183 LEU B O 1
ATOM 3959 N N . CYS B 1 184 ? 15.68 -5.98 5.312 1 96.31 184 CYS B N 1
ATOM 3960 C CA . CYS B 1 184 ? 15.953 -6.602 4.02 1 96.31 184 CYS B CA 1
ATOM 3961 C C . CYS B 1 184 ? 16.828 -7.84 4.188 1 96.31 184 CYS B C 1
ATOM 3963 O O . CYS B 1 184 ? 17.875 -7.785 4.84 1 96.31 184 CYS B O 1
ATOM 3965 N N . VAL B 1 185 ? 16.391 -8.914 3.662 1 98.31 185 VAL B N 1
ATOM 3966 C CA . VAL B 1 185 ? 17.156 -10.148 3.619 1 98.31 185 VAL B CA 1
ATOM 3967 C C . VAL B 1 185 ? 17.953 -10.211 2.324 1 98.31 185 VAL B C 1
ATOM 3969 O O . VAL B 1 185 ? 17.391 -10.188 1.229 1 98.31 185 VAL B O 1
ATOM 3972 N N . LEU B 1 186 ? 19.266 -10.305 2.422 1 97.62 186 LEU B N 1
ATOM 3973 C CA . LEU B 1 186 ? 20.172 -10.477 1.283 1 97.62 186 LEU B CA 1
ATOM 3974 C C . LEU B 1 186 ? 20.734 -11.891 1.25 1 97.62 186 LEU B C 1
ATOM 3976 O O . LEU B 1 186 ? 21.422 -12.312 2.188 1 97.62 186 LEU B O 1
ATOM 3980 N N . ILE B 1 187 ? 20.484 -12.594 0.175 1 98.75 187 ILE B N 1
ATOM 3981 C CA . ILE B 1 187 ? 20.953 -13.969 0.11 1 98.75 187 ILE B CA 1
ATOM 3982 C C . ILE B 1 187 ? 22.453 -13.984 -0.166 1 98.75 187 ILE B C 1
ATOM 3984 O O . ILE B 1 187 ? 22.984 -13.078 -0.814 1 98.75 187 ILE B O 1
ATOM 3988 N N . ASN B 1 188 ? 23.109 -15.055 0.258 1 98.06 188 ASN B N 1
ATOM 3989 C CA . ASN B 1 188 ? 24.547 -15.172 0.052 1 98.06 188 ASN B CA 1
ATOM 3990 C C . ASN B 1 188 ? 24.875 -15.5 -1.402 1 98.06 188 ASN B C 1
ATOM 3992 O O . ASN B 1 188 ? 25.906 -15.047 -1.924 1 98.06 188 ASN B O 1
ATOM 3996 N N . ARG B 1 189 ? 24 -16.281 -1.987 1 97.69 189 ARG B N 1
ATOM 3997 C CA . ARG B 1 189 ? 24.203 -16.609 -3.395 1 97.69 189 ARG B CA 1
ATOM 3998 C C . ARG B 1 189 ? 24.172 -15.359 -4.258 1 97.69 189 ARG B C 1
ATOM 4000 O O . ARG B 1 189 ? 23.422 -14.422 -3.967 1 97.69 189 ARG B O 1
ATOM 4007 N N . ARG B 1 190 ? 24.906 -15.391 -5.359 1 96.69 190 ARG B N 1
ATOM 4008 C CA . ARG B 1 190 ? 25 -14.203 -6.199 1 96.69 190 ARG B CA 1
ATOM 4009 C C . ARG B 1 190 ? 24.5 -14.484 -7.609 1 96.69 190 ARG B C 1
ATOM 4011 O O . ARG B 1 190 ? 24.672 -13.664 -8.508 1 96.69 190 ARG B O 1
ATOM 4018 N N . ASP B 1 191 ? 23.844 -15.617 -7.836 1 96.81 191 ASP B N 1
ATOM 4019 C CA . ASP B 1 191 ? 23.469 -16.062 -9.18 1 96.81 191 ASP B CA 1
ATOM 4020 C C . ASP B 1 191 ? 21.953 -15.945 -9.383 1 96.81 191 ASP B C 1
ATOM 4022 O O . ASP B 1 191 ? 21.422 -16.422 -10.391 1 96.81 191 ASP B O 1
ATOM 4026 N N . ILE B 1 192 ? 21.203 -15.391 -8.484 1 98.06 192 ILE B N 1
ATOM 4027 C CA . ILE B 1 192 ? 19.75 -15.281 -8.602 1 98.06 192 ILE B CA 1
ATOM 4028 C C . ILE B 1 192 ? 19.344 -13.812 -8.609 1 98.06 192 ILE B C 1
ATOM 4030 O O . ILE B 1 192 ? 19.219 -13.188 -7.555 1 98.06 192 ILE B O 1
ATOM 4034 N N . PRO B 1 193 ? 18.984 -13.305 -9.703 1 97.69 193 PRO B N 1
ATOM 4035 C CA . PRO B 1 193 ? 18.703 -11.867 -9.781 1 97.69 193 PRO B CA 1
ATOM 4036 C C . PRO B 1 193 ? 17.297 -11.523 -9.289 1 97.69 193 PRO B C 1
ATOM 4038 O O . PRO B 1 193 ? 17.109 -10.539 -8.578 1 97.69 193 PRO B O 1
ATOM 4041 N N . THR B 1 194 ? 16.281 -12.25 -9.742 1 97.81 194 THR B N 1
ATOM 4042 C CA . THR B 1 194 ? 14.898 -11.938 -9.414 1 97.81 194 THR B CA 1
ATOM 4043 C C . THR B 1 194 ? 14.102 -13.219 -9.164 1 97.81 194 THR B C 1
ATOM 4045 O O . THR B 1 194 ? 14.633 -14.32 -9.297 1 97.81 194 THR B O 1
ATOM 4048 N N . VAL B 1 195 ? 12.828 -13.062 -8.859 1 98.44 195 VAL B N 1
ATOM 4049 C CA . VAL B 1 195 ? 11.914 -14.172 -8.609 1 98.44 195 VAL B CA 1
ATOM 4050 C C . VAL B 1 195 ? 11.766 -15.016 -9.875 1 98.44 195 VAL B C 1
ATOM 4052 O O . VAL B 1 195 ? 11.492 -16.219 -9.797 1 98.44 195 VAL B O 1
ATOM 4055 N N . ARG B 1 196 ? 11.977 -14.453 -11.055 1 98 196 ARG B N 1
ATOM 4056 C CA . ARG B 1 196 ? 11.812 -15.18 -12.305 1 98 196 ARG B CA 1
ATOM 4057 C C . ARG B 1 196 ? 12.891 -16.25 -12.469 1 98 196 ARG B C 1
ATOM 4059 O O . ARG B 1 196 ? 12.758 -17.141 -13.305 1 98 196 ARG B O 1
ATOM 4066 N N . HIS B 1 197 ? 13.906 -16.203 -11.711 1 98.31 197 HIS B N 1
ATOM 4067 C CA . HIS B 1 197 ? 15.023 -17.141 -11.797 1 98.31 197 HIS B CA 1
ATOM 4068 C C . HIS B 1 197 ? 14.883 -18.25 -10.773 1 98.31 197 HIS B C 1
ATOM 4070 O O . HIS B 1 197 ? 15.758 -19.125 -10.664 1 98.31 197 HIS B O 1
ATOM 4076 N N . LEU B 1 198 ? 13.797 -18.25 -10.031 1 98.69 198 LEU B N 1
ATOM 4077 C CA . LEU B 1 198 ? 13.594 -19.234 -8.969 1 98.69 198 LEU B CA 1
ATOM 4078 C C . LEU B 1 198 ? 12.922 -20.484 -9.516 1 98.69 198 LEU B C 1
ATOM 4080 O O . LEU B 1 198 ? 12.109 -20.422 -10.438 1 98.69 198 LEU B O 1
ATOM 4084 N N . ASN B 1 199 ? 13.227 -21.578 -8.961 1 98.5 199 ASN B N 1
ATOM 4085 C CA . ASN B 1 199 ? 12.617 -22.891 -9.211 1 98.5 199 ASN B CA 1
ATOM 4086 C C . ASN B 1 199 ? 12.742 -23.797 -7.992 1 98.5 199 ASN B C 1
ATOM 4088 O O . ASN B 1 199 ? 13.055 -23.344 -6.895 1 98.5 199 ASN B O 1
ATOM 4092 N N . SER B 1 200 ? 12.469 -25.094 -8.164 1 98.5 200 SER B N 1
ATOM 4093 C CA . SER B 1 200 ? 12.414 -26.031 -7.055 1 98.5 200 SER B CA 1
ATOM 4094 C C . SER B 1 200 ? 13.781 -26.203 -6.402 1 98.5 200 SER B C 1
ATOM 4096 O O . SER B 1 200 ? 13.875 -26.578 -5.23 1 98.5 200 SER B O 1
ATOM 4098 N N . ASP B 1 201 ? 14.852 -25.922 -7.117 1 98.38 201 ASP B N 1
ATOM 4099 C CA . ASP B 1 201 ? 16.203 -26.031 -6.57 1 98.38 201 ASP B CA 1
ATOM 4100 C C . ASP B 1 201 ? 16.453 -24.969 -5.496 1 98.38 201 ASP B C 1
ATOM 4102 O O . ASP B 1 201 ? 17.422 -25.062 -4.738 1 98.38 201 ASP B O 1
ATOM 4106 N N . HIS B 1 202 ? 15.602 -24.016 -5.438 1 98.69 202 HIS B N 1
ATOM 4107 C CA . HIS B 1 202 ? 15.82 -22.891 -4.527 1 98.69 202 HIS B CA 1
ATOM 4108 C C . HIS B 1 202 ? 14.875 -22.969 -3.334 1 98.69 202 HIS B C 1
ATOM 4110 O O . HIS B 1 202 ? 14.852 -22.047 -2.504 1 98.69 202 HIS B O 1
ATOM 4116 N N . LEU B 1 203 ? 14.039 -23.969 -3.203 1 98.75 203 LEU B N 1
ATOM 4117 C CA . LEU B 1 203 ? 13.031 -24.078 -2.158 1 98.75 203 LEU B CA 1
ATOM 4118 C C . LEU B 1 203 ? 13.672 -24.078 -0.776 1 98.75 203 LEU B C 1
ATOM 4120 O O . LEU B 1 203 ? 13.164 -23.453 0.151 1 98.75 203 LEU B O 1
ATOM 4124 N N . ASP B 1 204 ? 14.781 -24.781 -0.64 1 98.69 204 ASP B N 1
ATOM 4125 C CA . ASP B 1 204 ? 15.453 -24.844 0.653 1 98.69 204 ASP B CA 1
ATOM 4126 C C . ASP B 1 204 ? 15.867 -23.438 1.117 1 98.69 204 ASP B C 1
ATOM 4128 O O . ASP B 1 204 ? 15.742 -23.109 2.297 1 98.69 204 ASP B O 1
ATOM 4132 N N . LEU B 1 205 ? 16.391 -22.688 0.224 1 98.81 205 LEU B N 1
ATOM 4133 C CA . LEU B 1 205 ? 16.797 -21.328 0.519 1 98.81 205 LEU B CA 1
ATOM 4134 C C . LEU B 1 205 ? 15.602 -20.484 0.974 1 98.81 205 LEU B C 1
ATOM 4136 O O . LEU B 1 205 ? 15.664 -19.812 2.006 1 98.81 205 LEU B O 1
ATOM 4140 N N . LEU B 1 206 ? 14.516 -20.547 0.221 1 98.88 206 LEU B N 1
ATOM 4141 C CA . LEU B 1 206 ? 13.32 -19.75 0.487 1 98.88 206 LEU B CA 1
ATOM 4142 C C . LEU B 1 206 ? 12.695 -20.141 1.819 1 98.88 206 LEU B C 1
ATOM 4144 O O . LEU B 1 206 ? 12.297 -19.281 2.604 1 98.88 206 LEU B O 1
ATOM 4148 N N . GLU B 1 207 ? 12.617 -21.406 2.043 1 98.75 207 GLU B N 1
ATOM 4149 C CA . GLU B 1 207 ? 12.031 -21.891 3.287 1 98.75 207 GLU B CA 1
ATOM 4150 C C . GLU B 1 207 ? 12.906 -21.547 4.484 1 98.75 207 GLU B C 1
ATOM 4152 O O . GLU B 1 207 ? 12.398 -21.266 5.574 1 98.75 207 GLU B O 1
ATOM 4157 N N . ASN B 1 208 ? 14.18 -21.609 4.285 1 98.81 208 ASN B N 1
ATOM 4158 C CA . ASN B 1 208 ? 15.094 -21.203 5.348 1 98.81 208 ASN B CA 1
ATOM 4159 C C . ASN B 1 208 ? 14.906 -19.734 5.703 1 98.81 208 ASN B C 1
ATOM 4161 O O . ASN B 1 208 ? 14.883 -19.375 6.879 1 98.81 208 ASN B O 1
ATOM 4165 N N . ILE B 1 209 ? 14.836 -18.875 4.727 1 98.75 209 ILE B N 1
ATOM 4166 C CA . ILE B 1 209 ? 14.609 -17.453 4.957 1 98.75 209 ILE B CA 1
ATOM 4167 C C . ILE B 1 209 ? 13.312 -17.266 5.75 1 98.75 209 ILE B C 1
ATOM 4169 O O . ILE B 1 209 ? 13.297 -16.562 6.762 1 98.75 209 ILE B O 1
ATOM 4173 N N . LEU B 1 210 ? 12.258 -17.922 5.27 1 98.5 210 LEU B N 1
ATOM 4174 C CA . LEU B 1 210 ? 10.953 -17.797 5.906 1 98.5 210 LEU B CA 1
ATOM 4175 C C . LEU B 1 210 ? 11.016 -18.203 7.371 1 98.5 210 LEU B C 1
ATOM 4177 O O . LEU B 1 210 ? 10.539 -17.484 8.25 1 98.5 210 LEU B O 1
ATOM 4181 N N . ASP B 1 211 ? 11.594 -19.266 7.633 1 97.88 211 ASP B N 1
ATOM 4182 C CA . ASP B 1 211 ? 11.602 -19.859 8.969 1 97.88 211 ASP B CA 1
ATOM 4183 C C . ASP B 1 211 ? 12.57 -19.125 9.891 1 97.88 211 ASP B C 1
ATOM 4185 O O . ASP B 1 211 ? 12.156 -18.547 10.906 1 97.88 211 ASP B O 1
ATOM 4189 N N . LYS B 1 212 ? 13.812 -19.062 9.516 1 97.94 212 LYS B N 1
ATOM 4190 C CA . LYS B 1 212 ? 14.852 -18.531 10.391 1 97.94 212 LYS B CA 1
ATOM 4191 C C . LYS B 1 212 ? 14.688 -17.016 10.586 1 97.94 212 LYS B C 1
ATOM 4193 O O . LYS B 1 212 ? 14.758 -16.516 11.711 1 97.94 212 LYS B O 1
ATOM 4198 N N . SER B 1 213 ? 14.492 -16.281 9.5 1 97.12 213 SER B N 1
ATOM 4199 C CA . SER B 1 213 ? 14.391 -14.836 9.633 1 97.12 213 SER B CA 1
ATOM 4200 C C . SER B 1 213 ? 13.164 -14.438 10.445 1 97.12 213 SER B C 1
ATOM 4202 O O . SER B 1 213 ? 13.234 -13.547 11.289 1 97.12 213 SER B O 1
ATOM 4204 N N . SER B 1 214 ? 12.031 -15.062 10.148 1 97.12 214 SER B N 1
ATOM 4205 C CA . SER B 1 214 ? 10.812 -14.703 10.867 1 97.12 214 SER B CA 1
ATOM 4206 C C . SER B 1 214 ? 10.961 -14.938 12.367 1 97.12 214 SER B C 1
ATOM 4208 O O . SER B 1 214 ? 10.594 -14.078 13.172 1 97.12 214 SER B O 1
ATOM 4210 N N . LYS B 1 215 ? 11.508 -16.047 12.781 1 97.44 215 LYS B N 1
ATOM 4211 C CA . LYS B 1 215 ? 11.672 -16.406 14.188 1 97.44 215 LYS B CA 1
ATOM 4212 C C . LYS B 1 215 ? 12.641 -15.461 14.883 1 97.44 215 LYS B C 1
ATOM 4214 O O . LYS B 1 215 ? 12.344 -14.938 15.961 1 97.44 215 LYS B O 1
ATOM 4219 N N . GLU B 1 216 ? 13.75 -15.25 14.281 1 97.69 216 GLU B N 1
ATOM 4220 C CA . GLU B 1 216 ? 14.781 -14.43 14.906 1 97.69 216 GLU B CA 1
ATOM 4221 C C . GLU B 1 216 ? 14.344 -12.969 15 1 97.69 216 GLU B C 1
ATOM 4223 O O . GLU B 1 216 ? 14.609 -12.305 16 1 97.69 216 GLU B O 1
ATOM 4228 N N . ILE B 1 217 ? 13.75 -12.477 13.953 1 97.44 217 ILE B N 1
ATOM 4229 C CA . ILE B 1 217 ? 13.289 -11.086 13.953 1 97.44 217 ILE B CA 1
ATOM 4230 C C . ILE B 1 217 ? 12.172 -10.922 14.984 1 97.44 217 ILE B C 1
ATOM 4232 O O . ILE B 1 217 ? 12.141 -9.93 15.719 1 97.44 217 ILE B O 1
ATOM 4236 N N . ALA B 1 218 ? 11.219 -11.859 15 1 96.81 218 ALA B N 1
ATOM 4237 C CA . ALA B 1 218 ? 10.141 -11.836 15.977 1 96.81 218 ALA B CA 1
ATOM 4238 C C . ALA B 1 218 ? 10.688 -11.789 17.406 1 96.81 218 ALA B C 1
ATOM 4240 O O . ALA B 1 218 ? 10.203 -11.031 18.234 1 96.81 218 ALA B O 1
ATOM 4241 N N . ALA B 1 219 ? 11.648 -12.609 17.656 1 96.69 219 ALA B N 1
ATOM 4242 C CA . ALA B 1 219 ? 12.266 -12.68 18.984 1 96.69 219 ALA B CA 1
ATOM 4243 C C . ALA B 1 219 ? 13.008 -11.391 19.312 1 96.69 219 ALA B C 1
ATOM 4245 O O . ALA B 1 219 ? 12.875 -10.844 20.406 1 96.69 219 ALA B O 1
ATOM 4246 N N . LYS B 1 220 ? 13.758 -10.898 18.391 1 95.94 220 LYS B N 1
ATOM 4247 C CA . LYS B 1 220 ? 14.617 -9.742 18.609 1 95.94 220 LYS B CA 1
ATOM 4248 C C . LYS B 1 220 ? 13.789 -8.484 18.875 1 95.94 220 LYS B C 1
ATOM 4250 O O . LYS B 1 220 ? 14.125 -7.691 19.766 1 95.94 220 LYS B O 1
ATOM 4255 N N . TYR B 1 221 ? 12.805 -8.32 18.125 1 95.62 221 TYR B N 1
ATOM 4256 C CA . TYR B 1 221 ? 12.055 -7.066 18.203 1 95.62 221 TYR B CA 1
ATOM 4257 C C . TYR B 1 221 ? 10.742 -7.254 18.953 1 95.62 221 TYR B C 1
ATOM 4259 O O . TYR B 1 221 ? 9.93 -6.328 19.031 1 95.62 221 TYR B O 1
ATOM 4267 N N . LYS B 1 222 ? 10.414 -8.453 19.375 1 94.94 222 LYS B N 1
ATOM 4268 C CA . LYS B 1 222 ? 9.219 -8.773 20.156 1 94.94 222 LYS B CA 1
ATOM 4269 C C . LYS B 1 222 ? 7.949 -8.453 19.375 1 94.94 222 LYS B C 1
ATOM 4271 O O . LYS B 1 222 ? 7.055 -7.781 19.875 1 94.94 222 LYS B O 1
ATOM 4276 N N . ILE B 1 223 ? 7.902 -8.875 18.203 1 94.19 223 ILE B N 1
ATOM 4277 C CA . ILE B 1 223 ? 6.762 -8.781 17.297 1 94.19 223 ILE B CA 1
ATOM 4278 C C . ILE B 1 223 ? 6.324 -10.18 16.859 1 94.19 223 ILE B C 1
ATOM 4280 O O . ILE B 1 223 ? 7.152 -11.008 16.484 1 94.19 223 ILE B O 1
ATOM 4284 N N . PRO B 1 224 ? 5.035 -10.414 17 1 95.25 224 PRO B N 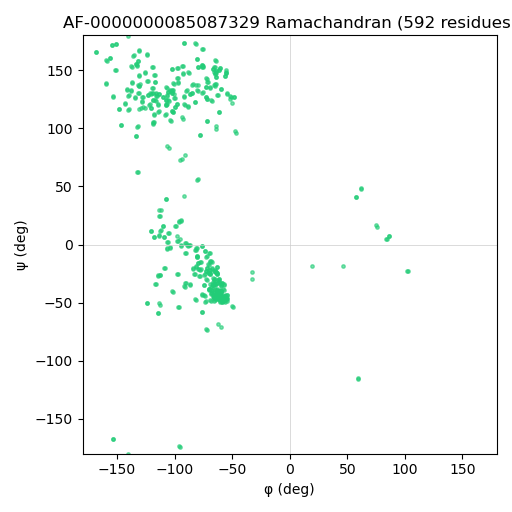1
ATOM 4285 C CA . PRO B 1 224 ? 4.59 -11.734 16.547 1 95.25 224 PRO B CA 1
ATOM 4286 C C . PRO B 1 224 ? 4.953 -12.008 15.094 1 95.25 224 PRO B C 1
ATOM 4288 O O . PRO B 1 224 ? 4.883 -11.109 14.25 1 95.25 224 PRO B O 1
ATOM 4291 N N . GLU B 1 225 ? 5.277 -13.234 14.766 1 97 225 GLU B N 1
ATOM 4292 C CA . GLU B 1 225 ? 5.625 -13.633 13.406 1 97 225 GLU B CA 1
ATOM 4293 C C . GLU B 1 225 ? 4.504 -13.305 12.43 1 97 225 GLU B C 1
ATOM 4295 O O . GLU B 1 225 ? 4.762 -12.891 11.297 1 97 225 GLU B O 1
ATOM 4300 N N . LYS B 1 226 ? 3.318 -13.414 12.898 1 96.56 226 LYS B N 1
ATOM 4301 C CA . LYS B 1 226 ? 2.156 -13.219 12.039 1 96.56 226 LYS B CA 1
ATOM 4302 C C . LYS B 1 226 ? 1.957 -11.734 11.719 1 96.56 226 LYS B C 1
ATOM 4304 O O . LYS B 1 226 ? 1.12 -11.383 10.883 1 96.56 226 LYS B O 1
ATOM 4309 N N . GLN B 1 227 ? 2.721 -10.938 12.32 1 96.38 227 GLN B N 1
ATOM 4310 C CA . GLN B 1 227 ? 2.637 -9.508 12.039 1 96.38 227 GLN B CA 1
ATOM 4311 C C . GLN B 1 227 ? 3.812 -9.047 11.18 1 96.38 227 GLN B C 1
ATOM 4313 O O . GLN B 1 227 ? 4.035 -7.84 11.023 1 96.38 227 GLN B O 1
ATOM 4318 N N . LEU B 1 228 ? 4.543 -10.023 10.688 1 97.62 228 LEU B N 1
ATOM 4319 C CA . LEU B 1 228 ? 5.617 -9.75 9.742 1 97.62 228 LEU B CA 1
ATOM 4320 C C . LEU B 1 228 ? 5.172 -10.031 8.312 1 97.62 228 LEU B C 1
ATOM 4322 O O . LEU B 1 228 ? 4.652 -11.109 8.016 1 97.62 228 LEU B O 1
ATOM 4326 N N . ARG B 1 229 ? 5.324 -9.055 7.473 1 97.75 229 ARG B N 1
ATOM 4327 C CA . ARG B 1 229 ? 5.109 -9.203 6.035 1 97.75 229 ARG B CA 1
ATOM 4328 C C . ARG B 1 229 ? 6.426 -9.43 5.305 1 97.75 229 ARG B C 1
ATOM 4330 O O . ARG B 1 229 ? 7.344 -8.609 5.398 1 97.75 229 ARG B O 1
ATOM 4337 N N . MET B 1 230 ? 6.559 -10.562 4.598 1 98.38 230 MET B N 1
ATOM 4338 C CA . MET B 1 230 ? 7.773 -10.891 3.857 1 98.38 230 MET B CA 1
ATOM 4339 C C . MET B 1 230 ? 7.477 -11.031 2.367 1 98.38 230 MET B C 1
ATOM 4341 O O . MET B 1 230 ? 6.621 -11.82 1.968 1 98.38 230 MET B O 1
ATOM 4345 N N . TYR B 1 231 ? 8.195 -10.266 1.569 1 98.69 231 TYR B N 1
ATOM 4346 C CA . TYR B 1 231 ? 7.832 -10.25 0.157 1 98.69 231 TYR B CA 1
ATOM 4347 C C . TYR B 1 231 ? 9.023 -9.844 -0.708 1 98.69 231 TYR B C 1
ATOM 4349 O O . TYR B 1 231 ? 9.984 -9.25 -0.214 1 98.69 231 TYR B O 1
ATOM 4357 N N . PHE B 1 232 ? 8.914 -10.195 -2.014 1 98.62 232 PHE B N 1
ATOM 4358 C CA . PHE B 1 232 ? 9.828 -9.75 -3.059 1 98.62 232 PHE B CA 1
ATOM 4359 C C . PHE B 1 232 ? 9.25 -8.555 -3.807 1 98.62 232 PHE B C 1
ATOM 4361 O O . PHE B 1 232 ? 8.031 -8.383 -3.865 1 98.62 232 PHE B O 1
ATOM 4368 N N . HIS B 1 233 ? 10.133 -7.762 -4.309 1 97.44 233 HIS B N 1
ATOM 4369 C CA . HIS B 1 233 ? 9.727 -6.816 -5.34 1 97.44 233 HIS B CA 1
ATOM 4370 C C . HIS B 1 233 ? 10.039 -7.355 -6.734 1 97.44 233 HIS B C 1
ATOM 4372 O O . HIS B 1 233 ? 11.078 -7.969 -6.949 1 97.44 233 HIS B O 1
ATOM 4378 N N . TYR B 1 234 ? 9.141 -7.051 -7.648 1 97.38 234 TYR B N 1
ATOM 4379 C CA . TYR B 1 234 ? 9.391 -7.312 -9.062 1 97.38 234 TYR B CA 1
ATOM 4380 C C . TYR B 1 234 ? 8.867 -6.168 -9.93 1 97.38 234 TYR B C 1
ATOM 4382 O O . TYR B 1 234 ? 7.66 -5.914 -9.969 1 97.38 234 TYR B O 1
ATOM 4390 N N . PRO B 1 235 ? 9.656 -5.395 -10.672 1 96.12 235 PRO B N 1
ATOM 4391 C CA . PRO B 1 235 ? 11.102 -5.602 -10.664 1 96.12 235 PRO B CA 1
ATOM 4392 C C . PRO B 1 235 ? 11.773 -5.062 -9.406 1 96.12 235 PRO B C 1
ATOM 4394 O O . PRO B 1 235 ? 11.219 -4.191 -8.734 1 96.12 235 PRO B O 1
ATOM 4397 N N . PRO B 1 236 ? 12.93 -5.684 -9.047 1 94.75 236 PRO B N 1
ATOM 4398 C CA . PRO B 1 236 ? 13.656 -5.164 -7.887 1 94.75 236 PRO B CA 1
ATOM 4399 C C . PRO B 1 236 ? 14.508 -3.939 -8.227 1 94.75 236 PRO B C 1
ATOM 4401 O O . PRO B 1 236 ? 14.742 -3.658 -9.406 1 94.75 236 PRO B O 1
ATOM 4404 N N . SER B 1 237 ? 14.844 -3.162 -7.176 1 87.12 237 SER B N 1
ATOM 4405 C CA . SER B 1 237 ? 15.781 -2.061 -7.375 1 87.12 237 SER B CA 1
ATOM 4406 C C . SER B 1 237 ? 17.188 -2.574 -7.641 1 87.12 237 SER B C 1
ATOM 4408 O O . SER B 1 237 ? 17.938 -1.993 -8.438 1 87.12 237 SER B O 1
ATOM 4410 N N . HIS B 1 238 ? 17.594 -3.619 -6.965 1 90 238 HIS B N 1
ATOM 4411 C CA . HIS B 1 238 ? 18.859 -4.32 -7.16 1 90 238 HIS B CA 1
ATOM 4412 C C . HIS B 1 238 ? 18.625 -5.754 -7.629 1 90 238 HIS B C 1
ATOM 4414 O O . HIS B 1 238 ? 17.969 -6.539 -6.941 1 90 238 HIS B O 1
ATOM 4420 N N . TYR B 1 239 ? 19.219 -6.027 -8.734 1 95.75 239 TYR B N 1
ATOM 4421 C CA . TYR B 1 239 ? 19 -7.34 -9.328 1 95.75 239 TYR B CA 1
ATOM 4422 C C . TYR B 1 239 ? 19.859 -8.398 -8.648 1 95.75 239 TYR B C 1
ATOM 4424 O O . TYR B 1 239 ? 20.656 -9.078 -9.305 1 95.75 239 TYR B O 1
ATOM 4432 N N . HIS B 1 240 ? 19.734 -8.523 -7.406 1 97.44 240 HIS B N 1
ATOM 4433 C CA . HIS B 1 240 ? 20.156 -9.531 -6.445 1 97.44 240 HIS B CA 1
ATOM 4434 C C . HIS B 1 240 ? 19.016 -9.961 -5.543 1 97.44 240 HIS B C 1
ATOM 4436 O O . HIS B 1 240 ? 18.453 -9.141 -4.816 1 97.44 240 HIS B O 1
ATOM 4442 N N . LEU B 1 241 ? 18.656 -11.219 -5.629 1 98.38 241 LEU B N 1
ATOM 4443 C CA . LEU B 1 241 ? 17.453 -11.672 -4.926 1 98.38 241 LEU B CA 1
ATOM 4444 C C . LEU B 1 241 ? 17.5 -11.258 -3.461 1 98.38 241 LEU B C 1
ATOM 4446 O O . LEU B 1 241 ? 18.5 -11.492 -2.773 1 98.38 241 LEU B O 1
ATOM 4450 N N . HIS B 1 242 ? 16.484 -10.617 -2.986 1 98.31 242 HIS B N 1
ATOM 4451 C CA . HIS B 1 242 ? 16.375 -10.156 -1.606 1 98.31 242 HIS B CA 1
ATOM 4452 C C . HIS B 1 242 ? 14.914 -10.094 -1.167 1 98.31 242 HIS B C 1
ATOM 4454 O O . HIS B 1 242 ? 14.016 -9.938 -1.999 1 98.31 242 HIS B O 1
ATOM 4460 N N . VAL B 1 243 ? 14.633 -10.289 0.092 1 98.62 243 VAL B N 1
ATOM 4461 C CA . VAL B 1 243 ? 13.297 -10.289 0.668 1 98.62 243 VAL B CA 1
ATOM 4462 C C . VAL B 1 243 ? 13.141 -9.102 1.612 1 98.62 243 VAL B C 1
ATOM 4464 O O . VAL B 1 243 ? 13.992 -8.859 2.469 1 98.62 243 VAL B O 1
ATOM 4467 N N . HIS B 1 244 ? 12.094 -8.391 1.414 1 98 244 HIS B N 1
ATOM 4468 C CA . HIS B 1 244 ? 11.727 -7.348 2.367 1 98 244 HIS B CA 1
ATOM 4469 C C . HIS B 1 244 ? 10.922 -7.926 3.529 1 98 244 HIS B C 1
ATOM 4471 O O . HIS B 1 244 ? 10.062 -8.781 3.326 1 98 244 HIS B O 1
ATOM 4477 N N . ILE B 1 245 ? 11.227 -7.492 4.719 1 98.06 245 ILE B N 1
ATOM 4478 C CA . ILE B 1 245 ? 10.445 -7.809 5.914 1 98.06 245 ILE B CA 1
ATOM 4479 C C . ILE B 1 245 ? 9.938 -6.516 6.551 1 98.06 245 ILE B C 1
ATOM 4481 O O . ILE B 1 245 ? 10.719 -5.688 7.012 1 98.06 245 ILE B O 1
ATOM 4485 N N . THR B 1 246 ? 8.641 -6.395 6.586 1 96.38 246 THR B N 1
ATOM 4486 C CA . THR B 1 246 ? 8.039 -5.203 7.18 1 96.38 246 THR B CA 1
ATOM 4487 C C . THR B 1 246 ? 6.93 -5.586 8.148 1 96.38 246 THR B C 1
ATOM 4489 O O . THR B 1 246 ? 6.418 -6.707 8.109 1 96.38 246 THR B O 1
ATOM 4492 N N . SER B 1 247 ? 6.656 -4.66 9.047 1 94 247 SER B N 1
ATOM 4493 C CA . SER B 1 247 ? 5.461 -4.793 9.883 1 94 247 SER B CA 1
ATOM 4494 C C . SER B 1 247 ? 4.191 -4.664 9.047 1 94 247 SER B C 1
ATOM 4496 O O . SER B 1 247 ? 4.172 -3.947 8.039 1 94 247 SER B O 1
ATOM 4498 N N . THR B 1 248 ? 3.152 -5.301 9.484 1 93.5 248 THR B N 1
ATOM 4499 C CA . THR B 1 248 ? 1.878 -5.18 8.781 1 93.5 248 THR B CA 1
ATOM 4500 C C . THR B 1 248 ? 1.292 -3.783 8.961 1 93.5 248 THR B C 1
ATOM 4502 O O . THR B 1 248 ? 0.356 -3.402 8.258 1 93.5 248 THR B O 1
ATOM 4505 N N . PHE B 1 249 ? 1.896 -2.994 9.789 1 85.5 249 PHE B N 1
ATOM 4506 C CA . PHE B 1 249 ? 1.49 -1.603 9.961 1 85.5 249 PHE B CA 1
ATOM 4507 C C . PHE B 1 249 ? 2.133 -0.72 8.891 1 85.5 249 PHE B C 1
ATOM 4509 O O . PHE B 1 249 ? 1.657 0.387 8.633 1 85.5 249 PHE B O 1
ATOM 4516 N N . PHE B 1 250 ? 3.188 -1.275 8.367 1 85.62 250 PHE B N 1
ATOM 4517 C CA . PHE B 1 250 ? 3.967 -0.495 7.414 1 85.62 250 PHE B CA 1
ATOM 4518 C C . PHE B 1 250 ? 3.436 -0.686 6 1 85.62 250 PHE B C 1
ATOM 4520 O O . PHE B 1 250 ? 3.611 -1.751 5.402 1 85.62 250 PHE B O 1
ATOM 4527 N N . GLY B 1 251 ? 2.982 0.311 5.344 1 82.75 251 GLY B N 1
ATOM 4528 C CA . GLY B 1 251 ? 2.225 0.146 4.113 1 82.75 251 GLY B CA 1
ATOM 4529 C C . GLY B 1 251 ? 3.012 0.525 2.873 1 82.75 251 GLY B C 1
ATOM 4530 O O . GLY B 1 251 ? 2.555 0.303 1.751 1 82.75 251 GLY B O 1
ATOM 4531 N N . GLN B 1 252 ? 4.18 0.994 3.004 1 80.56 252 GLN B N 1
ATOM 4532 C CA . GLN B 1 252 ? 4.906 1.49 1.838 1 80.56 252 GLN B CA 1
ATOM 4533 C C . GLN B 1 252 ? 5.621 0.355 1.112 1 80.56 252 GLN B C 1
ATOM 4535 O O . GLN B 1 252 ? 6.246 -0.499 1.746 1 80.56 252 GLN B O 1
ATOM 4540 N N . GLY B 1 253 ? 5.414 0.313 -0.211 1 87.38 253 GLY B N 1
ATOM 4541 C CA . GLY B 1 253 ? 6.207 -0.573 -1.049 1 87.38 253 GLY B CA 1
ATOM 4542 C C . GLY B 1 253 ? 5.637 -1.976 -1.14 1 87.38 253 GLY B C 1
ATOM 4543 O O . GLY B 1 253 ? 6.277 -2.875 -1.689 1 87.38 253 GLY B O 1
ATOM 4544 N N . CYS B 1 254 ? 4.488 -2.137 -0.608 1 93 254 CYS B N 1
ATOM 4545 C CA . CYS B 1 254 ? 3.955 -3.494 -0.573 1 93 254 CYS B CA 1
ATOM 4546 C C . CYS B 1 254 ? 2.729 -3.623 -1.467 1 93 254 CYS B C 1
ATOM 4548 O O . CYS B 1 254 ? 1.884 -4.492 -1.247 1 93 254 CYS B O 1
ATOM 4550 N N . ASN B 1 255 ? 2.65 -2.779 -2.426 1 94.75 255 ASN B N 1
ATOM 4551 C CA . ASN B 1 255 ? 1.536 -2.848 -3.365 1 94.75 255 ASN B CA 1
ATOM 4552 C C . ASN B 1 255 ? 1.549 -4.148 -4.16 1 94.75 255 ASN B C 1
ATOM 4554 O O . ASN B 1 255 ? 2.613 -4.637 -4.547 1 94.75 255 ASN B O 1
ATOM 4558 N N . THR B 1 256 ? 0.408 -4.625 -4.539 1 96.5 256 THR B N 1
ATOM 4559 C CA . THR B 1 256 ? 0.215 -5.965 -5.082 1 96.5 256 THR B CA 1
ATOM 4560 C C . THR B 1 256 ? 0.84 -6.082 -6.469 1 96.5 256 THR B C 1
ATOM 4562 O O . THR B 1 256 ? 1.166 -7.184 -6.918 1 96.5 256 THR B O 1
ATOM 4565 N N . GLU B 1 257 ? 1.004 -4.953 -7.223 1 95.56 257 GLU B N 1
ATOM 4566 C CA . GLU B 1 257 ? 1.556 -5.062 -8.57 1 95.56 257 GLU B CA 1
ATOM 4567 C C . GLU B 1 257 ? 3.074 -5.207 -8.531 1 95.56 257 GLU B C 1
ATOM 4569 O O . GLU B 1 257 ? 3.689 -5.594 -9.531 1 95.56 257 GLU B O 1
ATOM 4574 N N . ARG B 1 258 ? 3.553 -4.879 -7.395 1 95.38 258 ARG B N 1
ATOM 4575 C CA . ARG B 1 258 ? 5.012 -4.855 -7.32 1 95.38 258 ARG B CA 1
ATOM 4576 C C . ARG B 1 258 ? 5.523 -5.891 -6.324 1 95.38 258 ARG B C 1
ATOM 4578 O O . ARG B 1 258 ? 6.605 -6.453 -6.508 1 95.38 258 ARG B O 1
ATOM 4585 N N . ALA B 1 259 ? 4.797 -6.098 -5.309 1 97.62 259 ALA B N 1
ATOM 4586 C CA . ALA B 1 259 ? 5.223 -6.98 -4.227 1 97.62 259 ALA B CA 1
ATOM 4587 C C . ALA B 1 259 ? 4.629 -8.375 -4.398 1 97.62 259 ALA B C 1
ATOM 4589 O O . ALA B 1 259 ? 3.463 -8.523 -4.777 1 97.62 259 ALA B O 1
ATOM 4590 N N . ILE B 1 260 ? 5.426 -9.406 -4.125 1 98.19 260 ILE B N 1
ATOM 4591 C CA . ILE B 1 260 ? 5.008 -10.805 -4.148 1 98.19 260 ILE B CA 1
ATOM 4592 C C . ILE B 1 260 ? 5.391 -11.484 -2.838 1 98.19 260 ILE B C 1
ATOM 4594 O O . ILE B 1 260 ? 6.57 -11.547 -2.488 1 98.19 260 ILE B O 1
ATOM 4598 N N . LEU B 1 261 ? 4.43 -12.047 -2.16 1 98.38 261 LEU B N 1
ATOM 4599 C CA . LEU B 1 261 ? 4.676 -12.656 -0.857 1 98.38 261 LEU B CA 1
ATOM 4600 C C . LEU B 1 261 ? 5.613 -13.852 -0.988 1 98.38 261 LEU B C 1
ATOM 4602 O O . LEU B 1 261 ? 5.469 -14.664 -1.908 1 98.38 261 LEU B O 1
ATOM 4606 N N . LEU B 1 262 ? 6.551 -13.945 -0.037 1 98.69 262 LEU B N 1
ATOM 4607 C CA . LEU B 1 262 ? 7.465 -15.078 0.018 1 98.69 262 LEU B CA 1
ATOM 4608 C C . LEU B 1 262 ? 6.695 -16.391 0.118 1 98.69 262 LEU B C 1
ATOM 4610 O O . LEU B 1 262 ? 7.02 -17.359 -0.575 1 98.69 262 LEU B O 1
ATOM 4614 N N . THR B 1 263 ? 5.691 -16.453 0.935 1 97.69 263 THR B N 1
ATOM 4615 C CA . THR B 1 263 ? 4.879 -17.641 1.104 1 97.69 263 THR B CA 1
ATOM 4616 C C . THR B 1 263 ? 4.23 -18.047 -0.217 1 97.69 263 THR B C 1
ATOM 4618 O O . THR B 1 263 ? 4.152 -19.234 -0.538 1 97.69 263 THR B O 1
ATOM 4621 N N . ASP B 1 264 ? 3.762 -17.062 -0.952 1 97.12 264 ASP B N 1
ATOM 4622 C CA . ASP B 1 264 ? 3.17 -17.359 -2.254 1 97.12 264 ASP B CA 1
ATOM 4623 C C . ASP B 1 264 ? 4.211 -17.922 -3.217 1 97.12 264 ASP B C 1
ATOM 4625 O O . ASP B 1 264 ? 3.928 -18.859 -3.969 1 97.12 264 ASP B O 1
ATOM 4629 N N . VAL B 1 265 ? 5.363 -17.328 -3.242 1 98.44 265 VAL B N 1
ATOM 4630 C CA . VAL B 1 265 ? 6.43 -17.797 -4.125 1 98.44 265 VAL B CA 1
ATOM 4631 C C . VAL B 1 265 ? 6.75 -19.25 -3.826 1 98.44 265 VAL B C 1
ATOM 4633 O O . VAL B 1 265 ? 6.871 -20.062 -4.742 1 98.44 265 VAL B O 1
ATOM 4636 N N . ILE B 1 266 ? 6.863 -19.562 -2.562 1 98.31 266 ILE B N 1
ATOM 4637 C CA . ILE B 1 266 ? 7.164 -20.922 -2.143 1 98.31 266 ILE B CA 1
ATOM 4638 C C . ILE B 1 266 ? 6.066 -21.875 -2.635 1 98.31 266 ILE B C 1
ATOM 4640 O O . ILE B 1 266 ? 6.352 -22.891 -3.262 1 98.31 266 ILE B O 1
ATOM 4644 N N . GLU B 1 267 ? 4.836 -21.5 -2.434 1 97 267 GLU B N 1
ATOM 4645 C CA . GLU B 1 267 ? 3.715 -22.344 -2.828 1 97 267 GLU B CA 1
ATOM 4646 C C . GLU B 1 267 ? 3.646 -22.5 -4.344 1 97 267 GLU B C 1
ATOM 4648 O O . GLU B 1 267 ? 3.334 -23.578 -4.852 1 97 267 GLU B O 1
ATOM 4653 N N . ASN B 1 268 ? 3.873 -21.422 -5.051 1 97.44 268 ASN B N 1
ATOM 4654 C CA . ASN B 1 268 ? 3.85 -21.469 -6.512 1 97.44 268 ASN B CA 1
ATOM 4655 C C . ASN B 1 268 ? 4.914 -22.422 -7.059 1 97.44 268 ASN B C 1
ATOM 4657 O O . ASN B 1 268 ? 4.637 -23.219 -7.949 1 97.44 268 ASN B O 1
ATOM 4661 N N . ILE B 1 269 ? 6.082 -22.359 -6.531 1 97.94 269 ILE B N 1
ATOM 4662 C CA . ILE B 1 269 ? 7.188 -23.188 -6.996 1 97.94 269 ILE B CA 1
ATOM 4663 C C . ILE B 1 269 ? 6.91 -24.641 -6.656 1 97.94 269 ILE B C 1
ATOM 4665 O O . ILE B 1 269 ? 7.211 -25.547 -7.449 1 97.94 269 ILE B O 1
ATOM 4669 N N . LYS B 1 270 ? 6.348 -24.891 -5.477 1 96.88 270 LYS B N 1
ATOM 4670 C CA . LYS B 1 270 ? 5.984 -26.25 -5.098 1 96.88 270 LYS B CA 1
ATOM 4671 C C . LYS B 1 270 ? 4.977 -26.844 -6.082 1 96.88 270 LYS B C 1
ATOM 4673 O O . LYS B 1 270 ? 5.023 -28.031 -6.383 1 96.88 270 LYS B O 1
ATOM 4678 N N . MET B 1 271 ? 4.152 -26.016 -6.551 1 95.56 271 MET B N 1
ATOM 4679 C CA . MET B 1 271 ? 3.137 -26.469 -7.504 1 95.56 271 MET B CA 1
ATOM 4680 C C . MET B 1 271 ? 3.756 -26.734 -8.875 1 95.56 271 MET B C 1
ATOM 4682 O O . MET B 1 271 ? 3.41 -27.703 -9.531 1 95.56 271 MET B O 1
ATOM 4686 N N . LYS B 1 272 ? 4.59 -25.859 -9.289 1 96.44 272 LYS B N 1
ATOM 4687 C CA . LYS B 1 272 ? 5.285 -25.953 -10.57 1 96.44 272 LYS B CA 1
ATOM 4688 C C . LYS B 1 272 ? 6.672 -25.328 -10.5 1 96.44 272 LYS B C 1
ATOM 4690 O O . LYS B 1 272 ? 6.793 -24.109 -10.352 1 96.44 272 LYS B O 1
ATOM 4695 N N . SER B 1 273 ? 7.676 -26.125 -10.695 1 98.06 273 SER B N 1
ATOM 4696 C CA . SER B 1 273 ? 9.055 -25.672 -10.547 1 98.06 273 SER B CA 1
ATOM 4697 C C . SER B 1 273 ? 9.359 -24.5 -11.477 1 98.06 273 SER B C 1
ATOM 4699 O O . SER B 1 273 ? 10.086 -23.578 -11.102 1 98.06 273 SER B O 1
ATOM 4701 N N . SER B 1 274 ? 8.797 -24.562 -12.703 1 97.12 274 SER B N 1
ATOM 4702 C CA . SER B 1 274 ? 9.102 -23.531 -13.703 1 97.12 274 SER B CA 1
ATOM 4703 C C . SER B 1 274 ? 8.055 -22.422 -13.688 1 97.12 274 SER B C 1
ATOM 4705 O O . SER B 1 274 ? 7.863 -21.734 -14.688 1 97.12 274 SER B O 1
ATOM 4707 N N . PHE B 1 275 ? 7.305 -22.297 -12.57 1 97.62 275 PHE B N 1
ATOM 4708 C CA . PHE B 1 275 ? 6.184 -21.359 -12.461 1 97.62 275 PHE B CA 1
ATOM 4709 C C . PHE B 1 275 ? 6.586 -19.969 -12.922 1 97.62 275 PHE B C 1
ATOM 4711 O O . PHE B 1 275 ? 5.965 -19.406 -13.828 1 97.62 275 PHE B O 1
ATOM 4718 N N . TYR B 1 276 ? 7.648 -19.406 -12.375 1 97.88 276 TYR B N 1
ATOM 4719 C CA . TYR B 1 276 ? 8 -18 -12.594 1 97.88 276 TYR B CA 1
ATOM 4720 C C . TYR B 1 276 ? 8.758 -17.828 -13.906 1 97.88 276 TYR B C 1
ATOM 4722 O O . TYR B 1 276 ? 8.711 -16.766 -14.523 1 97.88 276 TYR B O 1
ATOM 4730 N N . ALA B 1 277 ? 9.414 -18.859 -14.352 1 96.06 277 ALA B N 1
ATOM 4731 C CA . ALA B 1 277 ? 10.148 -18.797 -15.609 1 96.06 277 ALA B CA 1
ATOM 4732 C C . ALA B 1 277 ? 9.203 -18.703 -16.797 1 96.06 277 ALA B C 1
ATOM 4734 O O . ALA B 1 277 ? 9.539 -18.125 -17.828 1 96.06 277 ALA B O 1
ATOM 4735 N N . GLU B 1 278 ? 7.977 -19.203 -16.625 1 95.81 278 GLU B N 1
ATOM 4736 C CA . GLU B 1 278 ? 7.121 -19.391 -17.781 1 95.81 278 GLU B CA 1
ATOM 4737 C C . GLU B 1 278 ? 5.922 -18.438 -17.75 1 95.81 278 GLU B C 1
ATOM 4739 O O . GLU B 1 278 ? 5.344 -18.109 -18.781 1 95.81 278 GLU B O 1
ATOM 4744 N N . ARG B 1 279 ? 5.59 -18.078 -16.625 1 95.25 279 ARG B N 1
ATOM 4745 C CA . ARG B 1 279 ? 4.297 -17.422 -16.484 1 95.25 279 ARG B CA 1
ATOM 4746 C C . ARG B 1 279 ? 4.367 -15.977 -16.984 1 95.25 279 ARG B C 1
ATOM 4748 O O . ARG B 1 279 ? 5.438 -15.367 -16.984 1 95.25 279 ARG B O 1
ATOM 4755 N N . THR B 1 280 ? 3.225 -15.461 -17.422 1 96.81 280 THR B N 1
ATOM 4756 C CA . THR B 1 280 ? 3.045 -14.031 -17.688 1 96.81 280 THR B CA 1
ATOM 4757 C C . THR B 1 280 ? 2.895 -13.266 -16.375 1 96.81 280 THR B C 1
ATOM 4759 O O . THR B 1 280 ? 2.115 -13.656 -15.5 1 96.81 280 THR B O 1
ATOM 4762 N N . MET B 1 281 ? 3.658 -12.203 -16.25 1 96.25 281 MET B N 1
ATOM 4763 C CA . MET B 1 281 ? 3.66 -11.477 -14.977 1 96.25 281 MET B CA 1
ATOM 4764 C C . MET B 1 281 ? 3.334 -10 -15.203 1 96.25 281 MET B C 1
ATOM 4766 O O . MET B 1 281 ? 3.633 -9.445 -16.25 1 96.25 281 MET B O 1
ATOM 4770 N N . SER B 1 282 ? 2.676 -9.438 -14.203 1 95.69 282 SER B N 1
ATOM 4771 C CA . SER B 1 282 ? 2.541 -7.984 -14.172 1 95.69 282 SER B CA 1
ATOM 4772 C C . SER B 1 282 ? 3.871 -7.309 -13.852 1 95.69 282 SER B C 1
ATOM 4774 O O . SER B 1 282 ? 4.637 -7.805 -13.023 1 95.69 282 SER B O 1
ATOM 4776 N N . LEU B 1 283 ? 4.109 -6.211 -14.547 1 97.12 283 LEU B N 1
ATOM 4777 C CA . LEU B 1 283 ? 5.367 -5.48 -14.422 1 97.12 283 LEU B CA 1
ATOM 4778 C C . LEU B 1 283 ? 5.113 -3.982 -14.281 1 97.12 283 LEU B C 1
ATOM 4780 O O . LEU B 1 283 ? 4.969 -3.275 -15.281 1 97.12 283 LEU B O 1
ATOM 4784 N N . PRO B 1 284 ? 5.035 -3.486 -13.062 1 97.06 284 PRO B N 1
ATOM 4785 C CA . PRO B 1 284 ? 4.891 -2.039 -12.898 1 97.06 284 PRO B CA 1
ATOM 4786 C C . PRO B 1 284 ? 6.168 -1.275 -13.242 1 97.06 284 PRO B C 1
ATOM 4788 O O . PRO B 1 284 ? 7.234 -1.567 -12.688 1 97.06 284 PRO B O 1
ATOM 4791 N N . LEU B 1 285 ? 6.078 -0.324 -14.133 1 95.94 285 LEU B N 1
ATOM 4792 C CA . LEU B 1 285 ? 7.215 0.487 -14.555 1 95.94 285 LEU B CA 1
ATOM 4793 C C . LEU B 1 285 ? 6.895 1.974 -14.438 1 95.94 285 LEU B C 1
ATOM 4795 O O . LEU B 1 285 ? 5.855 2.428 -14.922 1 95.94 285 LEU B O 1
ATOM 4799 N N . ARG B 1 286 ? 7.73 2.662 -13.773 1 90.12 286 ARG B N 1
ATOM 4800 C CA . ARG B 1 286 ? 7.605 4.117 -13.734 1 90.12 286 ARG B CA 1
ATOM 4801 C C . ARG B 1 286 ? 7.934 4.727 -15.094 1 90.12 286 ARG B C 1
ATOM 4803 O O . ARG B 1 286 ? 8.93 4.363 -15.719 1 90.12 286 ARG B O 1
ATOM 4810 N N . VAL B 1 287 ? 7.102 5.633 -15.477 1 89.62 287 VAL B N 1
ATOM 4811 C CA . VAL B 1 287 ? 7.344 6.316 -16.75 1 89.62 287 VAL B CA 1
ATOM 4812 C C . VAL B 1 287 ? 8.664 7.082 -16.672 1 89.62 287 VAL B C 1
ATOM 4814 O O . VAL B 1 287 ? 8.922 7.797 -15.703 1 89.62 287 VAL B O 1
ATOM 4817 N N . GLY B 1 288 ? 9.523 6.855 -17.672 1 85.5 288 GLY B N 1
ATOM 4818 C CA . GLY B 1 288 ? 10.82 7.512 -17.703 1 85.5 288 GLY B CA 1
ATOM 4819 C C . GLY B 1 288 ? 11.953 6.605 -17.266 1 85.5 288 GLY B C 1
ATOM 4820 O O . GLY B 1 288 ? 13.125 6.883 -17.547 1 85.5 288 GLY B O 1
ATOM 4821 N N . HIS B 1 289 ? 11.656 5.582 -16.516 1 86.88 289 HIS B N 1
ATOM 4822 C CA . HIS B 1 289 ? 12.68 4.609 -16.141 1 86.88 289 HIS B CA 1
ATOM 4823 C C . HIS B 1 289 ? 13.281 3.938 -17.375 1 86.88 289 HIS B C 1
ATOM 4825 O O . HIS B 1 289 ? 12.594 3.76 -18.375 1 86.88 289 HIS B O 1
ATOM 4831 N N . LYS B 1 290 ? 14.516 3.518 -17.266 1 90.19 290 LYS B N 1
ATOM 4832 C CA . LYS B 1 290 ? 15.227 2.91 -18.391 1 90.19 290 LYS B CA 1
ATOM 4833 C C . LYS B 1 290 ? 14.484 1.684 -18.906 1 90.19 290 LYS B C 1
ATOM 4835 O O . LYS B 1 290 ? 14.312 1.521 -20.125 1 90.19 290 LYS B O 1
ATOM 4840 N N . LEU B 1 291 ? 14.07 0.789 -18.016 1 94.62 291 LEU B N 1
ATOM 4841 C CA . LEU B 1 291 ? 13.344 -0.411 -18.422 1 94.62 291 LEU B CA 1
ATOM 4842 C C . LEU B 1 291 ? 12.016 -0.047 -19.094 1 94.62 291 LEU B C 1
ATOM 4844 O O . LEU B 1 291 ? 11.602 -0.692 -20.047 1 94.62 291 LEU B O 1
ATOM 4848 N N . HIS B 1 292 ? 11.32 0.957 -18.531 1 95.38 292 HIS B N 1
ATOM 4849 C CA . HIS B 1 292 ? 10.086 1.447 -19.141 1 95.38 292 HIS B CA 1
ATOM 4850 C C . HIS B 1 292 ? 10.32 1.854 -20.594 1 95.38 292 HIS B C 1
ATOM 4852 O O . HIS B 1 292 ? 9.531 1.509 -21.484 1 95.38 292 HIS B O 1
ATOM 4858 N N . ASN B 1 293 ? 11.391 2.539 -20.844 1 94.56 293 ASN B N 1
ATOM 4859 C CA . ASN B 1 293 ? 11.727 2.99 -22.188 1 94.56 293 ASN B CA 1
ATOM 4860 C C . ASN B 1 293 ? 11.961 1.815 -23.141 1 94.56 293 ASN B C 1
ATOM 4862 O O . ASN B 1 293 ? 11.586 1.873 -24.312 1 94.56 293 ASN B O 1
ATOM 4866 N N . ILE B 1 294 ? 12.578 0.815 -22.609 1 96.06 294 ILE B N 1
ATOM 4867 C CA . ILE B 1 294 ? 12.844 -0.382 -23.406 1 96.06 294 ILE B CA 1
ATOM 4868 C C . ILE B 1 294 ? 11.523 -1.026 -23.812 1 96.06 294 ILE B C 1
ATOM 4870 O O . ILE B 1 294 ? 11.352 -1.395 -24.984 1 96.06 294 ILE B O 1
ATOM 4874 N N . PHE B 1 295 ? 10.562 -1.132 -22.906 1 95.94 295 PHE B N 1
ATOM 4875 C CA . PHE B 1 295 ? 9.273 -1.751 -23.188 1 95.94 295 PHE B CA 1
ATOM 4876 C C . PHE B 1 295 ? 8.445 -0.877 -24.125 1 95.94 295 PHE B C 1
ATOM 4878 O O . PHE B 1 295 ? 7.746 -1.387 -25 1 95.94 295 PHE B O 1
ATOM 4885 N N . GLU B 1 296 ? 8.523 0.396 -23.938 1 93.56 296 GLU B N 1
ATOM 4886 C CA . GLU B 1 296 ? 7.777 1.339 -24.766 1 93.56 296 GLU B CA 1
ATOM 4887 C C . GLU B 1 296 ? 8.266 1.314 -26.203 1 93.56 296 GLU B C 1
ATOM 4889 O O . GLU B 1 296 ? 7.477 1.506 -27.141 1 93.56 296 GLU B O 1
ATOM 4894 N N . ASN B 1 297 ? 9.445 1.105 -26.438 1 90.94 297 ASN B N 1
ATOM 4895 C CA . ASN B 1 297 ? 10.047 1.163 -27.766 1 90.94 297 ASN B CA 1
ATOM 4896 C C . ASN B 1 297 ? 9.977 -0.186 -28.484 1 90.94 297 ASN B C 1
ATOM 4898 O O . ASN B 1 297 ? 10.375 -0.308 -29.641 1 90.94 297 ASN B O 1
ATOM 4902 N N . GLU B 1 298 ? 9.43 -1.128 -27.828 1 84.69 298 GLU B N 1
ATOM 4903 C CA . GLU B 1 298 ? 9.281 -2.42 -28.5 1 84.69 298 GLU B CA 1
ATOM 4904 C C . GLU B 1 298 ? 8.047 -2.443 -29.391 1 84.69 298 GLU B C 1
ATOM 4906 O O . GLU B 1 298 ? 7 -1.903 -29.016 1 84.69 298 GLU B O 1
#

Solvent-accessible surface area (backbone atoms only — not comparable to full-atom values): 31532 Å² total; per-residue (Å²): 134,71,95,70,76,82,75,71,46,49,48,44,59,69,45,41,69,72,45,78,38,27,76,35,71,61,49,40,28,39,25,34,34,26,25,34,95,82,66,47,32,30,39,37,37,39,34,64,54,58,79,56,80,90,44,50,51,52,63,29,47,54,26,46,37,42,68,72,47,79,58,91,42,36,36,32,27,45,27,31,41,58,28,88,75,50,40,30,37,38,41,32,32,46,73,37,53,73,66,54,51,58,68,50,32,67,54,62,44,32,51,40,79,38,39,39,65,49,35,63,67,52,49,47,56,51,51,63,69,50,57,77,73,44,56,68,62,48,32,46,76,66,55,35,57,90,78,28,76,62,44,83,46,55,75,46,76,41,85,47,66,78,50,15,32,37,30,32,62,40,86,87,38,85,85,68,59,60,58,53,34,39,34,37,36,41,47,57,53,87,86,43,39,47,70,51,69,45,34,59,91,43,45,65,29,53,51,40,48,56,51,54,51,40,52,52,50,18,63,72,67,70,41,63,54,39,32,52,41,48,27,30,54,39,73,54,96,54,71,51,43,48,37,38,37,26,17,62,71,41,71,77,83,32,37,39,62,37,20,42,42,47,70,55,52,54,52,45,25,73,74,32,38,57,42,50,53,55,43,68,38,66,33,52,30,43,57,83,38,70,69,37,50,55,62,68,72,100,133,71,96,71,76,74,81,68,45,50,48,44,58,70,45,41,68,71,46,78,37,27,75,34,72,61,51,40,30,40,26,35,34,25,26,34,94,83,65,47,32,29,39,37,37,40,33,65,53,57,77,55,80,91,45,50,50,51,62,30,48,52,27,45,37,42,70,72,47,79,57,91,42,37,36,32,27,44,27,32,42,58,27,86,75,50,40,31,37,37,41,33,32,49,73,36,53,74,66,54,50,58,67,50,32,66,52,61,44,31,52,42,80,38,39,42,65,49,35,62,68,52,49,48,56,49,50,65,70,50,57,77,72,44,54,68,62,50,32,45,76,66,54,35,57,90,78,29,76,60,43,82,46,55,75,45,78,41,85,47,66,77,49,15,30,38,31,33,62,40,87,87,39,86,85,68,59,62,57,52,34,40,33,37,35,39,47,59,54,87,86,42,38,46,71,51,69,45,34,59,90,43,45,65,28,54,50,41,47,56,50,54,50,40,52,52,50,19,64,73,69,72,41,63,55,40,32,52,42,49,26,30,54,38,72,54,96,55,72,52,42,48,35,39,39,27,18,60,71,41,74,79,84,32,38,38,62,36,2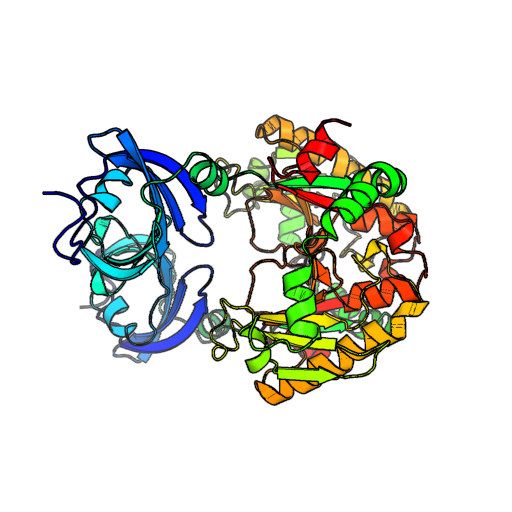0,42,46,47,70,53,52,54,52,45,25,72,74,32,39,59,42,49,54,55,43,69,39,67,34,53,31,42,58,84,38,71,69,37,51,56,60,67,72,99

Secondary structure (DSSP, 8-state):
--TTSSS-----TTPEEEEEEEEETTTTEEEEEEE-TT--EEEEEEEEPPPPGGGHHHHHHSEEEEEEEEETTEEEEEEEE-GGGS-EEEEEESSPPHHHHHHHS---EEEEEE-HHHIIIIIHHHHHHHGGG-HHHHHHHTT-TTT-GGGGG--EEE--TTT-EEEEE-TTS-SS-GGG-EEEEEES-SS--SGGG--GGGHHHHHHIIIIIHHHHHHHHT--GGGEEEEEESS-SSSS-EEEEEETT--TT-BTTTEEEHHHHHHHHHH-TTHHHHS-EEEEEETT-HHHHHHHT-/--TTSSS-----TTPEEEEEEEEETTTTEEEEEEE-TT--EEEEEEEEPPPPGGGHHHHHHSEEEEEEEEETTEEEEEEEE-GGGS-EEEEEESSPPHHHHHHHS---EEEEEE-HHHIIIIIHHHHHHHGGG-HHHHHHHTT-TTT-GGGGG--EEE--TTT-EEEEE-TTS-SS-GGG-EEEEEES-SS--SGGG--GGGHHHHHHIIIIIHHHHHHHHT--GGGEEEEEESS-SSSS-EEEEEETT--TT-BTTTEEEHHHHHHHHHH-TTHHHHS-EEEEEETT-HHHHHHHT-

InterPro domains:
  IPR008594 Scavenger mRNA decapping enzyme DcpS/DCS2 [PF05652] (12-103)
  IPR008594 Scavenger mRNA decapping enzyme DcpS/DCS2 [PIRSF028973] (11-296)
  IPR008594 Scavenger mRNA decapping enzyme DcpS/DCS2 [PTHR12978] (9-296)
  IPR011145 Scavenger mRNA decapping enzyme, N-terminal [G3DSA:3.30.200.40] (8-103)
  IPR011145 Scavenger mRNA decapping enzyme, N-terminal [SSF102860] (13-103)
  IPR036265 HIT-like superfamily [G3DSA:3.30.428.10] (110-298)
  IPR036265 HIT-like superfamily [SSF54197] (111-295)